Protein AF-A0A493TIB7-F1 (afdb_monomer_lite)

Radius of gyration: 31.81 Å; chains: 1; bounding box: 99×66×109 Å

Structure (mmCIF, N/CA/C/O backbone):
data_AF-A0A493TIB7-F1
#
_entry.id   AF-A0A493TIB7-F1
#
loop_
_atom_site.group_PDB
_atom_site.id
_atom_site.type_symbol
_atom_site.label_atom_id
_atom_site.label_alt_id
_atom_site.label_comp_id
_atom_site.label_asym_id
_atom_site.label_entity_id
_atom_site.label_seq_id
_atom_site.pdbx_PDB_ins_code
_atom_site.Cartn_x
_atom_site.Cartn_y
_atom_site.Cartn_z
_atom_site.occupancy
_atom_site.B_iso_or_equiv
_atom_site.auth_seq_id
_atom_site.auth_comp_id
_atom_site.auth_asym_id
_atom_site.auth_atom_id
_atom_site.pdbx_PDB_model_num
ATOM 1 N N . LEU A 1 1 ? -1.974 9.077 -16.257 1.00 41.53 1 LEU A N 1
ATOM 2 C CA . LEU A 1 1 ? -1.670 7.753 -16.849 1.00 41.53 1 LEU A CA 1
ATOM 3 C C . LEU A 1 1 ? -1.338 7.817 -18.343 1.00 41.53 1 LEU A C 1
ATOM 5 O O . LEU A 1 1 ? -0.398 7.159 -18.750 1.00 41.53 1 LEU A O 1
ATOM 9 N N . ASN A 1 2 ? -2.043 8.600 -19.166 1.00 35.22 2 ASN A N 1
ATOM 10 C CA . ASN A 1 2 ? -1.983 8.449 -20.630 1.00 35.22 2 ASN A CA 1
ATOM 11 C C . ASN A 1 2 ? -0.835 9.212 -21.339 1.00 35.22 2 ASN A C 1
ATOM 13 O O . ASN A 1 2 ? -1.080 9.889 -22.339 1.00 35.22 2 ASN A O 1
ATOM 17 N N . GLN A 1 3 ? 0.409 9.156 -20.851 1.00 37.41 3 GLN A N 1
ATOM 18 C CA . GLN A 1 3 ? 1.568 9.703 -21.581 1.00 37.41 3 GLN A CA 1
ATOM 19 C C . GLN A 1 3 ? 2.742 8.719 -21.561 1.00 37.41 3 GLN A C 1
ATOM 21 O O . GLN A 1 3 ? 2.947 7.990 -20.598 1.00 37.41 3 GLN A O 1
ATOM 26 N N . LEU A 1 4 ? 3.487 8.677 -22.664 1.00 49.62 4 LEU A N 1
ATOM 27 C CA . LEU A 1 4 ? 4.506 7.667 -22.940 1.00 49.62 4 LEU A CA 1
ATOM 28 C C . LEU A 1 4 ? 5.717 8.324 -23.605 1.00 49.62 4 LEU A C 1
ATOM 30 O O . LEU A 1 4 ? 5.590 9.363 -24.260 1.00 49.62 4 LEU A O 1
ATOM 34 N N . ILE A 1 5 ? 6.887 7.707 -23.471 1.00 46.69 5 ILE A N 1
ATOM 35 C CA . ILE A 1 5 ? 8.110 8.157 -24.137 1.00 46.69 5 ILE A CA 1
ATOM 36 C C . ILE A 1 5 ? 8.585 7.047 -25.061 1.00 46.69 5 ILE A C 1
ATOM 38 O O . ILE A 1 5 ? 8.899 5.953 -24.608 1.00 46.69 5 ILE A O 1
ATOM 42 N N . LEU A 1 6 ? 8.634 7.338 -26.356 1.00 47.12 6 LEU A N 1
ATOM 43 C CA . LEU A 1 6 ? 9.084 6.413 -27.386 1.00 47.12 6 LEU A CA 1
ATOM 44 C C . LEU A 1 6 ? 10.440 6.865 -27.913 1.00 47.12 6 LEU A C 1
ATOM 46 O O . LEU A 1 6 ? 10.561 7.964 -28.462 1.00 47.12 6 LEU A O 1
ATOM 50 N N . ALA A 1 7 ? 11.452 6.014 -27.750 1.00 39.56 7 ALA A N 1
ATOM 51 C CA . ALA A 1 7 ? 12.731 6.169 -28.426 1.00 39.56 7 ALA A CA 1
ATOM 52 C C . ALA A 1 7 ? 12.513 6.098 -29.945 1.00 39.56 7 ALA A C 1
ATOM 54 O O . ALA A 1 7 ? 12.092 5.068 -30.464 1.00 39.56 7 ALA A O 1
ATOM 55 N N . GLY A 1 8 ? 12.775 7.196 -30.657 1.00 33.59 8 GLY A N 1
ATOM 56 C CA . GLY A 1 8 ? 12.926 7.154 -32.107 1.00 33.59 8 GLY A CA 1
ATOM 57 C C . GLY A 1 8 ? 14.184 6.366 -32.471 1.00 33.59 8 GLY A C 1
ATOM 58 O O . GLY A 1 8 ? 15.169 6.413 -31.733 1.00 33.59 8 GLY A O 1
ATOM 59 N N . ASN A 1 9 ? 14.139 5.638 -33.590 1.00 32.81 9 ASN A N 1
ATOM 60 C CA . ASN A 1 9 ? 15.208 4.730 -34.007 1.00 32.81 9 ASN A CA 1
ATOM 61 C C . ASN A 1 9 ? 16.599 5.379 -33.938 1.00 32.81 9 ASN A C 1
ATOM 63 O O . ASN A 1 9 ? 16.887 6.343 -34.652 1.00 32.81 9 ASN A O 1
ATOM 67 N N . LEU A 1 10 ? 17.494 4.759 -33.169 1.00 33.41 10 LEU A N 1
ATOM 68 C CA . LEU A 1 10 ? 18.912 4.780 -33.503 1.00 33.41 10 LEU A CA 1
ATOM 69 C C . LEU A 1 10 ? 19.055 4.030 -34.833 1.00 33.41 10 LEU A C 1
ATOM 71 O O . LEU A 1 10 ? 18.721 2.850 -34.923 1.00 33.41 10 LEU A O 1
ATOM 75 N N . ASN A 1 11 ? 19.474 4.740 -35.880 1.00 29.78 11 ASN A N 1
ATOM 76 C CA . ASN A 1 11 ? 19.679 4.154 -37.201 1.00 29.78 11 ASN A CA 1
ATOM 77 C C . ASN A 1 11 ? 20.936 3.275 -37.200 1.00 29.78 11 ASN A C 1
ATOM 79 O O . ASN A 1 11 ? 22.025 3.774 -37.487 1.00 29.78 11 ASN A O 1
ATOM 83 N N . ASP A 1 12 ? 20.768 1.971 -36.991 1.00 31.84 12 ASP A N 1
ATOM 84 C CA . ASP A 1 12 ? 21.644 1.009 -37.657 1.00 31.84 12 ASP A CA 1
ATOM 85 C C . ASP A 1 12 ? 21.306 1.016 -39.152 1.00 31.84 12 ASP A C 1
ATOM 87 O O . ASP A 1 12 ? 20.160 0.828 -39.570 1.00 31.84 12 ASP A O 1
ATOM 91 N N . SER A 1 13 ? 22.304 1.307 -39.980 1.00 31.34 13 SER A N 1
ATOM 92 C CA . SER A 1 13 ? 22.157 1.384 -41.427 1.00 31.34 13 SER A CA 1
ATOM 93 C C . SER A 1 13 ? 22.422 0.026 -42.075 1.00 31.34 13 SER A C 1
ATOM 95 O O . SER A 1 13 ? 23.513 -0.507 -41.920 1.00 31.34 13 SER A O 1
ATOM 97 N N . VAL A 1 14 ? 21.477 -0.498 -42.875 1.00 29.80 14 VAL A N 1
ATOM 98 C CA . VAL A 1 14 ? 21.768 -1.334 -44.065 1.00 29.80 14 VAL A CA 1
ATOM 99 C C . VAL A 1 14 ? 20.521 -1.553 -44.961 1.00 29.80 14 VAL A C 1
ATOM 101 O O . VAL A 1 14 ? 19.434 -1.879 -44.504 1.00 29.80 14 VAL A O 1
ATOM 104 N N . THR A 1 15 ? 20.715 -1.301 -46.260 1.00 30.00 15 THR A N 1
ATOM 105 C CA . THR A 1 15 ? 19.950 -1.683 -47.480 1.00 30.00 15 THR A CA 1
ATOM 106 C C . THR A 1 15 ? 18.417 -1.920 -47.493 1.00 30.00 15 THR A C 1
ATOM 108 O O . THR A 1 15 ? 17.914 -2.972 -47.117 1.00 30.00 15 THR A O 1
ATOM 111 N N . LYS A 1 16 ? 17.728 -0.999 -48.189 1.00 33.41 16 LYS A N 1
ATOM 112 C CA . LYS A 1 16 ? 16.599 -1.161 -49.150 1.00 33.41 16 LYS A CA 1
ATOM 113 C C . LYS A 1 16 ? 16.023 -2.577 -49.431 1.00 33.41 16 LYS A C 1
ATOM 115 O O . LYS A 1 16 ? 16.719 -3.383 -50.032 1.00 33.41 16 LYS A O 1
ATOM 120 N N . THR A 1 17 ? 14.689 -2.714 -49.329 1.00 28.75 17 THR A N 1
ATOM 121 C CA . THR A 1 17 ? 13.764 -3.022 -50.466 1.00 28.75 17 THR A CA 1
ATOM 122 C C . THR A 1 17 ? 12.291 -2.723 -50.091 1.00 28.75 17 THR A C 1
ATOM 124 O O . THR A 1 17 ? 11.958 -2.857 -48.916 1.00 28.75 17 THR A O 1
ATOM 127 N N . PRO A 1 18 ? 11.399 -2.320 -51.029 1.00 41.88 18 PRO A N 1
ATOM 128 C CA . PRO A 1 18 ? 9.991 -1.989 -50.742 1.00 41.88 18 PRO A CA 1
ATOM 129 C C . PRO A 1 18 ? 8.970 -3.032 -51.255 1.00 41.88 18 PRO A C 1
ATOM 131 O O . PRO A 1 18 ? 9.244 -3.724 -52.237 1.00 41.88 18 PRO A O 1
ATOM 134 N N . PRO A 1 19 ? 7.741 -3.043 -50.699 1.00 34.56 19 PRO A N 1
ATOM 135 C CA . PRO A 1 19 ? 6.567 -3.435 -51.488 1.00 34.56 19 PRO A CA 1
ATOM 136 C C . PRO A 1 19 ? 5.309 -2.548 -51.303 1.00 34.56 19 PRO A C 1
ATOM 138 O O . PRO A 1 19 ? 4.887 -2.261 -50.191 1.00 34.56 19 PRO A O 1
ATOM 141 N N . LEU A 1 20 ? 4.702 -2.201 -52.448 1.00 29.11 20 LEU A N 1
ATOM 142 C CA . LEU A 1 20 ? 3.260 -2.199 -52.791 1.00 29.11 20 LEU A CA 1
ATOM 143 C C . LEU A 1 20 ? 2.189 -1.560 -51.865 1.00 29.11 20 LEU A C 1
ATOM 145 O O . LEU A 1 20 ? 2.073 -1.835 -50.678 1.00 29.11 20 LEU A O 1
ATOM 149 N 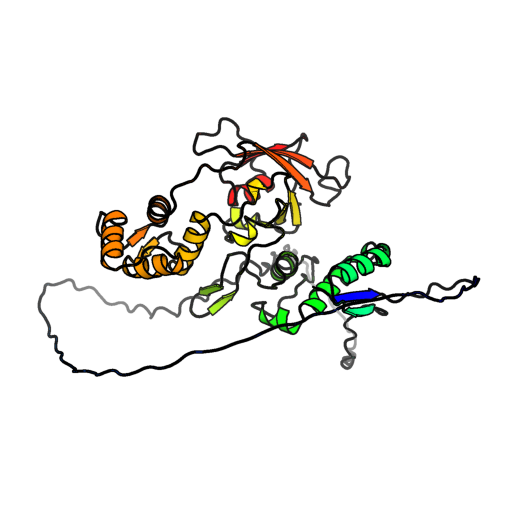N . THR A 1 21 ? 1.276 -0.803 -52.490 1.00 36.22 21 THR A N 1
ATOM 150 C CA . THR A 1 21 ? 0.003 -0.315 -51.912 1.00 36.22 21 THR A CA 1
ATOM 151 C C . THR A 1 21 ? -1.183 -1.220 -52.288 1.00 36.22 21 THR A C 1
ATOM 153 O O . THR A 1 21 ? -1.108 -1.938 -53.288 1.00 36.22 21 THR A O 1
ATOM 156 N N . PRO A 1 22 ? -2.314 -1.151 -51.550 1.00 33.84 22 PRO A N 1
ATOM 157 C CA . PRO A 1 22 ? -3.583 -0.920 -52.261 1.00 33.84 22 PRO A CA 1
ATOM 158 C C . PRO A 1 22 ? -4.663 -0.061 -51.546 1.00 33.84 22 PRO A C 1
ATOM 160 O O . PRO A 1 22 ? -4.956 -0.195 -50.365 1.00 33.84 22 PRO A O 1
ATOM 163 N N . LYS A 1 23 ? -5.290 0.792 -52.368 1.00 30.19 23 LYS A N 1
ATOM 164 C CA . LYS A 1 23 ? -6.683 1.311 -52.430 1.00 30.19 23 LYS A CA 1
ATOM 165 C C . LYS A 1 23 ? -7.728 1.059 -51.297 1.00 30.19 23 LYS A C 1
ATOM 167 O O . LYS A 1 23 ? -8.068 -0.071 -50.975 1.00 30.19 23 LYS A O 1
ATOM 172 N N . ARG A 1 24 ? -8.407 2.158 -50.905 1.00 28.73 24 ARG A N 1
ATOM 173 C CA . ARG A 1 24 ? -9.855 2.295 -50.519 1.00 28.73 24 ARG A CA 1
ATOM 174 C C . ARG A 1 24 ? -10.755 2.338 -51.801 1.00 28.73 24 ARG A C 1
ATOM 176 O O . ARG A 1 24 ? -10.130 2.409 -52.862 1.00 28.73 24 ARG A O 1
ATOM 183 N N . PRO A 1 25 ? -12.127 2.401 -51.819 1.00 42.38 25 PRO A N 1
ATOM 184 C CA . PRO A 1 25 ? -13.111 2.929 -50.834 1.00 42.38 25 PRO A CA 1
ATOM 185 C C . PRO A 1 25 ? -14.399 2.012 -50.657 1.00 42.38 25 PRO A C 1
ATOM 187 O O . PRO A 1 25 ? -14.177 0.812 -50.575 1.00 42.38 25 PRO A O 1
ATOM 190 N N . PRO A 1 26 ? -15.687 2.466 -50.515 1.00 44.25 26 PRO A N 1
ATOM 191 C CA . PRO A 1 26 ? -16.348 2.801 -49.228 1.00 44.25 26 PRO A CA 1
ATOM 192 C C . PRO A 1 26 ? -17.782 2.146 -49.008 1.00 44.25 26 PRO A C 1
ATOM 194 O O . PRO A 1 26 ? -17.831 0.937 -49.201 1.00 44.25 26 PRO A O 1
ATOM 197 N N . PRO A 1 27 ? -18.912 2.774 -48.527 1.00 48.44 27 PRO A N 1
ATOM 198 C CA . PRO A 1 27 ? -19.912 2.099 -47.654 1.00 48.44 27 PRO A CA 1
ATOM 199 C C . PRO A 1 27 ? -21.374 2.102 -48.217 1.00 48.44 27 PRO A C 1
ATOM 201 O O . PRO A 1 27 ? -21.526 2.286 -49.427 1.00 48.44 27 PRO A O 1
ATOM 204 N N . PRO A 1 28 ? -22.456 1.876 -47.417 1.00 41.34 28 PRO A N 1
ATOM 205 C CA . PRO A 1 28 ? -23.132 2.928 -46.603 1.00 41.34 28 PRO A CA 1
ATOM 206 C C . PRO A 1 28 ? -23.649 2.355 -45.232 1.00 41.34 28 PRO A C 1
ATOM 208 O O . PRO A 1 28 ? -22.925 1.530 -44.690 1.00 41.34 28 PRO A O 1
ATOM 211 N N . SER A 1 29 ? -24.761 2.683 -44.526 1.00 28.12 29 SER A N 1
ATOM 212 C CA . SER A 1 29 ? -25.907 3.643 -44.599 1.00 28.12 29 SER A CA 1
ATOM 213 C C . SER A 1 29 ? -26.680 3.727 -43.245 1.00 28.12 29 SER A C 1
ATOM 215 O O . SER A 1 29 ? -26.983 2.670 -42.707 1.00 28.12 29 SER A O 1
ATOM 217 N N . THR A 1 30 ? -27.128 4.931 -42.811 1.00 27.75 30 THR A N 1
ATOM 218 C CA . THR A 1 30 ? -28.346 5.263 -41.973 1.00 27.75 30 THR A CA 1
ATOM 219 C C . THR A 1 30 ? -28.608 4.590 -40.593 1.00 27.75 30 THR A C 1
ATOM 221 O O . THR A 1 30 ? -28.247 3.445 -40.390 1.00 27.75 30 THR A O 1
ATOM 224 N N . GLY A 1 31 ? -29.311 5.186 -39.604 1.00 25.36 31 GLY A N 1
ATOM 225 C CA . GLY A 1 31 ? -29.933 6.525 -39.440 1.00 25.36 31 GLY A CA 1
ATOM 226 C C . GLY A 1 31 ? -30.940 6.598 -38.245 1.00 25.36 31 GLY A C 1
ATOM 227 O O . GLY A 1 31 ? -31.278 5.559 -37.691 1.00 25.36 31 GLY A O 1
ATOM 228 N N . GLY A 1 32 ? -31.450 7.795 -37.878 1.00 24.86 32 GLY A N 1
ATOM 229 C CA . GLY A 1 32 ? -32.511 8.039 -36.845 1.00 24.86 32 GLY A CA 1
ATOM 230 C C . GLY A 1 32 ? -31.993 8.625 -35.503 1.00 24.86 32 GLY A C 1
ATOM 231 O O . GLY A 1 32 ? -30.960 8.172 -35.035 1.00 24.86 32 GLY A O 1
ATOM 232 N N . CYS A 1 33 ? -32.490 9.731 -34.904 1.00 25.95 33 CYS A N 1
ATOM 233 C CA . CYS A 1 33 ? -33.850 10.145 -34.437 1.00 25.95 33 CYS A CA 1
ATOM 234 C C . CYS A 1 33 ? -34.300 9.433 -33.132 1.00 25.95 33 CYS A C 1
ATOM 236 O O . CYS A 1 33 ? -34.082 8.234 -33.042 1.00 25.95 33 CYS A O 1
ATOM 238 N N . TRP A 1 34 ? -34.927 10.029 -32.093 1.00 25.41 34 TRP A N 1
ATOM 239 C CA . TRP A 1 34 ? -35.474 11.379 -31.745 1.00 25.41 34 TRP A CA 1
ATOM 240 C C . TRP A 1 34 ? -35.508 11.486 -30.175 1.00 25.41 34 TRP A C 1
ATOM 242 O O . TRP A 1 34 ? -35.598 10.449 -29.533 1.00 25.41 34 TRP A O 1
ATOM 252 N N . ALA A 1 35 ? -35.227 12.603 -29.474 1.00 25.88 35 ALA A N 1
ATOM 253 C CA . ALA A 1 35 ? -36.024 13.822 -29.163 1.00 25.88 35 ALA A CA 1
ATOM 254 C C . ALA A 1 35 ? -36.812 13.834 -27.805 1.00 25.88 35 ALA A C 1
ATOM 256 O O . ALA A 1 35 ? -37.579 12.923 -27.526 1.00 25.88 35 ALA A O 1
ATOM 257 N N . GLY A 1 36 ? -36.694 14.935 -27.027 1.00 24.61 36 GLY A N 1
ATOM 258 C CA . GLY A 1 36 ? -37.548 15.322 -25.867 1.00 24.61 36 GLY A CA 1
ATOM 259 C C . GLY A 1 36 ? -37.070 14.913 -24.448 1.00 24.61 36 GLY A C 1
ATOM 260 O O . GLY A 1 36 ? -36.472 13.859 -24.294 1.00 24.61 36 GLY A O 1
ATOM 261 N N . GLY A 1 37 ? -37.293 15.679 -23.358 1.00 23.89 37 GLY A N 1
ATOM 262 C CA . GLY A 1 37 ? -37.678 17.104 -23.247 1.00 23.89 37 GLY A CA 1
ATOM 263 C C . GLY A 1 37 ? -38.323 17.546 -21.901 1.00 23.89 37 GLY A C 1
ATOM 264 O O . GLY A 1 37 ? -39.236 16.880 -21.433 1.00 23.89 37 GLY A O 1
ATOM 265 N N . LYS A 1 38 ? -37.953 18.750 -21.399 1.00 24.84 38 LYS A N 1
ATOM 266 C CA . LYS A 1 38 ? -38.581 19.570 -20.307 1.00 24.84 38 LYS A CA 1
ATOM 267 C C . LYS A 1 38 ? -38.483 19.064 -18.839 1.00 24.84 38 LYS A C 1
ATOM 269 O O . LYS A 1 38 ? -38.228 17.891 -18.631 1.00 24.84 38 LYS A O 1
ATOM 274 N N . ALA A 1 39 ? -38.774 19.857 -17.784 1.00 25.67 39 ALA A N 1
ATOM 275 C CA . ALA A 1 39 ? -38.466 21.273 -17.424 1.00 25.67 39 ALA A CA 1
ATOM 276 C C . ALA A 1 39 ? -39.073 21.649 -16.033 1.00 25.67 39 ALA A C 1
ATOM 278 O O . ALA A 1 39 ? -40.108 21.093 -15.686 1.00 25.67 39 ALA A O 1
ATOM 279 N N . ALA A 1 40 ? -38.532 22.694 -15.365 1.00 26.61 40 ALA A N 1
ATOM 280 C CA . ALA A 1 40 ? -39.146 23.494 -14.265 1.00 26.61 40 ALA A CA 1
ATOM 281 C C . ALA A 1 40 ? -39.407 22.792 -12.896 1.00 26.61 40 ALA A C 1
ATOM 283 O O . ALA A 1 40 ? -39.514 21.576 -12.843 1.00 26.61 40 ALA A O 1
ATOM 284 N N . ALA A 1 41 ? -39.552 23.475 -11.742 1.00 26.64 41 ALA A N 1
ATOM 285 C CA . ALA A 1 41 ? -39.076 24.794 -11.258 1.00 26.64 41 ALA A CA 1
ATOM 286 C C . ALA A 1 41 ? -39.228 24.885 -9.707 1.00 26.64 41 ALA A C 1
ATOM 288 O O . ALA A 1 41 ? -39.954 24.091 -9.117 1.00 26.64 41 ALA A O 1
ATOM 289 N N . ALA A 1 42 ? -38.577 25.859 -9.049 1.00 28.83 42 ALA A N 1
ATOM 290 C CA . ALA A 1 42 ? -38.763 26.192 -7.617 1.00 28.83 42 ALA A CA 1
ATOM 291 C C . ALA A 1 42 ? -39.854 27.274 -7.405 1.00 28.83 42 ALA A C 1
ATOM 293 O O . ALA A 1 42 ? -40.266 27.887 -8.395 1.00 28.83 42 ALA A O 1
ATOM 294 N N . PRO A 1 43 ? -40.302 27.564 -6.156 1.00 36.12 43 PRO A N 1
ATOM 295 C CA . PRO A 1 43 ? -39.821 28.813 -5.521 1.00 36.12 43 PRO A CA 1
ATOM 296 C C . PRO A 1 43 ? -39.811 28.917 -3.961 1.00 36.12 43 PRO A C 1
ATOM 298 O O . PRO A 1 43 ? -40.558 28.249 -3.260 1.00 36.12 43 PRO A O 1
ATOM 301 N N . ALA A 1 44 ? -39.056 29.924 -3.482 1.00 28.19 44 ALA A N 1
ATOM 302 C CA . ALA A 1 44 ? -39.311 30.835 -2.336 1.00 28.19 44 ALA A CA 1
ATOM 303 C C . ALA A 1 44 ? -39.153 30.433 -0.831 1.00 28.19 44 ALA A C 1
ATOM 305 O O . ALA A 1 44 ? -39.655 29.435 -0.331 1.00 28.19 44 ALA A O 1
ATOM 306 N N . ARG A 1 45 ? -38.494 31.363 -0.109 1.00 29.11 45 ARG A N 1
ATOM 307 C CA . ARG A 1 45 ? -38.459 31.670 1.355 1.00 29.11 45 ARG A CA 1
ATOM 308 C C . ARG A 1 45 ? -39.498 32.804 1.659 1.00 29.11 45 ARG A C 1
ATOM 310 O O . ARG A 1 45 ? -40.149 33.175 0.681 1.00 29.11 45 ARG A O 1
ATOM 317 N N . PRO A 1 46 ? -39.667 33.446 2.860 1.00 39.75 46 PRO A N 1
ATOM 318 C CA . PRO A 1 46 ? -38.797 33.609 4.063 1.00 39.75 46 PRO A CA 1
ATOM 319 C C . PRO A 1 46 ? -39.619 33.526 5.402 1.00 39.75 46 PRO A C 1
ATOM 321 O O . PRO A 1 46 ? -40.617 32.811 5.378 1.00 39.75 46 P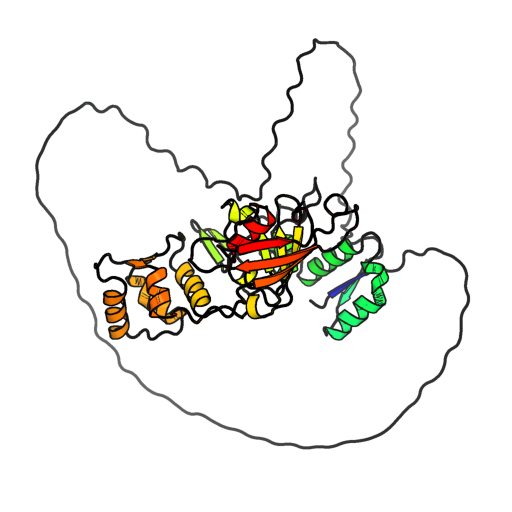RO A O 1
ATOM 324 N N . PRO A 1 47 ? -39.350 34.243 6.536 1.00 40.75 47 PRO A N 1
ATOM 325 C CA . PRO A 1 47 ? -38.159 34.934 7.078 1.00 40.75 47 PRO A CA 1
ATOM 326 C C . PRO A 1 47 ? -37.766 34.448 8.510 1.00 40.75 47 PRO A C 1
ATOM 328 O O . PRO A 1 47 ? -38.178 33.376 8.936 1.00 40.75 47 PRO A O 1
ATOM 331 N N . ALA A 1 48 ? -36.959 35.223 9.254 1.00 33.06 48 ALA A N 1
ATOM 332 C CA . ALA A 1 48 ? -36.473 34.920 10.614 1.00 33.06 48 ALA A CA 1
ATOM 333 C C . ALA A 1 48 ? -36.772 36.051 11.630 1.00 33.06 48 ALA A C 1
ATOM 335 O O . ALA A 1 48 ? -37.088 37.168 11.213 1.00 33.06 48 ALA A O 1
ATOM 336 N N . PRO A 1 49 ? -36.583 35.804 12.942 1.00 34.81 49 PRO A N 1
ATOM 337 C CA . PRO A 1 49 ? -36.177 36.836 13.905 1.00 34.81 49 PRO A CA 1
ATOM 338 C C . PRO A 1 49 ? -34.935 36.440 14.744 1.00 34.81 49 PRO A C 1
ATOM 340 O O . PRO A 1 49 ? -34.442 35.317 14.667 1.00 34.81 49 PRO A O 1
ATOM 343 N N . ALA A 1 50 ? -34.426 37.377 15.554 1.00 29.94 50 ALA A N 1
ATOM 344 C CA . ALA A 1 50 ? -33.271 37.226 16.458 1.00 29.94 50 ALA A CA 1
ATOM 345 C C . ALA A 1 50 ? -33.458 38.118 17.723 1.00 29.94 50 ALA A C 1
ATOM 347 O O . ALA A 1 50 ? -34.562 38.620 17.932 1.00 29.94 50 ALA A O 1
ATOM 348 N N . PRO A 1 51 ? -32.412 38.409 18.525 1.00 47.28 51 PRO A N 1
ATOM 349 C CA . PRO A 1 51 ? -31.878 37.626 19.648 1.00 47.28 51 PRO A CA 1
ATOM 350 C C . PRO A 1 51 ? -32.221 38.260 21.027 1.00 47.28 51 PRO A C 1
ATOM 352 O O . PRO A 1 51 ? -32.956 39.244 21.095 1.00 47.28 51 PRO A O 1
ATOM 355 N N . PRO A 1 52 ? -31.639 37.772 22.142 1.00 37.56 52 PRO A N 1
ATOM 356 C CA . PRO A 1 52 ? -30.926 38.708 23.035 1.00 37.56 52 PRO A CA 1
ATOM 357 C C . PRO A 1 52 ? -29.576 38.158 23.564 1.00 37.56 52 PRO A C 1
ATOM 359 O O . PRO A 1 52 ? -29.024 37.219 23.000 1.00 37.56 52 PRO A O 1
ATOM 362 N N . SER A 1 53 ? -28.963 38.804 24.575 1.00 27.89 53 SER A N 1
ATOM 363 C CA . SER A 1 53 ? -27.514 38.680 24.847 1.00 27.89 53 SER A CA 1
ATOM 364 C C . SER A 1 53 ? -27.063 38.814 26.319 1.00 27.89 53 SER A C 1
ATOM 366 O O . SER A 1 53 ? -27.763 39.410 27.132 1.00 27.89 53 SER A O 1
ATOM 368 N N . ARG A 1 54 ? -25.813 38.370 26.574 1.00 28.98 54 ARG A N 1
ATOM 369 C CA . ARG A 1 54 ? -24.876 38.720 27.679 1.00 28.98 54 ARG A CA 1
ATOM 370 C C . ARG A 1 54 ? -25.260 38.427 29.144 1.00 28.98 54 ARG A C 1
ATOM 372 O O . ARG A 1 54 ? -26.184 39.031 29.677 1.00 28.98 54 ARG A O 1
ATOM 379 N N . ARG A 1 55 ? -24.334 37.763 29.864 1.00 29.17 55 ARG A N 1
ATOM 380 C CA . ARG A 1 55 ? -23.747 38.211 31.159 1.00 29.17 55 ARG A CA 1
ATOM 381 C C . ARG A 1 55 ? -22.534 37.353 31.578 1.00 29.17 55 ARG A C 1
ATOM 383 O O . ARG A 1 55 ? -22.473 36.179 31.244 1.00 29.17 55 ARG A O 1
ATOM 390 N N . GLY A 1 56 ? -21.589 37.959 32.306 1.00 25.95 56 GLY A N 1
ATOM 391 C CA . GLY A 1 56 ? -20.650 37.278 33.227 1.00 25.95 56 GLY A CA 1
ATOM 392 C C . GLY A 1 56 ? -21.063 37.569 34.689 1.00 25.95 56 GLY A C 1
ATOM 393 O O . GLY A 1 56 ? -22.224 37.956 34.858 1.00 25.95 56 GLY A O 1
ATOM 394 N N . PRO A 1 57 ? -20.176 37.528 35.720 1.00 39.66 57 PRO A N 1
ATOM 395 C CA . PRO A 1 57 ? -18.699 37.501 35.659 1.00 39.66 57 PRO A CA 1
ATOM 396 C C . PRO A 1 57 ? -17.979 36.654 36.767 1.00 39.66 57 PRO A C 1
ATOM 398 O O . PRO A 1 57 ? -18.611 35.930 37.523 1.00 39.66 57 PRO A O 1
ATOM 401 N N . ALA A 1 58 ? -16.662 36.893 36.922 1.00 27.61 58 ALA A N 1
ATOM 402 C CA . ALA A 1 58 ? -15.870 36.888 38.176 1.00 27.61 58 ALA A CA 1
ATOM 403 C C . ALA A 1 58 ? -15.176 35.612 38.737 1.00 27.61 58 ALA A C 1
ATOM 405 O O . ALA A 1 58 ? -15.638 34.482 38.653 1.00 27.61 58 ALA A O 1
ATOM 406 N N . ARG A 1 59 ? -14.029 35.895 39.383 1.00 30.33 59 ARG A N 1
ATOM 407 C CA . ARG A 1 59 ? -13.171 35.111 40.307 1.00 30.33 59 ARG A CA 1
ATOM 408 C C . ARG A 1 59 ? -12.911 36.039 41.520 1.00 30.33 59 ARG A C 1
ATOM 410 O O . ARG A 1 59 ? -12.893 37.250 41.274 1.00 30.33 59 ARG A O 1
ATOM 417 N N . PRO A 1 60 ? -12.682 35.566 42.771 1.00 31.33 60 PRO A N 1
ATOM 418 C CA . PRO A 1 60 ? -11.297 35.630 43.304 1.00 31.33 60 PRO A CA 1
ATOM 419 C C . PRO A 1 60 ? -10.902 34.708 44.506 1.00 31.33 60 PRO A C 1
ATOM 421 O O . PRO A 1 60 ? -11.524 34.754 45.558 1.00 31.33 60 PRO A O 1
ATOM 424 N N . LEU A 1 61 ? -9.717 34.079 44.405 1.00 24.11 61 LEU A N 1
ATOM 425 C CA . LEU A 1 61 ? -8.668 33.949 45.460 1.00 24.11 61 LEU A CA 1
ATOM 426 C C . LEU A 1 61 ? -9.040 33.234 46.820 1.00 24.11 61 LEU A C 1
ATOM 428 O O . LEU A 1 61 ? -9.961 32.426 46.792 1.00 24.11 61 LEU A O 1
ATOM 432 N N . PRO A 1 62 ? -8.224 33.266 47.917 1.00 47.50 62 PRO A N 1
ATOM 433 C CA . PRO A 1 62 ? -7.226 32.202 48.182 1.00 47.50 62 PRO A CA 1
ATOM 434 C C . PRO A 1 62 ? -7.145 31.704 49.670 1.00 47.50 62 PRO A C 1
ATOM 436 O O . PRO A 1 62 ? -8.092 31.895 50.424 1.00 47.50 62 PRO A O 1
ATOM 439 N N . CYS A 1 63 ? -5.970 31.159 50.081 1.00 23.56 63 CYS A N 1
ATOM 440 C CA . CYS A 1 63 ? -5.529 30.617 51.406 1.00 23.56 63 CYS A CA 1
ATOM 441 C C . CYS A 1 63 ? -5.719 29.092 51.586 1.00 23.56 63 CYS A C 1
ATOM 443 O O . CYS A 1 63 ? -6.632 28.533 50.995 1.00 23.56 63 CYS A O 1
ATOM 445 N N . ALA A 1 64 ? -4.951 28.337 52.395 1.00 26.03 64 ALA A N 1
ATOM 446 C CA . ALA A 1 64 ? -3.591 28.410 53.000 1.00 26.03 64 ALA A CA 1
ATOM 447 C C . ALA A 1 64 ? -3.258 26.964 53.503 1.00 26.03 64 ALA A C 1
ATOM 449 O O . ALA A 1 64 ? -4.177 26.160 53.591 1.00 26.03 64 ALA A O 1
ATOM 450 N N . GLY A 1 65 ? -2.054 26.486 53.856 1.00 24.28 65 GLY A N 1
ATOM 451 C CA . GLY A 1 65 ? -0.732 27.047 54.173 1.00 24.28 65 GLY A CA 1
ATOM 452 C C . GLY A 1 65 ? 0.225 25.892 54.594 1.00 24.28 65 GLY A C 1
ATOM 453 O O . GLY A 1 65 ? 0.013 24.769 54.153 1.00 24.28 65 GLY A O 1
ATOM 454 N N . ALA A 1 66 ? 1.210 26.151 55.474 1.00 28.36 66 ALA A N 1
ATOM 455 C CA . ALA A 1 66 ? 2.354 25.279 55.862 1.00 28.36 66 ALA A CA 1
ATOM 456 C C . ALA A 1 66 ? 3.423 25.098 54.745 1.00 28.36 66 ALA A C 1
ATOM 458 O O . ALA A 1 66 ? 3.093 24.758 53.619 1.00 28.36 66 ALA A O 1
ATOM 459 N N . ALA A 1 67 ? 4.704 25.476 54.884 1.00 28.50 67 ALA A N 1
ATOM 460 C CA . ALA A 1 67 ? 5.733 25.269 55.926 1.00 28.50 67 ALA A CA 1
ATOM 461 C C . ALA A 1 67 ? 6.416 23.881 55.862 1.00 28.50 67 ALA A C 1
ATOM 463 O O . ALA A 1 67 ? 5.736 22.880 55.701 1.00 28.50 67 ALA A O 1
ATOM 464 N N . ALA A 1 68 ? 7.735 23.728 56.043 1.00 25.23 68 ALA A N 1
ATOM 465 C CA . ALA A 1 68 ? 8.866 24.665 55.930 1.00 25.23 68 ALA A CA 1
ATOM 466 C C . ALA A 1 68 ? 10.186 23.857 55.950 1.00 25.23 68 ALA A C 1
ATOM 468 O O . ALA A 1 68 ? 10.408 23.092 56.883 1.00 25.23 68 ALA A O 1
ATOM 469 N N . ALA A 1 69 ? 11.090 24.049 54.981 1.00 29.97 69 ALA A N 1
ATOM 470 C CA . ALA A 1 69 ? 12.443 23.478 55.030 1.00 29.97 69 ALA A CA 1
ATOM 471 C C . ALA A 1 69 ? 13.436 24.344 54.238 1.00 29.97 69 ALA A C 1
ATOM 473 O O . ALA A 1 69 ? 13.300 24.523 53.029 1.00 29.97 69 ALA A O 1
ATOM 474 N N . GLY A 1 70 ? 14.437 24.904 54.921 1.00 25.86 70 GLY A N 1
ATOM 475 C CA . GLY A 1 70 ? 15.485 25.710 54.296 1.00 25.86 70 GLY A CA 1
ATOM 476 C C . GLY A 1 70 ? 16.704 24.868 53.918 1.00 25.86 70 GLY A C 1
ATOM 477 O O . GLY A 1 70 ? 17.264 24.174 54.762 1.00 25.86 70 GLY A O 1
ATOM 478 N N . SER A 1 71 ? 17.167 24.962 52.671 1.00 31.20 71 SER A N 1
ATOM 479 C CA . SER A 1 71 ? 18.508 24.512 52.274 1.00 31.20 71 SER A CA 1
ATOM 480 C C . SER A 1 71 ? 19.046 25.320 51.094 1.00 31.20 71 SER A C 1
ATOM 482 O O . SER A 1 71 ? 18.298 25.953 50.349 1.00 31.20 71 SER A O 1
ATOM 484 N N . ARG A 1 72 ? 20.378 25.388 51.000 1.00 30.19 72 ARG A N 1
ATOM 485 C CA . ARG A 1 72 ? 21.115 26.397 50.222 1.00 30.19 72 ARG A CA 1
ATOM 486 C C . ARG A 1 72 ? 20.821 26.321 48.718 1.00 30.19 72 ARG A C 1
ATOM 488 O O . ARG A 1 72 ? 20.962 25.266 48.109 1.00 30.19 72 ARG A O 1
ATOM 495 N N . ARG A 1 73 ? 20.525 27.472 48.101 1.00 28.27 73 ARG A N 1
ATOM 496 C CA . ARG A 1 73 ? 20.503 27.612 46.637 1.00 28.27 73 ARG A CA 1
ATOM 497 C C . ARG A 1 73 ? 21.923 27.503 46.075 1.00 28.27 73 ARG A C 1
ATOM 499 O O . ARG A 1 73 ? 22.737 28.393 46.299 1.00 28.27 73 ARG A O 1
ATOM 506 N N . LEU A 1 74 ? 22.173 26.476 45.269 1.00 35.00 74 LEU A N 1
ATOM 507 C CA . LEU A 1 74 ? 23.114 26.558 44.151 1.00 35.00 74 LEU A CA 1
ATOM 508 C C . LEU A 1 74 ? 22.294 26.857 42.893 1.00 35.00 74 LEU A C 1
ATOM 510 O O . LEU A 1 74 ? 21.260 26.228 42.664 1.00 35.00 74 LEU A O 1
ATOM 514 N N . ALA A 1 75 ? 22.716 27.841 42.100 1.00 32.03 75 ALA A N 1
ATOM 515 C CA . ALA A 1 75 ? 22.009 28.200 40.876 1.00 32.03 75 ALA A CA 1
ATOM 516 C C . ALA A 1 75 ? 22.262 27.138 39.796 1.00 32.03 75 ALA A C 1
ATOM 518 O O . ALA A 1 75 ? 23.383 26.999 39.310 1.00 32.03 75 ALA A O 1
ATOM 519 N N . ARG A 1 76 ? 21.218 26.400 39.399 1.00 34.09 76 ARG A N 1
ATOM 520 C CA . ARG A 1 76 ? 21.235 25.672 38.124 1.00 34.09 76 ARG A CA 1
ATOM 521 C C . ARG A 1 76 ? 21.115 26.688 36.977 1.00 34.09 76 ARG A C 1
ATOM 523 O O . ARG A 1 76 ? 20.309 27.612 37.107 1.00 34.09 76 ARG A O 1
ATOM 530 N N . PRO A 1 77 ? 21.863 26.533 35.869 1.00 38.53 77 PRO A N 1
ATOM 531 C CA . PRO A 1 77 ? 21.585 27.284 34.649 1.00 38.53 77 PRO A CA 1
ATOM 532 C C . PRO A 1 77 ? 20.193 26.920 34.111 1.00 38.53 77 PRO A C 1
ATOM 534 O O . PRO A 1 77 ? 19.653 25.856 34.425 1.00 38.53 77 PRO A O 1
ATOM 537 N N . ALA A 1 78 ? 19.610 27.812 33.308 1.00 41.03 78 ALA A N 1
ATOM 538 C CA . ALA A 1 78 ? 18.332 27.556 32.650 1.00 41.03 78 ALA A CA 1
ATOM 539 C C . ALA A 1 78 ? 18.426 26.329 31.717 1.00 41.03 78 ALA A C 1
ATOM 541 O O . ALA A 1 78 ? 19.497 26.089 31.149 1.00 41.03 78 ALA A O 1
ATOM 542 N N . PRO A 1 79 ? 17.335 25.561 31.529 1.00 40.00 79 PRO A N 1
ATOM 543 C CA . PRO A 1 79 ? 17.296 24.556 30.477 1.00 40.00 79 PRO A CA 1
ATOM 544 C C . PRO A 1 79 ? 17.497 25.242 29.120 1.00 40.00 79 PRO A C 1
ATOM 546 O O . PRO A 1 79 ? 16.883 26.274 28.841 1.00 40.00 79 PRO A O 1
ATOM 549 N N . GLY A 1 80 ? 18.375 24.677 28.290 1.00 48.34 80 GLY A N 1
ATOM 550 C CA . GLY A 1 80 ? 18.486 25.084 26.891 1.00 48.34 80 GLY A CA 1
ATOM 551 C C . GLY A 1 80 ? 17.211 24.743 26.107 1.00 48.34 80 GLY A C 1
ATOM 552 O O . GLY A 1 80 ? 16.358 24.010 26.618 1.00 48.34 80 GLY A O 1
ATOM 553 N N . PRO A 1 81 ? 17.071 25.245 24.866 1.00 48.25 81 PRO A N 1
ATOM 554 C CA . PRO A 1 81 ? 16.010 24.783 23.979 1.00 48.25 81 PRO A CA 1
ATOM 555 C C . PRO A 1 81 ? 16.088 23.254 23.806 1.00 48.25 81 PRO A C 1
ATOM 557 O O . PRO A 1 81 ? 17.188 22.693 23.885 1.00 48.25 81 PRO A O 1
ATOM 560 N N . PRO A 1 82 ? 14.952 22.570 23.576 1.00 42.25 82 PRO A N 1
ATOM 561 C CA . PRO A 1 82 ? 14.966 21.141 23.287 1.00 42.25 82 PRO A CA 1
ATOM 562 C C . PRO A 1 82 ? 15.840 20.855 22.053 1.00 42.25 82 PRO A C 1
ATOM 564 O O . PRO A 1 82 ? 15.935 21.708 21.163 1.00 42.25 82 PRO A O 1
ATOM 567 N N . PRO A 1 83 ? 16.487 19.678 21.979 1.00 41.47 83 PRO A N 1
ATOM 568 C CA . PRO A 1 83 ? 17.186 19.275 20.766 1.00 41.47 83 PRO A CA 1
ATOM 569 C C . PRO A 1 83 ? 16.197 19.223 19.587 1.00 41.47 83 PRO A C 1
ATOM 571 O O . PRO A 1 83 ? 15.012 18.951 19.803 1.00 41.47 83 PRO A O 1
ATOM 574 N N . PRO A 1 84 ? 16.657 19.468 18.346 1.00 37.09 84 PRO A N 1
ATOM 575 C CA . PRO A 1 84 ? 15.816 19.262 17.172 1.00 37.09 84 PRO A CA 1
ATOM 576 C C . PRO A 1 84 ? 15.342 17.798 17.106 1.00 37.09 84 PRO A C 1
ATOM 578 O O . PRO A 1 84 ? 16.039 16.912 17.617 1.00 37.09 84 PRO A O 1
ATOM 581 N N . PRO A 1 85 ? 14.183 17.525 16.476 1.00 37.97 85 PRO A N 1
ATOM 582 C CA . PRO A 1 85 ? 13.747 16.154 16.235 1.00 37.97 85 PRO A CA 1
ATOM 583 C C . PRO A 1 85 ? 14.814 15.383 15.437 1.00 37.97 85 PRO A C 1
ATOM 585 O O . PRO A 1 85 ? 15.576 15.995 14.678 1.00 37.97 85 PRO A O 1
ATOM 588 N N . PRO A 1 86 ? 14.897 14.049 15.595 1.00 33.44 86 PRO A N 1
ATOM 589 C CA . PRO A 1 86 ? 15.796 13.242 14.780 1.00 33.44 86 PRO A CA 1
ATOM 590 C C . PRO A 1 86 ? 15.455 13.404 13.287 1.00 33.44 86 PRO A C 1
ATOM 592 O O . PRO A 1 86 ? 14.280 13.587 12.952 1.00 33.44 86 PRO A O 1
ATOM 595 N N . PRO A 1 87 ? 16.449 13.329 12.381 1.00 32.09 87 PRO A N 1
ATOM 596 C CA . PRO A 1 87 ? 16.181 13.287 10.948 1.00 32.09 87 PRO A CA 1
ATOM 597 C C . PRO A 1 87 ? 15.322 12.064 10.600 1.00 32.09 87 PRO A C 1
ATOM 599 O O . PRO A 1 87 ? 15.307 11.070 11.332 1.00 32.09 87 PRO A O 1
ATOM 602 N N . SER A 1 88 ? 14.615 12.134 9.472 1.00 35.59 88 SER A N 1
ATOM 603 C CA . SER A 1 88 ? 13.787 11.028 8.994 1.00 35.59 88 SER A CA 1
ATOM 604 C C . SER A 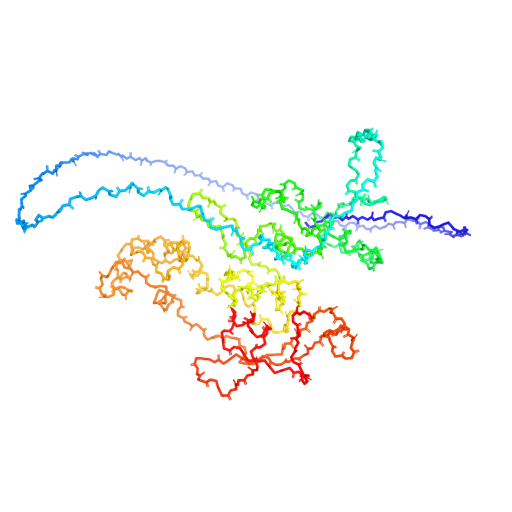1 88 ? 14.632 9.757 8.783 1.00 35.59 88 SER A C 1
ATOM 606 O O . SER A 1 88 ? 15.802 9.844 8.396 1.00 35.59 88 SER A O 1
ATOM 608 N N . PRO A 1 89 ? 14.068 8.551 8.998 1.00 37.06 89 PRO A N 1
ATOM 609 C CA . PRO A 1 89 ? 14.814 7.287 8.942 1.00 37.06 89 PRO A CA 1
ATOM 610 C C . PRO A 1 89 ? 15.292 6.888 7.530 1.00 37.06 89 PRO A C 1
ATOM 612 O O . PRO A 1 89 ? 15.776 5.776 7.342 1.00 37.06 89 PRO A O 1
ATOM 615 N N . PHE A 1 90 ? 15.163 7.780 6.543 1.00 42.00 90 PHE A N 1
ATOM 616 C CA . PHE A 1 90 ? 15.580 7.578 5.156 1.00 42.00 90 PHE A CA 1
ATOM 617 C C . PHE A 1 90 ? 16.901 8.283 4.791 1.00 42.00 90 PHE A C 1
ATOM 619 O O . PHE A 1 90 ? 17.428 8.026 3.712 1.00 42.00 90 PHE A O 1
ATOM 626 N N . SER A 1 91 ? 17.484 9.110 5.671 1.00 30.36 91 SER A N 1
ATOM 627 C CA . SER A 1 91 ? 18.850 9.621 5.472 1.00 30.36 91 SER A CA 1
ATOM 628 C C . SER A 1 91 ? 19.897 8.545 5.826 1.00 30.36 91 SER A C 1
ATOM 630 O O . SER A 1 91 ? 19.911 8.067 6.965 1.00 30.36 91 SER A O 1
ATOM 632 N N . PRO A 1 92 ? 20.815 8.163 4.916 1.00 32.81 92 PRO A N 1
ATOM 633 C CA . PRO A 1 92 ? 21.782 7.099 5.182 1.00 32.81 92 PRO A CA 1
ATOM 634 C C . PRO A 1 92 ? 22.861 7.526 6.191 1.00 32.81 92 PRO A C 1
ATOM 636 O O . PRO A 1 92 ? 23.604 8.487 5.975 1.00 32.81 92 PRO A O 1
ATOM 639 N N . PHE A 1 93 ? 23.010 6.763 7.279 1.00 28.62 93 PHE A N 1
ATOM 640 C CA . PHE A 1 93 ? 24.105 6.954 8.236 1.00 28.62 93 PHE A CA 1
ATOM 641 C C . PHE A 1 93 ? 25.476 6.698 7.572 1.00 28.62 93 PHE A C 1
ATOM 643 O O . PHE A 1 93 ? 25.685 5.632 6.985 1.00 28.62 93 PHE A O 1
ATOM 650 N N . PRO A 1 94 ? 26.459 7.611 7.700 1.00 29.22 94 PRO A N 1
ATOM 651 C CA . PRO A 1 94 ? 27.789 7.404 7.137 1.00 29.22 94 PRO A CA 1
ATOM 652 C C . PRO A 1 94 ? 28.563 6.339 7.929 1.00 29.22 94 PRO A C 1
ATOM 654 O O . PRO A 1 94 ? 28.959 6.558 9.076 1.00 29.22 94 PRO A O 1
ATOM 657 N N . LEU A 1 95 ? 28.820 5.191 7.296 1.00 33.94 95 LEU A N 1
ATOM 658 C CA . LEU A 1 95 ? 29.604 4.101 7.887 1.00 33.94 95 LEU A CA 1
ATOM 659 C C . LEU A 1 95 ? 31.031 4.555 8.273 1.00 33.94 95 LEU A C 1
ATOM 661 O O . LEU A 1 95 ? 31.681 5.289 7.517 1.00 33.94 95 LEU A O 1
ATOM 665 N N . PRO A 1 96 ? 31.570 4.096 9.420 1.00 28.88 96 PRO A N 1
ATOM 666 C CA . PRO A 1 96 ? 32.913 4.460 9.856 1.00 28.88 96 PRO A CA 1
ATOM 667 C C . PRO A 1 96 ? 33.982 3.851 8.938 1.00 28.88 96 PRO A C 1
ATOM 669 O O . PRO A 1 96 ? 34.050 2.637 8.747 1.00 28.88 96 PRO A O 1
ATOM 672 N N . ARG A 1 97 ? 34.868 4.697 8.396 1.00 33.59 97 ARG A N 1
ATOM 673 C CA . ARG A 1 97 ? 35.994 4.250 7.557 1.00 33.59 97 ARG A CA 1
ATOM 674 C C . ARG A 1 97 ? 36.962 3.348 8.347 1.00 33.59 97 ARG A C 1
ATOM 676 O O . ARG A 1 97 ? 37.231 3.638 9.517 1.00 33.59 97 ARG A O 1
ATOM 683 N N . PRO A 1 98 ? 37.560 2.315 7.720 1.00 30.17 98 PRO A N 1
ATOM 684 C CA . PRO A 1 98 ? 38.573 1.488 8.368 1.00 30.17 98 PRO A CA 1
ATOM 685 C C . PRO A 1 98 ? 39.808 2.314 8.765 1.00 30.17 98 PRO A C 1
ATOM 687 O O . PRO A 1 98 ? 40.234 3.228 8.056 1.00 30.17 98 PRO A O 1
ATOM 690 N N . ARG A 1 99 ? 40.399 1.983 9.919 1.00 28.77 99 ARG A N 1
ATOM 691 C CA . ARG A 1 99 ? 41.574 2.679 10.465 1.00 28.77 99 ARG A CA 1
ATOM 692 C C . ARG A 1 99 ? 42.835 2.338 9.664 1.00 28.77 99 ARG A C 1
ATOM 694 O O . ARG A 1 99 ? 43.371 1.244 9.813 1.00 28.77 99 ARG A O 1
ATOM 701 N N . HIS A 1 100 ? 43.366 3.292 8.900 1.00 31.22 100 HIS A N 1
ATOM 702 C CA . HIS A 1 100 ? 44.733 3.181 8.383 1.00 31.22 100 HIS A CA 1
ATOM 703 C C . HIS A 1 100 ? 45.770 3.396 9.497 1.00 31.22 100 HIS A C 1
ATOM 705 O O . HIS A 1 100 ? 45.671 4.325 10.301 1.00 31.22 100 HIS A O 1
ATOM 711 N N . VAL A 1 101 ? 46.778 2.522 9.528 1.00 30.09 101 VAL A N 1
ATOM 712 C CA . VAL A 1 101 ? 47.918 2.577 10.455 1.00 30.09 101 VAL A CA 1
ATOM 713 C C . VAL A 1 101 ? 48.892 3.686 10.031 1.00 30.09 101 VAL A C 1
ATOM 715 O O . VAL A 1 101 ? 49.063 3.950 8.842 1.00 30.09 101 VAL A O 1
ATOM 718 N N . ARG A 1 102 ? 49.541 4.346 11.001 1.00 27.19 102 ARG A N 1
ATOM 719 C CA . ARG A 1 102 ? 50.550 5.389 10.740 1.00 27.19 102 ARG A CA 1
ATOM 720 C C . ARG A 1 102 ? 51.813 4.807 10.088 1.00 27.19 102 ARG A C 1
ATOM 722 O O . ARG A 1 102 ? 52.424 3.904 10.649 1.00 27.19 102 ARG A O 1
ATOM 729 N N . GLY A 1 103 ? 52.246 5.416 8.984 1.00 27.92 103 GLY A N 1
ATOM 730 C CA . GLY A 1 103 ? 53.595 5.307 8.413 1.00 27.92 103 GLY A CA 1
ATOM 731 C C . GLY A 1 103 ? 54.287 6.678 8.385 1.00 27.92 103 GLY A C 1
ATOM 732 O O . GLY A 1 103 ? 53.612 7.705 8.445 1.00 27.92 103 GLY A O 1
ATOM 733 N N . GLY A 1 104 ? 55.624 6.695 8.361 1.00 27.09 104 GLY A N 1
ATOM 734 C CA . GLY A 1 104 ? 56.443 7.916 8.451 1.00 27.09 104 GLY A CA 1
ATOM 735 C C . GLY A 1 104 ? 56.562 8.735 7.149 1.00 27.09 104 GLY A C 1
ATOM 736 O O . GLY A 1 104 ? 56.057 8.317 6.108 1.00 27.09 104 GLY A O 1
ATOM 737 N N . PRO A 1 105 ? 57.221 9.911 7.200 1.00 33.59 105 PRO A N 1
ATOM 738 C CA . PRO A 1 105 ? 57.245 10.878 6.102 1.00 33.59 105 PRO A CA 1
ATOM 739 C C . PRO A 1 105 ? 58.322 10.607 5.035 1.00 33.59 105 PRO A C 1
ATOM 741 O O . PRO A 1 105 ? 59.428 10.166 5.338 1.00 33.59 105 PRO A O 1
ATOM 744 N N . GLY A 1 106 ? 58.015 10.998 3.796 1.00 26.36 106 GLY A N 1
ATOM 745 C CA . GLY A 1 106 ? 58.947 11.187 2.677 1.00 26.36 106 GLY A CA 1
ATOM 746 C C . GLY A 1 106 ? 58.544 12.445 1.895 1.00 26.36 106 GLY A C 1
ATOM 747 O O . GLY A 1 106 ? 57.379 12.841 1.954 1.00 26.36 106 GLY A O 1
ATOM 748 N N . ALA A 1 107 ? 59.485 13.120 1.227 1.00 25.72 107 ALA A N 1
ATOM 749 C CA . ALA A 1 107 ? 59.301 14.510 0.790 1.00 25.72 107 ALA A CA 1
ATOM 750 C C . ALA A 1 107 ? 59.573 14.766 -0.705 1.00 25.72 107 ALA A C 1
ATOM 752 O O . ALA A 1 107 ? 60.485 14.177 -1.278 1.00 25.72 107 ALA A O 1
ATOM 753 N N . CYS A 1 108 ? 58.866 15.778 -1.236 1.00 22.33 108 CYS A N 1
ATOM 754 C CA . CYS A 1 108 ? 59.159 16.551 -2.458 1.00 22.33 108 CYS A CA 1
ATOM 755 C C . CYS A 1 108 ? 59.018 15.847 -3.836 1.00 22.33 108 CYS A C 1
ATOM 757 O O . CYS A 1 108 ? 59.101 14.624 -3.906 1.00 22.33 108 CYS A O 1
ATOM 759 N N . PRO A 1 109 ? 58.897 16.602 -4.960 1.00 36.47 109 PRO A N 1
ATOM 760 C CA . PRO A 1 109 ? 58.534 18.026 -5.108 1.00 36.47 109 PRO A CA 1
ATOM 761 C C . PRO A 1 109 ? 57.415 18.334 -6.146 1.00 36.47 109 PRO A C 1
ATOM 763 O O . PRO A 1 109 ? 57.091 17.531 -7.009 1.00 36.47 109 PRO A O 1
ATOM 766 N N . ALA A 1 110 ? 56.901 19.569 -6.065 1.00 25.86 110 ALA A N 1
ATOM 767 C CA . ALA A 1 110 ? 56.373 20.444 -7.131 1.00 25.86 110 ALA A CA 1
ATOM 768 C C . ALA A 1 110 ? 55.644 19.866 -8.376 1.00 25.86 110 ALA A C 1
ATOM 770 O O . ALA A 1 110 ? 56.250 19.279 -9.268 1.00 25.86 110 ALA A O 1
ATOM 771 N N . GLY A 1 111 ? 54.376 20.268 -8.543 1.00 26.59 111 GLY A N 1
ATOM 772 C CA . GLY A 1 111 ? 53.654 20.293 -9.824 1.00 26.59 111 GLY A CA 1
ATOM 773 C C . GLY A 1 111 ? 52.918 21.629 -9.995 1.00 26.59 111 GLY A C 1
ATOM 774 O O . GLY A 1 111 ? 52.291 22.106 -9.051 1.00 26.59 111 GLY A O 1
ATOM 775 N N . VAL A 1 112 ? 53.035 22.269 -11.164 1.00 28.95 112 VAL A N 1
ATOM 776 C CA . VAL A 1 112 ? 52.491 23.619 -11.422 1.00 28.95 112 VAL A CA 1
ATOM 777 C C . VAL A 1 112 ? 50.975 23.571 -11.637 1.00 28.95 112 VAL A C 1
ATOM 779 O O . VAL A 1 112 ? 50.477 22.724 -12.375 1.00 28.95 112 VAL A O 1
ATOM 782 N N . GLY A 1 113 ? 50.240 24.498 -11.019 1.00 26.84 113 GLY A N 1
ATOM 783 C CA . GLY A 1 113 ? 48.790 24.609 -11.188 1.00 26.84 113 GLY A CA 1
ATOM 784 C C . GLY A 1 113 ? 48.377 25.192 -12.544 1.00 26.84 113 GLY A C 1
ATOM 785 O O . GLY A 1 113 ? 49.003 26.124 -13.047 1.00 26.84 113 GLY A O 1
ATOM 786 N N . GLN A 1 114 ? 47.277 24.685 -13.101 1.00 26.55 114 GLN A N 1
ATOM 787 C CA . GLN A 1 114 ? 46.534 25.321 -14.191 1.00 26.55 114 GLN A CA 1
ATOM 788 C C . GLN A 1 114 ? 45.057 25.435 -13.811 1.00 26.55 114 GLN A C 1
ATOM 790 O O . GLN A 1 114 ? 44.433 24.455 -13.408 1.00 26.55 114 GLN A O 1
ATOM 795 N N . GLU A 1 115 ? 44.491 26.630 -13.968 1.00 28.59 115 GLU A N 1
ATOM 796 C CA . GLU A 1 115 ? 43.064 26.882 -13.772 1.00 28.59 115 GLU A CA 1
ATOM 797 C C . GLU A 1 115 ? 42.249 26.306 -14.942 1.00 28.59 115 GLU A C 1
ATOM 799 O O . GLU A 1 115 ? 42.130 26.912 -16.012 1.00 28.59 115 GLU A O 1
ATOM 804 N N . SER A 1 116 ? 41.639 25.137 -14.748 1.00 24.86 116 SER A N 1
ATOM 805 C CA . SER A 1 116 ? 40.653 24.601 -15.687 1.00 24.86 116 SER A CA 1
ATOM 806 C C . SER A 1 116 ? 39.319 25.344 -15.536 1.00 24.86 116 SER A C 1
ATOM 808 O O . SER A 1 116 ? 38.524 25.090 -14.633 1.00 24.86 116 SER A O 1
ATOM 810 N N . ARG A 1 117 ? 39.067 26.295 -16.446 1.00 26.62 117 ARG A N 1
ATOM 811 C CA . ARG A 1 117 ? 37.808 27.060 -16.521 1.00 26.62 117 ARG A CA 1
ATOM 812 C C . ARG A 1 117 ? 36.586 26.135 -16.497 1.00 26.62 117 ARG A C 1
ATOM 814 O O . ARG A 1 117 ? 36.466 25.253 -17.346 1.00 26.62 117 ARG A O 1
ATOM 821 N N . ALA A 1 118 ? 35.639 26.412 -15.602 1.00 26.31 118 ALA A N 1
ATOM 822 C CA . ALA A 1 118 ? 34.356 25.717 -15.576 1.00 26.31 118 ALA A CA 1
ATOM 823 C C . ALA A 1 118 ? 33.610 25.874 -16.924 1.00 26.31 118 ALA A C 1
ATOM 825 O O . ALA A 1 118 ? 33.500 26.998 -17.434 1.00 26.31 118 ALA A O 1
ATOM 826 N N . PRO A 1 119 ? 33.080 24.787 -17.519 1.00 29.11 119 PRO A N 1
ATOM 827 C CA . PRO A 1 119 ? 32.284 24.880 -18.735 1.00 29.11 119 PRO A CA 1
ATOM 828 C C . PRO A 1 119 ? 30.948 25.582 -18.449 1.00 29.11 119 PRO A C 1
ATOM 830 O O . PRO A 1 119 ? 30.291 25.326 -17.441 1.00 29.11 119 PRO A O 1
ATOM 833 N N . ARG A 1 120 ? 30.533 26.477 -19.354 1.00 28.02 120 ARG A N 1
ATOM 834 C CA . ARG A 1 120 ? 29.247 27.190 -19.257 1.00 28.02 120 ARG A CA 1
ATOM 835 C C . ARG A 1 120 ? 28.071 26.210 -19.260 1.00 28.02 120 ARG A C 1
ATOM 837 O O . ARG A 1 120 ? 28.102 25.220 -19.987 1.00 28.02 120 ARG A O 1
ATOM 844 N N . ALA A 1 121 ? 27.012 26.550 -18.522 1.00 36.75 121 ALA A N 1
ATOM 845 C CA . ALA A 1 121 ? 25.775 25.774 -18.448 1.00 36.75 121 ALA A CA 1
ATOM 846 C C . ALA A 1 121 ? 25.196 25.468 -19.846 1.00 36.75 121 ALA A C 1
ATOM 848 O O . ALA A 1 121 ? 24.679 26.349 -20.538 1.00 36.75 121 ALA A O 1
ATOM 849 N N . GLY A 1 122 ? 25.307 24.205 -20.261 1.00 27.72 122 GLY A N 1
ATOM 850 C CA . GLY A 1 122 ? 24.698 23.679 -21.478 1.00 27.72 122 GLY A CA 1
ATOM 851 C C . GLY A 1 122 ? 23.211 23.386 -21.275 1.00 27.72 122 GLY A C 1
ATOM 852 O O . GLY A 1 122 ? 22.774 23.061 -20.174 1.00 27.72 122 GLY A O 1
ATOM 853 N N . ARG A 1 123 ? 22.416 23.494 -22.345 1.00 33.78 123 ARG A N 1
ATOM 854 C CA . ARG A 1 123 ? 20.967 23.228 -22.305 1.00 33.78 123 ARG A CA 1
ATOM 855 C C . ARG A 1 123 ? 20.691 21.798 -21.828 1.00 33.78 123 ARG A C 1
ATOM 857 O O . ARG A 1 123 ? 21.146 20.850 -22.462 1.00 33.78 123 ARG A O 1
ATOM 864 N N . HIS A 1 124 ? 19.877 21.643 -20.785 1.00 34.94 124 HIS A N 1
ATOM 865 C CA . HIS A 1 124 ? 19.411 20.332 -20.330 1.00 34.94 124 HIS A CA 1
ATOM 866 C C . HIS A 1 124 ? 18.543 19.660 -21.409 1.00 34.94 124 HIS A C 1
ATOM 868 O O . HIS A 1 124 ? 17.371 19.992 -21.587 1.00 34.94 124 HIS A O 1
ATOM 874 N N . HIS A 1 125 ? 19.104 18.691 -22.131 1.00 40.25 125 HIS A N 1
ATOM 875 C CA . HIS A 1 125 ? 18.321 17.714 -22.886 1.00 40.25 125 HIS A CA 1
ATOM 876 C C . HIS A 1 125 ? 17.936 16.581 -21.932 1.00 40.25 125 HIS A C 1
ATOM 878 O O . HIS A 1 125 ? 18.689 15.642 -21.712 1.00 40.25 125 HIS A O 1
ATOM 884 N N . LEU A 1 126 ? 16.757 16.729 -21.321 1.00 47.25 126 LEU A N 1
ATOM 885 C CA . LEU A 1 126 ? 16.214 15.896 -20.235 1.00 47.25 126 LEU A CA 1
ATOM 886 C C . LEU A 1 126 ? 15.794 14.469 -20.646 1.00 47.25 126 LEU A C 1
ATOM 888 O O . LEU A 1 126 ? 15.060 13.813 -19.913 1.00 47.25 126 LEU A O 1
ATOM 892 N N . LEU A 1 127 ? 16.219 13.992 -21.816 1.00 53.97 127 LEU A N 1
ATOM 893 C CA . LEU A 1 127 ? 15.848 12.695 -22.375 1.00 53.97 127 LEU A CA 1
ATOM 894 C C . LEU A 1 127 ? 17.038 12.062 -23.116 1.00 53.97 127 LEU A C 1
ATOM 896 O O . LEU A 1 127 ? 17.832 12.799 -23.708 1.00 53.97 127 LEU A O 1
ATOM 900 N N . PRO A 1 128 ? 17.142 10.718 -23.158 1.00 56.03 128 PRO A N 1
ATOM 901 C CA . PRO A 1 128 ? 18.083 10.025 -24.033 1.00 56.03 128 PRO A CA 1
ATOM 902 C C . PRO A 1 128 ? 17.935 10.481 -25.491 1.00 56.03 128 PRO A C 1
ATOM 904 O O . PRO A 1 128 ? 16.819 10.693 -25.973 1.00 56.03 128 PRO A O 1
ATOM 907 N N . LEU A 1 129 ? 19.062 10.626 -26.194 1.00 49.69 129 LEU A N 1
ATOM 908 C CA . LEU A 1 129 ? 19.113 11.116 -27.575 1.00 49.69 129 LEU A CA 1
ATOM 909 C C . LEU A 1 129 ? 18.189 10.289 -28.489 1.00 49.69 129 LEU A C 1
ATOM 911 O O . LEU A 1 129 ? 18.431 9.108 -28.715 1.00 49.69 129 LEU A O 1
ATOM 915 N N . GLY A 1 130 ? 17.131 10.928 -29.003 1.00 63.81 130 GLY A N 1
ATOM 916 C CA . GLY A 1 130 ? 16.113 10.313 -29.867 1.00 63.81 130 GLY A CA 1
ATOM 917 C C . GLY A 1 130 ? 14.749 10.062 -29.207 1.00 63.81 130 GLY A C 1
ATOM 918 O O . GLY A 1 130 ? 13.782 9.776 -29.910 1.00 63.81 130 GLY A O 1
ATOM 919 N N . ALA A 1 131 ? 14.614 10.192 -27.884 1.00 68.25 131 ALA A N 1
ATOM 920 C CA . ALA A 1 131 ? 13.348 9.935 -27.197 1.00 68.25 131 ALA A CA 1
ATOM 921 C C . ALA A 1 131 ? 12.297 11.047 -27.400 1.00 68.25 131 ALA A C 1
ATOM 923 O O . ALA A 1 131 ? 12.556 12.235 -27.217 1.00 68.25 131 ALA A O 1
ATOM 924 N N . SER A 1 132 ? 11.079 10.635 -27.762 1.00 74.50 132 SER A N 1
ATOM 925 C CA . SER A 1 132 ? 9.944 11.491 -28.122 1.00 74.50 132 SER A CA 1
ATOM 926 C C . SER A 1 132 ? 8.748 11.254 -27.195 1.00 74.50 132 SER A C 1
ATOM 928 O O . SER A 1 132 ? 8.417 10.115 -26.868 1.00 74.50 132 SER A O 1
ATOM 930 N N . LYS A 1 133 ? 8.075 12.323 -26.757 1.00 81.50 133 LYS A N 1
ATOM 931 C CA . LYS A 1 133 ? 6.899 12.230 -25.880 1.00 81.50 133 LYS A CA 1
ATOM 932 C C . LYS A 1 133 ? 5.618 12.090 -26.708 1.00 81.50 133 LYS A C 1
ATOM 934 O O . LYS A 1 133 ? 5.333 12.954 -27.535 1.00 81.50 133 LYS A O 1
ATOM 939 N N . ARG A 1 134 ? 4.810 11.057 -26.445 1.00 84.50 134 ARG A N 1
ATOM 940 C CA . ARG A 1 134 ? 3.426 10.937 -26.940 1.00 84.50 134 ARG A CA 1
ATOM 941 C C . ARG A 1 134 ? 2.429 11.035 -25.788 1.00 84.50 134 ARG A C 1
ATOM 943 O O . ARG A 1 134 ? 2.719 10.649 -24.658 1.00 84.50 134 ARG A O 1
ATOM 950 N N . ALA A 1 135 ? 1.243 11.546 -26.095 1.00 86.19 135 ALA A N 1
ATOM 951 C CA . ALA A 1 135 ? 0.090 11.545 -25.206 1.00 86.19 135 ALA A CA 1
ATOM 952 C C . ALA A 1 135 ? -1.062 10.804 -25.890 1.00 86.19 135 ALA A C 1
ATOM 954 O O . ALA A 1 135 ? -1.284 10.983 -27.087 1.00 86.19 135 ALA A O 1
ATOM 955 N N . PHE A 1 136 ? -1.780 9.999 -25.117 1.00 87.75 136 PHE A N 1
ATOM 956 C CA . PHE A 1 136 ? -2.924 9.203 -25.555 1.00 87.75 136 PHE A CA 1
ATOM 957 C C . PHE A 1 136 ? -4.191 9.710 -24.863 1.00 87.75 136 PHE A C 1
ATOM 959 O O . PHE A 1 136 ? -4.125 10.337 -23.802 1.00 87.75 136 PHE A O 1
ATOM 966 N N . LYS A 1 137 ? -5.359 9.477 -25.458 1.00 87.38 137 LYS A N 1
ATOM 967 C CA . LYS A 1 137 ? -6.639 9.955 -24.917 1.00 87.38 137 LYS A CA 1
ATOM 968 C C . LYS A 1 137 ? -7.356 8.883 -24.107 1.00 87.38 137 LYS A C 1
ATOM 970 O O . LYS A 1 137 ? -7.996 9.223 -23.116 1.00 87.38 137 LYS A O 1
ATOM 975 N N . SER A 1 138 ? -7.168 7.610 -24.441 1.00 90.25 138 SER A N 1
ATOM 976 C CA . SER A 1 138 ? -7.768 6.475 -23.734 1.00 90.25 138 SER A CA 1
ATOM 977 C C . SER A 1 138 ? -6.738 5.430 -23.275 1.00 90.25 138 SER A C 1
ATOM 979 O O . SER A 1 138 ? -5.585 5.426 -23.708 1.00 90.25 138 SER A O 1
ATOM 981 N N . PHE A 1 139 ? -7.152 4.544 -22.363 1.00 88.56 139 PHE A N 1
ATOM 982 C CA . PHE A 1 139 ? -6.327 3.420 -21.904 1.00 88.56 139 PHE A CA 1
ATOM 983 C C . PHE A 1 139 ? -6.092 2.346 -22.989 1.00 88.56 139 PHE A C 1
ATOM 985 O O . PHE A 1 139 ? -4.958 1.882 -23.076 1.00 88.56 139 PHE A O 1
ATOM 992 N N . PRO A 1 140 ? -7.070 1.980 -23.850 1.00 93.38 140 PRO A N 1
ATOM 993 C CA . PRO A 1 140 ? -6.815 1.105 -24.998 1.00 93.38 140 PRO A CA 1
ATOM 994 C C . PRO A 1 140 ? -5.716 1.638 -25.926 1.00 93.38 140 PRO A C 1
ATOM 996 O O . PRO A 1 140 ? -4.736 0.939 -26.140 1.00 93.38 140 PRO A O 1
ATOM 999 N N . GLU A 1 141 ? -5.789 2.908 -26.352 1.00 92.00 141 GLU A N 1
ATOM 1000 C CA . GLU A 1 141 ? -4.735 3.537 -27.174 1.00 92.00 141 GLU A CA 1
ATOM 1001 C C . GLU A 1 141 ? -3.336 3.418 -26.544 1.00 92.00 141 GLU A C 1
ATOM 1003 O O . GLU A 1 141 ? -2.357 3.148 -27.237 1.00 92.00 141 GLU A O 1
ATOM 1008 N N . LEU A 1 142 ? -3.239 3.632 -25.225 1.00 88.94 142 LEU A N 1
ATOM 1009 C CA . LEU A 1 142 ? -1.989 3.506 -24.476 1.00 88.94 142 LEU A CA 1
ATOM 1010 C C . LEU A 1 142 ? -1.502 2.051 -24.434 1.00 88.94 142 LEU A C 1
ATOM 1012 O O . LEU A 1 142 ? -0.316 1.804 -24.637 1.00 88.94 142 LEU A O 1
ATOM 1016 N N . LYS A 1 143 ? -2.401 1.098 -24.162 1.00 89.31 143 LYS A N 1
ATOM 1017 C CA . LYS A 1 143 ? -2.095 -0.336 -24.092 1.00 89.31 143 LYS A CA 1
ATOM 1018 C C . LYS A 1 143 ? -1.575 -0.845 -25.436 1.00 89.31 143 LYS A C 1
ATOM 1020 O O . LYS A 1 143 ? -0.529 -1.490 -25.473 1.00 89.31 143 LYS A O 1
ATOM 1025 N N . ASP A 1 144 ? -2.281 -0.525 -26.514 1.00 91.19 144 ASP A N 1
ATOM 1026 C CA . ASP A 1 144 ? -1.946 -0.971 -27.863 1.00 91.19 144 ASP A CA 1
ATOM 1027 C C . ASP A 1 144 ? -0.597 -0.367 -28.293 1.00 91.19 144 ASP A C 1
ATOM 1029 O O . ASP A 1 144 ? 0.297 -1.093 -28.717 1.00 91.19 144 ASP A O 1
ATOM 1033 N N . ALA A 1 145 ? -0.364 0.926 -28.028 1.00 88.00 145 ALA A N 1
ATOM 1034 C CA . ALA A 1 145 ? 0.918 1.578 -28.310 1.00 88.00 145 ALA A CA 1
ATOM 1035 C C . ALA A 1 145 ? 2.095 1.100 -27.432 1.00 88.00 145 ALA A C 1
ATOM 1037 O O . ALA A 1 145 ? 3.250 1.213 -27.849 1.00 88.00 145 ALA A O 1
ATOM 1038 N N . ILE A 1 146 ? 1.842 0.581 -26.224 1.00 86.75 146 ILE A N 1
ATOM 1039 C CA . ILE A 1 146 ? 2.862 -0.112 -25.417 1.00 86.75 146 ILE A CA 1
ATOM 1040 C C . ILE A 1 146 ? 3.183 -1.477 -26.038 1.00 86.75 146 ILE A C 1
ATOM 1042 O O . ILE A 1 146 ? 4.354 -1.848 -26.094 1.00 86.75 146 ILE A O 1
ATOM 1046 N N . TRP A 1 147 ? 2.175 -2.198 -26.537 1.00 89.69 147 TRP A N 1
ATOM 1047 C CA . TRP A 1 147 ? 2.334 -3.517 -27.155 1.00 89.69 147 TRP A CA 1
ATOM 1048 C C . TRP A 1 147 ? 3.061 -3.447 -28.507 1.00 89.69 147 TRP A C 1
ATOM 1050 O O . TRP A 1 147 ? 4.050 -4.152 -28.706 1.00 89.69 147 TRP A O 1
ATOM 1060 N N . ASP A 1 148 ? 2.679 -2.504 -29.374 1.00 90.00 148 ASP A N 1
ATOM 1061 C CA . ASP A 1 148 ? 3.360 -2.172 -30.639 1.00 90.00 148 ASP A CA 1
ATOM 1062 C C . ASP A 1 148 ? 4.841 -1.797 -30.452 1.00 90.00 148 ASP A C 1
ATOM 1064 O O . ASP A 1 148 ? 5.627 -1.791 -31.401 1.00 90.00 148 ASP A O 1
ATOM 1068 N N . GLN A 1 149 ? 5.231 -1.426 -29.231 1.00 85.62 149 GLN A N 1
ATOM 1069 C CA . GLN A 1 149 ? 6.575 -0.981 -28.864 1.00 85.62 149 GLN A CA 1
ATOM 1070 C C . GLN A 1 149 ? 7.194 -1.866 -27.770 1.00 85.62 149 GLN A C 1
ATOM 1072 O O . GLN A 1 149 ? 8.188 -1.472 -27.163 1.00 85.62 149 GLN A O 1
ATOM 1077 N N . TYR A 1 150 ? 6.644 -3.066 -27.532 1.00 87.50 150 TYR A N 1
ATOM 1078 C CA . TYR A 1 150 ? 7.056 -3.995 -26.469 1.00 87.50 150 TYR A CA 1
ATOM 1079 C C . TYR A 1 150 ? 8.575 -4.215 -26.427 1.00 87.50 150 TYR A C 1
ATOM 1081 O O . TYR A 1 150 ? 9.194 -4.129 -25.365 1.00 87.50 150 TYR A O 1
ATOM 1089 N N . SER A 1 151 ? 9.186 -4.391 -27.604 1.00 87.69 151 SER A N 1
ATOM 1090 C CA . SER A 1 151 ? 10.629 -4.570 -27.773 1.00 87.69 151 SER A CA 1
ATOM 1091 C C . SER A 1 151 ? 11.461 -3.446 -27.144 1.00 87.69 151 SER A C 1
ATOM 1093 O O . SER A 1 151 ? 12.497 -3.734 -26.550 1.00 87.69 151 SER A O 1
ATOM 1095 N N . VAL A 1 152 ? 11.001 -2.190 -27.209 1.00 86.06 152 VAL A N 1
ATOM 1096 C CA . VAL A 1 152 ? 11.675 -1.010 -26.634 1.00 86.06 152 VAL A CA 1
ATOM 1097 C C . VAL A 1 152 ? 11.690 -1.076 -25.105 1.00 86.06 152 VAL A C 1
ATOM 1099 O O . VAL A 1 152 ? 12.717 -0.796 -24.489 1.00 86.06 152 VAL A O 1
ATOM 1102 N N . TRP A 1 153 ? 10.583 -1.502 -24.491 1.00 83.12 153 TRP A N 1
ATOM 1103 C CA . TRP A 1 153 ? 10.456 -1.641 -23.034 1.00 83.12 153 TRP A CA 1
ATOM 1104 C C . TRP A 1 153 ? 11.282 -2.807 -22.483 1.00 83.12 153 TRP A C 1
ATOM 1106 O O . TRP A 1 153 ? 11.812 -2.710 -21.378 1.00 83.12 153 TRP A O 1
ATOM 1116 N N . THR A 1 154 ? 11.448 -3.879 -23.266 1.00 87.81 154 THR A N 1
ATOM 1117 C CA . THR A 1 154 ? 12.313 -5.021 -22.919 1.00 87.81 154 THR A CA 1
ATOM 1118 C C . THR A 1 154 ? 13.799 -4.816 -23.227 1.00 87.81 154 THR A C 1
ATOM 1120 O O . THR A 1 154 ? 14.622 -5.626 -22.805 1.00 87.81 154 THR A O 1
ATOM 1123 N N . ASN A 1 155 ? 14.170 -3.777 -23.982 1.00 87.31 155 ASN A N 1
ATOM 1124 C CA . ASN A 1 155 ? 15.560 -3.546 -24.376 1.00 87.31 155 ASN A CA 1
ATOM 1125 C C . ASN A 1 155 ? 16.382 -2.917 -23.233 1.00 87.31 155 ASN A C 1
ATOM 1127 O O . ASN A 1 155 ? 15.856 -2.445 -22.220 1.00 87.31 155 ASN A O 1
ATOM 1131 N N . ARG A 1 156 ? 17.702 -2.851 -23.420 1.00 84.44 156 ARG A N 1
ATOM 1132 C CA . ARG A 1 156 ? 18.622 -2.102 -22.561 1.00 84.44 156 ARG A CA 1
ATOM 1133 C C . ARG A 1 156 ? 18.100 -0.671 -22.363 1.00 84.44 156 ARG A C 1
ATOM 1135 O O . ARG A 1 156 ? 17.809 0.025 -23.329 1.00 84.44 156 ARG A O 1
ATOM 1142 N N . PHE A 1 157 ? 18.007 -0.247 -21.101 1.00 85.19 157 PHE A N 1
ATOM 1143 C CA . PHE A 1 157 ? 17.436 1.036 -20.654 1.00 85.19 157 PHE A CA 1
ATOM 1144 C C . PHE A 1 157 ? 15.904 1.202 -20.786 1.00 85.19 157 PHE A C 1
ATOM 1146 O O . PHE A 1 157 ? 15.397 2.262 -20.419 1.00 85.19 157 PHE A O 1
ATOM 1153 N N . GLY A 1 158 ? 15.140 0.182 -21.197 1.00 87.62 158 GLY A N 1
ATOM 1154 C CA . GLY A 1 158 ? 13.670 0.252 -21.278 1.00 87.62 158 GLY A CA 1
ATOM 1155 C C . GLY A 1 158 ? 12.987 0.625 -19.951 1.00 87.62 158 GLY A C 1
ATOM 1156 O O . GLY A 1 158 ? 12.045 1.417 -19.934 1.00 87.62 158 GLY A O 1
ATOM 1157 N N . VAL A 1 159 ? 13.540 0.179 -18.816 1.00 87.62 159 VAL A N 1
ATOM 1158 C CA . VAL A 1 159 ? 13.094 0.579 -17.465 1.00 87.62 159 VAL A CA 1
ATOM 1159 C C . VAL A 1 159 ? 13.285 2.078 -17.177 1.00 87.62 159 VAL A C 1
ATOM 1161 O O . VAL A 1 159 ? 12.458 2.682 -16.497 1.00 87.62 159 VAL A O 1
ATOM 1164 N N . LEU A 1 160 ? 14.315 2.719 -17.746 1.00 88.25 160 LEU A N 1
ATOM 1165 C CA . LEU A 1 160 ? 14.524 4.166 -17.609 1.00 88.25 160 LEU A CA 1
ATOM 1166 C C . LEU A 1 160 ? 13.527 4.947 -18.469 1.00 88.25 160 LEU A C 1
ATOM 1168 O O . LEU A 1 160 ? 12.986 5.951 -18.015 1.00 88.25 160 LEU A O 1
ATOM 1172 N N . LEU A 1 161 ? 13.216 4.460 -19.677 1.00 88.19 161 LEU A N 1
ATOM 1173 C CA . LEU A 1 161 ? 12.135 5.024 -20.493 1.00 88.19 161 LEU A CA 1
ATOM 1174 C C . LEU A 1 161 ? 10.785 4.928 -19.765 1.00 88.19 161 LEU A C 1
ATOM 1176 O O . LEU A 1 161 ? 10.005 5.881 -19.801 1.00 88.19 161 LEU A O 1
ATOM 1180 N N . PHE A 1 162 ? 10.527 3.815 -19.068 1.00 88.38 162 PHE A N 1
ATOM 1181 C CA . PHE A 1 162 ? 9.312 3.633 -18.271 1.00 88.38 162 PHE A CA 1
ATOM 1182 C C . PHE A 1 162 ? 9.257 4.632 -17.110 1.00 88.38 162 PHE A C 1
ATOM 1184 O O . PHE A 1 162 ? 8.279 5.373 -16.994 1.00 88.38 162 PHE A O 1
ATOM 1191 N N . LEU A 1 163 ? 10.336 4.745 -16.330 1.00 90.94 163 LEU A N 1
ATOM 1192 C CA . LEU A 1 163 ? 10.464 5.731 -15.256 1.00 90.94 163 LEU A CA 1
ATOM 1193 C C . LEU A 1 163 ? 10.227 7.164 -15.755 1.00 90.94 163 LEU A C 1
ATOM 1195 O O . LEU A 1 163 ? 9.405 7.892 -15.196 1.00 90.94 163 LEU A O 1
ATOM 1199 N N . TYR A 1 164 ? 10.895 7.566 -16.840 1.00 90.12 164 TYR A N 1
ATOM 1200 C CA . TYR A 1 164 ? 10.686 8.885 -17.433 1.00 90.12 164 TYR A CA 1
ATOM 1201 C C . TYR A 1 164 ? 9.235 9.074 -17.907 1.00 90.12 164 TYR A C 1
ATOM 1203 O O . TYR A 1 164 ? 8.700 10.176 -17.784 1.00 90.12 164 TYR A O 1
ATOM 1211 N N . SER A 1 165 ? 8.565 8.028 -18.409 1.00 89.44 165 SER A N 1
ATOM 1212 C CA . SER A 1 165 ? 7.152 8.112 -18.807 1.00 89.44 165 SER A CA 1
ATOM 1213 C C . SER A 1 165 ? 6.220 8.356 -17.616 1.00 89.44 165 SER A C 1
ATOM 1215 O O . SER A 1 165 ? 5.308 9.177 -17.725 1.00 89.44 165 SER A O 1
ATOM 1217 N N . VAL A 1 166 ? 6.498 7.748 -16.456 1.00 92.31 166 VAL A N 1
ATOM 1218 C CA . VAL A 1 166 ? 5.771 7.996 -15.199 1.00 92.31 166 VAL A CA 1
ATOM 1219 C C . VAL A 1 166 ? 6.008 9.436 -14.732 1.00 92.31 166 VAL A C 1
ATOM 1221 O O . VAL A 1 166 ? 5.048 10.187 -14.542 1.00 92.31 166 VAL A O 1
ATOM 1224 N N . ILE A 1 167 ? 7.273 9.867 -14.652 1.00 92.69 167 ILE A N 1
ATOM 1225 C CA . ILE A 1 167 ? 7.660 11.225 -14.231 1.00 92.69 167 ILE A CA 1
ATOM 1226 C C . ILE A 1 167 ? 7.029 12.295 -15.137 1.00 92.69 167 ILE A C 1
ATOM 1228 O O . ILE A 1 167 ? 6.433 13.254 -14.645 1.00 92.69 167 ILE A O 1
ATOM 1232 N N . LEU A 1 168 ? 7.086 12.129 -16.464 1.00 91.56 168 LEU A N 1
ATOM 1233 C CA . LEU A 1 168 ? 6.487 13.080 -17.409 1.00 91.56 168 LEU A CA 1
ATOM 1234 C C . LEU A 1 168 ? 4.954 12.995 -17.499 1.00 91.56 168 LEU A C 1
ATOM 1236 O O . LEU A 1 168 ? 4.352 13.929 -18.035 1.00 91.56 168 LEU A O 1
ATOM 1240 N N . THR A 1 169 ? 4.338 11.918 -17.001 1.00 90.56 169 THR A N 1
ATOM 1241 C CA . THR A 1 169 ? 2.878 11.770 -16.868 1.00 90.56 169 THR A CA 1
ATOM 1242 C C . THR A 1 169 ? 2.348 12.466 -15.618 1.00 90.56 169 THR A C 1
ATOM 1244 O O . THR A 1 169 ? 1.275 13.063 -15.672 1.00 90.56 169 THR A O 1
ATOM 1247 N N . LYS A 1 170 ? 3.079 12.385 -14.499 1.00 92.12 170 LYS A N 1
ATOM 1248 C CA . LYS A 1 170 ? 2.752 13.078 -13.244 1.00 92.12 170 LYS A CA 1
ATOM 1249 C C . LYS A 1 170 ? 3.078 14.573 -13.320 1.00 92.12 170 LYS A C 1
ATOM 1251 O O . LYS A 1 170 ? 2.288 15.391 -12.855 1.00 92.12 170 LYS A O 1
ATOM 1256 N N . GLY A 1 171 ? 4.202 14.919 -13.951 1.00 92.69 171 GLY A N 1
ATOM 1257 C CA . GLY A 1 171 ? 4.747 16.274 -14.035 1.00 92.69 171 GLY A CA 1
ATOM 1258 C C . GLY A 1 171 ? 5.773 16.544 -12.931 1.00 92.69 171 GLY A C 1
ATOM 1259 O O . GLY A 1 171 ? 5.516 16.270 -11.764 1.00 92.69 171 GLY A O 1
ATOM 1260 N N . ILE A 1 172 ? 6.929 17.104 -13.302 1.00 92.19 172 ILE A N 1
ATOM 1261 C CA . ILE A 1 172 ? 8.077 17.297 -12.395 1.00 92.19 172 ILE A CA 1
ATOM 1262 C C . ILE A 1 172 ? 7.720 18.211 -11.213 1.00 92.19 172 ILE A C 1
ATOM 1264 O O . ILE A 1 172 ? 8.020 17.873 -10.074 1.00 92.19 172 ILE A O 1
ATOM 1268 N N . GLU A 1 173 ? 7.022 19.324 -11.453 1.00 93.38 173 GLU A N 1
ATOM 1269 C CA . GLU A 1 173 ? 6.637 20.239 -10.368 1.00 93.38 173 GLU A CA 1
ATOM 1270 C C . GLU A 1 173 ? 5.584 19.623 -9.431 1.00 93.38 173 GLU A C 1
ATOM 1272 O O . GLU A 1 173 ? 5.634 19.847 -8.228 1.00 93.38 173 GLU A O 1
ATOM 1277 N N . ASN A 1 174 ? 4.696 18.759 -9.939 1.00 93.62 174 ASN A N 1
ATOM 1278 C CA . ASN A 1 174 ? 3.754 18.019 -9.091 1.00 93.62 174 ASN A CA 1
ATOM 1279 C C . ASN A 1 174 ? 4.468 16.995 -8.196 1.00 93.62 174 ASN A C 1
ATOM 1281 O O . ASN A 1 174 ? 4.008 16.745 -7.093 1.00 93.62 174 ASN A O 1
ATOM 1285 N N . ILE A 1 175 ? 5.579 16.412 -8.663 1.00 93.94 175 ILE A N 1
ATOM 1286 C CA . ILE A 1 175 ? 6.424 15.517 -7.859 1.00 93.94 175 ILE A CA 1
ATOM 1287 C C . ILE A 1 175 ? 7.155 16.316 -6.773 1.00 93.94 175 ILE A C 1
ATOM 1289 O O . ILE A 1 175 ? 7.088 15.944 -5.609 1.00 93.94 175 ILE A O 1
ATOM 1293 N N . LYS A 1 176 ? 7.788 17.446 -7.122 1.00 91.94 176 LYS A N 1
ATOM 1294 C CA . LYS A 1 176 ? 8.454 18.331 -6.144 1.00 91.94 176 LYS A CA 1
ATOM 1295 C C . LYS A 1 176 ? 7.513 18.828 -5.044 1.00 91.94 176 LYS A C 1
ATOM 1297 O O . LYS A 1 176 ? 7.953 18.992 -3.919 1.00 91.94 176 LYS A O 1
ATOM 1302 N N . ASN A 1 177 ? 6.242 19.063 -5.371 1.00 91.44 177 ASN A N 1
ATOM 1303 C CA . ASN A 1 177 ? 5.223 19.506 -4.415 1.00 91.44 177 ASN A CA 1
ATOM 1304 C C . ASN A 1 177 ? 4.669 18.371 -3.523 1.00 91.44 177 ASN A C 1
ATOM 1306 O O . ASN A 1 177 ? 3.882 18.654 -2.624 1.00 91.44 177 ASN A O 1
ATOM 1310 N N . GLU A 1 178 ? 5.021 17.107 -3.787 1.00 91.94 178 GLU A N 1
ATOM 1311 C CA . GLU A 1 178 ? 4.608 15.938 -2.991 1.00 91.94 178 GLU A CA 1
ATOM 1312 C C . GLU A 1 178 ? 5.755 15.324 -2.168 1.00 91.94 178 GLU A C 1
ATOM 1314 O O . GLU A 1 178 ? 5.486 14.548 -1.255 1.00 91.94 178 GLU A O 1
ATOM 1319 N N . ILE A 1 179 ? 7.013 15.661 -2.472 1.00 90.56 179 ILE A N 1
ATOM 1320 C CA . ILE A 1 179 ? 8.200 15.234 -1.717 1.00 90.56 179 ILE A CA 1
ATOM 1321 C C . ILE A 1 179 ? 8.506 16.273 -0.628 1.00 90.56 179 ILE A C 1
ATOM 1323 O O . ILE A 1 179 ? 8.464 17.473 -0.888 1.00 90.56 179 ILE A O 1
ATOM 1327 N N . GLU A 1 180 ? 8.846 15.814 0.578 1.00 83.19 180 GLU A N 1
ATOM 1328 C CA . GLU A 1 180 ? 9.142 16.678 1.735 1.00 83.19 180 GLU A CA 1
ATOM 1329 C C . GLU A 1 180 ? 10.449 17.476 1.571 1.00 83.19 180 GLU A C 1
ATOM 1331 O O . GLU A 1 180 ? 10.478 18.667 1.878 1.00 83.19 180 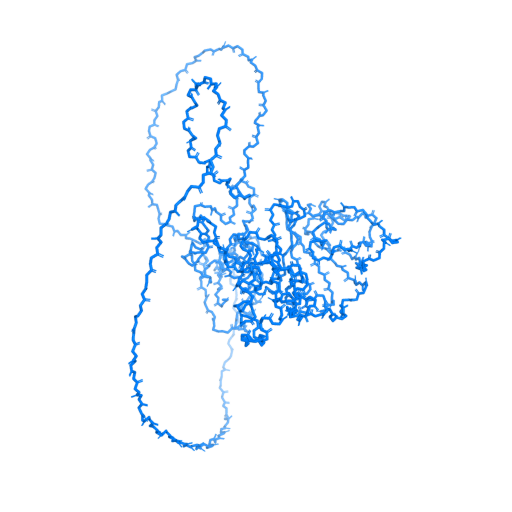GLU A O 1
ATOM 1336 N N . ASP A 1 181 ? 11.506 16.856 1.032 1.00 84.38 181 ASP A N 1
ATOM 1337 C CA . ASP A 1 181 ? 12.742 17.534 0.621 1.00 84.38 181 ASP A CA 1
ATOM 1338 C C . ASP A 1 181 ? 12.999 17.327 -0.881 1.00 84.38 181 ASP A C 1
ATOM 1340 O O . ASP A 1 181 ? 13.389 16.252 -1.335 1.00 84.38 181 ASP A O 1
ATOM 1344 N N . ALA A 1 182 ? 12.794 18.381 -1.675 1.00 82.56 182 ALA A N 1
ATOM 1345 C CA . ALA A 1 182 ? 13.005 18.356 -3.123 1.00 82.56 182 ALA A CA 1
ATOM 1346 C C . ALA A 1 182 ? 14.494 18.360 -3.554 1.00 82.56 182 ALA A C 1
ATOM 1348 O O . ALA A 1 182 ? 14.773 18.432 -4.756 1.00 82.56 182 ALA A O 1
ATOM 1349 N N . THR A 1 183 ? 15.444 18.316 -2.611 1.00 84.69 183 THR A N 1
ATOM 1350 C CA . THR A 1 183 ? 16.877 18.105 -2.876 1.00 84.69 183 THR A CA 1
ATOM 1351 C C . THR A 1 183 ? 17.281 16.627 -2.827 1.00 84.69 183 THR A C 1
ATOM 1353 O O . THR A 1 183 ? 18.252 16.257 -3.491 1.00 84.69 183 THR A O 1
ATOM 1356 N N . GLU A 1 184 ? 16.510 15.775 -2.140 1.00 84.50 184 GLU A N 1
ATOM 1357 C CA . GLU A 1 184 ? 16.724 14.324 -2.116 1.00 84.50 184 GLU A CA 1
ATOM 1358 C C . GLU A 1 184 ? 16.342 13.684 -3.471 1.00 84.50 184 GLU A C 1
ATOM 1360 O O . GLU A 1 184 ? 15.262 13.946 -4.017 1.00 84.50 184 GLU A O 1
ATOM 1365 N N . PRO A 1 185 ? 17.205 12.844 -4.073 1.00 90.44 185 PRO A N 1
ATOM 1366 C CA . PRO A 1 185 ? 16.949 12.279 -5.389 1.00 90.44 185 PRO A CA 1
ATOM 1367 C C . PRO A 1 185 ? 15.996 11.074 -5.329 1.00 90.44 185 PRO A C 1
ATOM 1369 O O . PRO A 1 185 ? 16.057 10.227 -4.442 1.00 90.44 185 PRO A O 1
ATOM 1372 N N . LEU A 1 186 ? 15.152 10.920 -6.358 1.00 92.00 186 LEU A N 1
ATOM 1373 C CA . LEU A 1 186 ? 14.267 9.748 -6.510 1.00 92.00 186 LEU A CA 1
ATOM 1374 C C . LEU A 1 186 ? 15.016 8.411 -6.678 1.00 92.00 186 LEU A C 1
ATOM 1376 O O . LEU A 1 186 ? 14.412 7.348 -6.534 1.00 92.00 186 LEU A O 1
ATOM 1380 N N . ILE A 1 187 ? 16.303 8.463 -7.026 1.00 92.75 187 ILE A N 1
ATOM 1381 C CA . ILE A 1 187 ? 17.208 7.317 -7.129 1.00 92.75 187 ILE A CA 1
ATOM 1382 C C . ILE A 1 187 ? 18.497 7.684 -6.397 1.00 92.75 187 ILE A C 1
ATOM 1384 O O . ILE A 1 187 ? 19.097 8.715 -6.706 1.00 92.75 187 ILE A O 1
ATOM 1388 N N . ASP A 1 188 ? 18.934 6.829 -5.477 1.00 89.88 188 ASP A N 1
ATOM 1389 C CA . ASP A 1 188 ? 20.197 6.987 -4.764 1.00 89.88 188 ASP A CA 1
ATOM 1390 C C . ASP A 1 188 ? 21.389 7.024 -5.754 1.00 89.88 188 ASP A C 1
ATOM 1392 O O . ASP A 1 188 ? 21.516 6.133 -6.604 1.00 89.88 188 ASP A O 1
ATOM 1396 N N . PRO A 1 189 ? 22.282 8.028 -5.670 1.00 88.56 189 PRO A N 1
ATOM 1397 C CA . PRO A 1 189 ? 23.337 8.243 -6.659 1.00 88.56 189 PRO A CA 1
ATOM 1398 C C . PRO A 1 189 ? 24.561 7.324 -6.497 1.00 88.56 189 PRO A C 1
ATOM 1400 O O . PRO A 1 189 ? 25.467 7.388 -7.330 1.00 88.56 189 PRO A O 1
ATOM 1403 N N . VAL A 1 190 ? 24.625 6.502 -5.443 1.00 89.38 190 VAL A N 1
ATOM 1404 C CA . VAL A 1 190 ? 25.760 5.616 -5.122 1.00 89.38 190 VAL A CA 1
ATOM 1405 C C . VAL A 1 190 ? 25.437 4.156 -5.452 1.00 89.38 190 VAL A C 1
ATOM 1407 O O . VAL A 1 190 ? 26.258 3.459 -6.047 1.00 89.38 190 VAL A O 1
ATOM 1410 N N . TYR A 1 191 ? 24.237 3.709 -5.088 1.00 87.00 191 TYR A N 1
ATOM 1411 C CA . TYR A 1 191 ? 23.775 2.323 -5.145 1.00 87.00 191 TYR A CA 1
ATOM 1412 C C . TYR A 1 191 ? 22.629 2.106 -6.147 1.00 87.00 191 TYR A C 1
ATOM 1414 O O . TYR A 1 191 ? 22.388 0.976 -6.567 1.00 87.00 191 TYR A O 1
ATOM 1422 N N . GLY A 1 192 ? 21.931 3.169 -6.568 1.00 87.19 192 GLY A N 1
ATOM 1423 C CA . GLY A 1 192 ? 20.856 3.091 -7.564 1.00 87.19 192 GLY A CA 1
ATOM 1424 C C . GLY A 1 192 ? 19.498 2.616 -7.031 1.00 87.19 192 GLY A C 1
ATOM 1425 O O . GLY A 1 192 ? 18.609 2.319 -7.830 1.00 87.19 192 GLY A O 1
ATOM 1426 N N . HIS A 1 193 ? 19.316 2.541 -5.709 1.00 88.81 193 HIS A N 1
ATOM 1427 C CA . HIS A 1 193 ? 18.028 2.216 -5.087 1.00 88.81 193 HIS A CA 1
ATOM 1428 C C . HIS A 1 193 ? 16.993 3.323 -5.348 1.00 88.81 193 HIS A C 1
ATOM 1430 O O . HIS A 1 193 ? 17.326 4.505 -5.331 1.00 88.81 193 HIS A O 1
ATOM 1436 N N . GLY A 1 194 ? 15.728 2.960 -5.573 1.00 91.12 194 GLY A N 1
ATOM 1437 C CA . GLY A 1 194 ? 14.635 3.935 -5.649 1.00 91.12 194 GLY A CA 1
ATOM 1438 C C . GLY A 1 194 ? 14.205 4.389 -4.254 1.00 91.12 194 GLY A C 1
ATOM 1439 O O . GLY A 1 194 ? 14.033 3.548 -3.375 1.00 91.12 194 GLY A O 1
ATOM 1440 N N . SER A 1 195 ? 14.006 5.693 -4.049 1.00 93.25 195 SER A N 1
ATOM 1441 C CA . SER A 1 195 ? 13.532 6.219 -2.760 1.00 93.25 195 SER A CA 1
ATOM 1442 C C . SER A 1 195 ? 12.069 5.836 -2.485 1.00 93.25 195 SER A C 1
ATOM 1444 O O . SER A 1 195 ? 11.323 5.490 -3.407 1.00 93.25 195 SER A O 1
ATOM 1446 N N . GLN A 1 196 ? 11.611 5.934 -1.229 1.00 93.81 196 GLN A N 1
ATOM 1447 C CA . GLN A 1 196 ? 10.215 5.618 -0.886 1.00 93.81 196 GLN A CA 1
ATOM 1448 C C . GLN A 1 196 ? 9.212 6.498 -1.657 1.00 93.81 196 GLN A C 1
ATOM 1450 O O . GLN A 1 196 ? 8.185 5.995 -2.107 1.00 93.81 196 GLN A O 1
ATOM 1455 N N . SER A 1 197 ? 9.557 7.760 -1.940 1.00 95.38 197 SER A N 1
ATOM 1456 C CA . SER A 1 197 ? 8.811 8.635 -2.858 1.00 95.38 197 SER A CA 1
ATOM 1457 C C . SER A 1 197 ? 8.676 8.068 -4.274 1.00 95.38 197 SER A C 1
ATOM 1459 O O . SER A 1 197 ? 7.617 8.200 -4.889 1.00 95.38 197 SER A O 1
ATOM 1461 N N . LEU A 1 198 ? 9.710 7.406 -4.808 1.00 95.12 198 LEU A N 1
ATOM 1462 C CA . LEU A 1 198 ? 9.622 6.739 -6.108 1.00 95.12 198 LEU A CA 1
ATOM 1463 C C . LEU A 1 198 ? 8.759 5.468 -6.040 1.00 95.12 198 LEU A C 1
ATOM 1465 O O . LEU A 1 198 ? 7.952 5.228 -6.939 1.00 95.12 198 LEU A O 1
ATOM 1469 N N . ILE A 1 199 ? 8.889 4.677 -4.973 1.00 95.12 199 ILE A N 1
ATOM 1470 C CA . ILE A 1 199 ? 8.070 3.476 -4.742 1.00 95.12 199 ILE A CA 1
ATOM 1471 C C . ILE A 1 199 ? 6.584 3.862 -4.658 1.00 95.12 199 ILE A C 1
ATOM 1473 O O . ILE A 1 199 ? 5.755 3.321 -5.393 1.00 95.12 199 ILE A O 1
ATOM 1477 N N . ASN A 1 200 ? 6.251 4.863 -3.844 1.00 96.00 200 ASN A N 1
ATOM 1478 C CA . ASN A 1 200 ? 4.890 5.369 -3.685 1.00 96.00 200 ASN A CA 1
ATOM 1479 C C . ASN A 1 200 ? 4.343 5.981 -4.987 1.00 96.00 200 ASN A C 1
ATOM 1481 O O . ASN A 1 200 ? 3.182 5.730 -5.333 1.00 96.00 200 ASN A O 1
ATOM 1485 N N . LEU A 1 201 ? 5.173 6.687 -5.769 1.00 95.50 201 LEU A N 1
ATOM 1486 C CA . LEU A 1 201 ? 4.790 7.218 -7.084 1.00 95.50 201 LEU A CA 1
ATOM 1487 C C . LEU A 1 201 ? 4.415 6.100 -8.070 1.00 95.50 201 LEU A C 1
ATOM 1489 O O . LEU A 1 201 ? 3.474 6.267 -8.846 1.00 95.50 201 LEU A O 1
ATOM 1493 N N . LEU A 1 202 ? 5.110 4.960 -8.026 1.00 94.44 202 LEU A N 1
ATOM 1494 C CA . LEU A 1 202 ? 4.822 3.795 -8.868 1.00 94.44 202 LEU A CA 1
ATOM 1495 C C . LEU A 1 202 ? 3.577 3.016 -8.405 1.00 94.44 202 LEU A C 1
ATOM 1497 O O . LEU A 1 202 ? 2.808 2.557 -9.249 1.00 94.44 202 LEU A O 1
ATOM 1501 N N . LEU A 1 203 ? 3.352 2.887 -7.092 1.00 93.94 203 LEU A N 1
ATOM 1502 C CA . LEU A 1 203 ? 2.220 2.137 -6.523 1.00 93.94 203 LEU A CA 1
ATOM 1503 C C . LEU A 1 203 ? 0.892 2.910 -6.531 1.00 93.94 203 LEU A C 1
ATOM 1505 O O . LEU A 1 203 ? -0.173 2.322 -6.741 1.00 93.94 203 LEU A O 1
ATOM 1509 N N . THR A 1 204 ? 0.944 4.222 -6.283 1.00 93.56 204 THR A N 1
ATOM 1510 C CA . THR A 1 204 ? -0.242 5.061 -6.016 1.00 93.56 204 THR A CA 1
ATOM 1511 C C . THR A 1 204 ? -0.428 6.206 -7.011 1.00 93.56 204 THR A C 1
ATOM 1513 O O . THR A 1 204 ? -1.538 6.718 -7.161 1.00 93.56 204 THR A O 1
ATOM 1516 N N . GLY A 1 205 ? 0.640 6.618 -7.702 1.00 92.94 205 GLY A N 1
ATOM 1517 C CA . GLY A 1 205 ? 0.662 7.841 -8.503 1.00 92.94 205 GLY A CA 1
ATOM 1518 C C . GLY A 1 205 ? 0.964 9.121 -7.711 1.00 92.94 205 GLY A C 1
ATOM 1519 O O . GLY A 1 205 ? 0.864 10.201 -8.296 1.00 92.94 205 GLY A O 1
ATOM 1520 N N . HIS A 1 206 ? 1.336 9.031 -6.429 1.00 93.75 206 HIS A N 1
ATOM 1521 C CA . HIS A 1 206 ? 1.725 10.158 -5.570 1.00 93.75 206 HIS A CA 1
ATOM 1522 C C . HIS A 1 206 ? 3.128 9.953 -4.984 1.00 93.75 206 HIS A C 1
ATOM 1524 O O . HIS A 1 206 ? 3.444 8.865 -4.515 1.00 93.75 206 HIS A O 1
ATOM 1530 N N . ALA A 1 207 ? 3.970 10.987 -5.024 1.00 94.94 207 ALA A N 1
ATOM 1531 C CA . ALA A 1 207 ? 5.397 10.910 -4.693 1.00 94.94 207 ALA A CA 1
ATOM 1532 C C . ALA A 1 207 ? 5.726 11.190 -3.211 1.00 94.94 207 ALA A C 1
ATOM 1534 O O . ALA A 1 207 ? 6.864 11.526 -2.884 1.00 94.94 207 ALA A O 1
ATOM 1535 N N . VAL A 1 208 ? 4.748 11.049 -2.314 1.00 94.81 208 VAL A N 1
ATOM 1536 C CA . VAL A 1 208 ? 4.951 11.221 -0.867 1.00 94.81 208 VAL A CA 1
ATOM 1537 C C . VAL A 1 208 ? 5.978 10.222 -0.333 1.00 94.81 208 VAL A C 1
ATOM 1539 O O . VAL A 1 208 ? 6.034 9.080 -0.783 1.00 94.81 208 VAL A O 1
ATOM 1542 N N . SER A 1 209 ? 6.793 10.644 0.627 1.00 92.88 209 SER A N 1
ATOM 1543 C CA . SER A 1 209 ? 7.805 9.822 1.311 1.00 92.88 209 SER A CA 1
ATOM 1544 C C . SER A 1 209 ? 7.191 8.782 2.256 1.00 92.88 209 SER A C 1
ATOM 1546 O O . SER A 1 209 ? 7.757 7.709 2.453 1.00 92.88 209 SER A O 1
ATOM 1548 N N . ASN A 1 210 ? 6.032 9.088 2.841 1.00 94.50 210 ASN A N 1
ATOM 1549 C CA . ASN A 1 210 ? 5.472 8.333 3.961 1.00 94.50 210 ASN A CA 1
ATOM 1550 C C . ASN A 1 210 ? 4.556 7.177 3.526 1.00 94.50 210 ASN A C 1
ATOM 1552 O O . ASN A 1 210 ? 4.035 7.147 2.413 1.00 94.50 210 ASN A O 1
ATOM 1556 N N . VAL A 1 211 ? 4.360 6.205 4.423 1.00 95.44 211 VAL A N 1
ATOM 1557 C CA . VAL A 1 211 ? 3.658 4.932 4.137 1.00 95.44 211 VAL A CA 1
ATOM 1558 C C . VAL A 1 211 ? 2.410 4.690 4.995 1.00 95.44 211 VAL A C 1
ATOM 1560 O O . VAL A 1 211 ? 1.790 3.635 4.886 1.00 95.44 211 VAL A O 1
ATOM 1563 N N . TRP A 1 212 ? 2.019 5.651 5.835 1.00 93.00 212 TRP A N 1
ATOM 1564 C CA . TRP A 1 212 ? 0.757 5.633 6.587 1.00 93.00 212 TRP A CA 1
ATOM 1565 C C . TRP A 1 212 ? -0.396 6.256 5.787 1.00 93.00 212 TRP A C 1
ATOM 1567 O O . TRP A 1 212 ? -0.176 6.953 4.795 1.00 93.00 212 TRP A O 1
ATOM 1577 N N . ASP A 1 213 ? -1.629 6.041 6.245 1.00 90.69 213 ASP A N 1
ATOM 1578 C CA . ASP A 1 213 ? -2.817 6.659 5.653 1.00 90.69 213 ASP A CA 1
ATOM 1579 C C . ASP A 1 213 ? -3.009 8.099 6.148 1.00 90.69 213 ASP A C 1
ATOM 1581 O O . ASP A 1 213 ? -2.818 8.386 7.332 1.00 90.69 213 ASP A O 1
ATOM 1585 N N . GLY A 1 214 ? -3.460 8.979 5.254 1.00 89.69 214 GLY A N 1
ATOM 1586 C CA . GLY A 1 214 ? -3.803 10.367 5.558 1.00 89.69 214 GLY A CA 1
ATOM 1587 C C . GLY A 1 214 ? -2.602 11.279 5.818 1.00 89.69 214 GLY A C 1
ATOM 1588 O O . GLY A 1 214 ? -1.460 10.844 5.960 1.00 89.69 214 GLY A O 1
ATOM 1589 N N . ASP A 1 215 ? -2.870 12.580 5.874 1.00 90.69 215 ASP A N 1
ATOM 1590 C CA . ASP A 1 215 ? -1.874 13.555 6.312 1.00 90.69 215 ASP A CA 1
ATOM 1591 C C . ASP A 1 215 ? -1.791 13.572 7.842 1.00 90.69 215 ASP A C 1
ATOM 1593 O O . ASP A 1 215 ? -2.804 13.396 8.520 1.00 90.69 215 ASP A O 1
ATOM 1597 N N . ARG A 1 216 ? -0.602 13.834 8.387 1.00 86.31 216 ARG A N 1
ATOM 1598 C CA . ARG A 1 216 ? -0.375 14.009 9.830 1.00 86.31 216 ARG A CA 1
ATOM 1599 C C . ARG A 1 216 ? 0.203 15.391 10.101 1.00 86.31 216 ARG A C 1
ATOM 1601 O O . ARG A 1 216 ? 0.987 15.896 9.301 1.00 86.31 216 ARG A O 1
ATOM 1608 N N . GLU A 1 217 ? -0.146 15.993 11.232 1.00 83.88 217 GLU A N 1
ATOM 1609 C CA . GLU A 1 217 ? 0.485 17.230 11.696 1.00 83.88 217 GLU A CA 1
ATOM 1610 C C . GLU A 1 217 ? 1.398 16.927 12.887 1.00 83.88 217 GLU A C 1
ATOM 1612 O O . GLU A 1 217 ? 0.964 16.367 13.890 1.00 83.88 217 GLU A O 1
ATOM 1617 N N . CYS A 1 218 ? 2.677 17.278 12.768 1.00 77.00 218 CYS A N 1
ATOM 1618 C CA . CYS A 1 218 ? 3.694 17.051 13.786 1.00 77.00 218 CYS A CA 1
ATOM 1619 C C . CYS A 1 218 ? 4.417 18.371 14.071 1.00 77.00 218 CYS A C 1
ATOM 1621 O O . CYS A 1 218 ? 5.079 18.925 13.196 1.00 77.00 218 CYS A O 1
ATOM 1623 N N . SER A 1 219 ? 4.261 18.909 15.285 1.00 78.75 219 SER A N 1
ATOM 1624 C CA . SER A 1 219 ? 4.890 20.175 15.709 1.00 78.75 219 SER A CA 1
ATOM 1625 C C . SER A 1 219 ? 4.630 21.374 14.771 1.00 78.75 219 SER A C 1
ATOM 1627 O O . SER A 1 219 ? 5.489 22.243 14.625 1.00 78.75 219 SER A O 1
ATOM 1629 N N . GLY A 1 220 ? 3.458 21.431 14.125 1.00 80.44 220 GLY A N 1
ATOM 1630 C CA . GLY A 1 220 ? 3.104 22.467 13.141 1.00 80.44 220 GLY A CA 1
ATOM 1631 C C . GLY A 1 220 ? 3.653 22.233 11.725 1.00 80.44 220 GLY A C 1
ATOM 1632 O O . GLY A 1 220 ? 3.478 23.080 10.850 1.00 80.44 220 GLY A O 1
ATOM 1633 N N . MET A 1 221 ? 4.312 21.097 11.475 1.00 81.75 221 MET A N 1
ATOM 1634 C CA . MET A 1 221 ? 4.682 20.630 10.138 1.00 81.75 221 MET A CA 1
ATOM 1635 C C . MET A 1 221 ? 3.648 19.616 9.647 1.00 81.75 221 MET A C 1
ATOM 1637 O O . MET A 1 221 ? 3.329 18.658 10.352 1.00 81.75 221 MET A O 1
ATOM 1641 N N . LYS A 1 222 ? 3.142 19.801 8.426 1.00 86.12 222 LYS A N 1
ATOM 1642 C CA . LYS A 1 222 ? 2.206 18.864 7.800 1.00 86.12 222 LYS A CA 1
ATOM 1643 C C . LYS A 1 222 ? 2.968 17.826 6.972 1.00 86.12 222 LYS A C 1
ATOM 1645 O O . LYS A 1 222 ? 3.507 18.159 5.920 1.00 86.12 222 LYS A O 1
ATOM 1650 N N . LEU A 1 223 ? 2.968 16.579 7.434 1.00 88.94 223 LEU A N 1
ATOM 1651 C CA . LEU A 1 223 ? 3.568 15.427 6.763 1.00 88.94 223 LEU A CA 1
ATOM 1652 C C . LEU A 1 223 ? 2.513 14.749 5.880 1.00 88.94 223 LEU A C 1
ATOM 1654 O O . LEU A 1 223 ? 1.424 14.409 6.354 1.00 88.94 223 LEU A O 1
ATOM 1658 N N . LEU A 1 224 ? 2.816 14.563 4.595 1.00 91.81 224 LEU A N 1
ATOM 1659 C CA . LEU A 1 224 ? 1.870 13.993 3.630 1.00 91.81 224 LEU A CA 1
ATOM 1660 C C . LEU A 1 224 ? 1.945 12.464 3.634 1.00 91.81 224 LEU A C 1
ATOM 1662 O O . LEU A 1 224 ? 3.037 11.904 3.537 1.00 91.81 224 LEU A O 1
ATOM 1666 N N . GLY A 1 225 ? 0.797 11.791 3.720 1.00 93.44 225 GLY A N 1
ATOM 1667 C CA . GLY A 1 225 ? 0.699 10.327 3.642 1.00 93.44 225 GLY A CA 1
ATOM 1668 C C . GLY A 1 225 ? -0.083 9.840 2.424 1.00 93.44 225 GLY A C 1
ATOM 1669 O O . GLY A 1 225 ? -0.254 10.554 1.438 1.00 93.44 225 GLY A O 1
ATOM 1670 N N . ILE A 1 226 ? -0.556 8.596 2.482 1.00 94.25 226 ILE A N 1
ATOM 1671 C CA . ILE A 1 226 ? -1.316 7.953 1.407 1.00 94.25 226 ILE A CA 1
ATOM 1672 C C . ILE A 1 226 ? -2.805 8.295 1.556 1.00 94.25 226 ILE A C 1
ATOM 1674 O O . ILE A 1 226 ? -3.411 8.016 2.586 1.00 94.25 226 ILE A O 1
ATOM 1678 N N . HIS A 1 227 ? -3.442 8.862 0.527 1.00 90.88 227 HIS A N 1
ATOM 1679 C CA . HIS A 1 227 ? -4.864 9.265 0.596 1.00 90.88 227 HIS A CA 1
ATOM 1680 C C . HIS A 1 227 ? -5.855 8.231 0.049 1.00 90.88 227 HIS A C 1
ATOM 1682 O O . HIS A 1 227 ? -7.057 8.493 0.038 1.00 90.88 227 HIS A O 1
ATOM 1688 N N . LYS A 1 228 ? -5.382 7.095 -0.482 1.00 89.69 228 LYS A N 1
ATOM 1689 C CA . LYS A 1 228 ? -6.230 6.150 -1.221 1.00 89.69 228 LYS A CA 1
ATOM 1690 C C . LYS A 1 228 ? -5.651 4.739 -1.298 1.00 89.69 228 LYS A C 1
ATOM 1692 O O . LYS A 1 228 ? -4.489 4.574 -1.656 1.00 89.69 228 LYS A O 1
ATOM 1697 N N . GLN A 1 229 ? -6.521 3.743 -1.115 1.00 90.44 229 GLN A N 1
ATOM 1698 C CA . GLN A 1 229 ? -6.247 2.319 -1.340 1.00 90.44 229 GLN A CA 1
ATOM 1699 C C . GLN A 1 229 ? -5.529 2.055 -2.678 1.00 90.44 229 GLN A C 1
ATOM 1701 O O . GLN A 1 229 ? -6.068 2.342 -3.758 1.00 90.44 229 GLN A O 1
ATOM 1706 N N . ALA A 1 230 ? -4.328 1.482 -2.596 1.00 92.81 230 ALA A N 1
ATOM 1707 C CA . ALA A 1 230 ? -3.466 1.204 -3.735 1.00 92.81 230 ALA A CA 1
ATOM 1708 C C . ALA A 1 230 ? -3.937 -0.011 -4.556 1.00 92.81 230 ALA A C 1
ATOM 1710 O O . ALA A 1 230 ? -4.665 -0.884 -4.083 1.00 92.81 230 ALA A O 1
ATOM 1711 N N . THR A 1 231 ? -3.511 -0.083 -5.819 1.00 93.25 231 THR A N 1
ATOM 1712 C CA . THR A 1 231 ? -3.837 -1.223 -6.698 1.00 93.25 231 THR A CA 1
ATOM 1713 C C . THR A 1 231 ? -3.003 -2.460 -6.348 1.00 93.25 231 THR A C 1
ATOM 1715 O O . THR A 1 231 ? -3.512 -3.575 -6.396 1.00 93.25 231 THR A O 1
ATOM 1718 N N . ILE A 1 232 ? -1.742 -2.238 -5.971 1.00 95.31 232 ILE A N 1
ATOM 1719 C CA . ILE A 1 232 ? -0.768 -3.217 -5.475 1.00 95.31 232 ILE A CA 1
ATOM 1720 C C . ILE A 1 232 ? -0.306 -2.702 -4.109 1.00 95.31 232 ILE A C 1
ATOM 1722 O O . ILE A 1 232 ? -0.136 -1.494 -3.940 1.00 95.31 232 ILE A O 1
ATOM 1726 N N . GLY A 1 233 ? -0.153 -3.596 -3.137 1.00 95.81 233 GLY A N 1
ATOM 1727 C CA . GLY A 1 233 ? 0.181 -3.243 -1.762 1.00 95.81 233 GLY A CA 1
ATOM 1728 C C . GLY A 1 233 ? 1.673 -3.039 -1.528 1.00 95.81 233 GLY A C 1
ATOM 1729 O O . GLY A 1 233 ? 2.509 -3.345 -2.381 1.00 95.81 233 GLY A O 1
ATOM 1730 N N . PHE A 1 234 ? 2.005 -2.578 -0.328 1.00 97.81 234 PHE A N 1
ATOM 1731 C CA . PHE A 1 234 ? 3.376 -2.469 0.162 1.00 97.81 234 PHE A CA 1
ATOM 1732 C C . PHE A 1 234 ? 3.437 -2.928 1.616 1.00 97.81 234 PHE A C 1
ATOM 1734 O O . PHE A 1 234 ? 2.564 -2.587 2.410 1.00 97.81 234 PHE A O 1
ATOM 1741 N N . LEU A 1 235 ? 4.473 -3.690 1.946 1.00 97.44 235 LEU A N 1
ATOM 1742 C CA . LEU A 1 235 ? 4.878 -4.062 3.300 1.00 97.44 235 LEU A CA 1
ATOM 1743 C C . LEU A 1 235 ? 6.403 -3.915 3.367 1.00 97.44 235 LEU A C 1
ATOM 1745 O O . LEU A 1 235 ? 7.090 -4.059 2.354 1.00 97.44 235 LEU A O 1
ATOM 1749 N N . THR A 1 236 ? 6.960 -3.643 4.541 1.00 96.69 236 THR A N 1
ATOM 1750 C CA . THR A 1 236 ? 8.412 -3.471 4.689 1.00 96.69 236 THR A CA 1
ATOM 1751 C C . THR A 1 236 ? 8.916 -4.064 5.992 1.00 96.69 236 THR A C 1
ATOM 1753 O O . THR A 1 236 ? 8.267 -3.953 7.035 1.00 96.69 236 THR A O 1
ATOM 1756 N N . LEU A 1 237 ? 10.114 -4.650 5.944 1.00 95.69 237 LEU A N 1
ATOM 1757 C CA . LEU A 1 237 ? 10.800 -5.172 7.123 1.00 95.69 237 LEU A CA 1
ATOM 1758 C C . LEU A 1 237 ? 10.995 -4.067 8.175 1.00 95.69 237 LEU A C 1
ATOM 1760 O O . LEU A 1 237 ? 10.949 -4.342 9.372 1.00 95.69 237 LEU A O 1
ATOM 1764 N N . MET A 1 238 ? 11.119 -2.810 7.733 1.00 94.88 238 MET A N 1
ATOM 1765 C CA . MET A 1 238 ? 11.258 -1.628 8.589 1.00 94.88 238 MET A CA 1
ATOM 1766 C C . MET A 1 238 ? 10.072 -1.419 9.543 1.00 94.88 238 MET A C 1
ATOM 1768 O O . MET A 1 238 ? 10.263 -0.883 10.633 1.00 94.88 238 MET A O 1
ATOM 1772 N N . GLU A 1 239 ? 8.868 -1.888 9.195 1.00 95.75 239 GLU A N 1
ATOM 1773 C CA . GLU A 1 239 ? 7.715 -1.849 10.102 1.00 95.75 239 GLU A CA 1
ATOM 1774 C C . GLU A 1 239 ? 7.831 -2.912 11.204 1.00 95.75 239 GLU A C 1
ATOM 1776 O O . GLU A 1 239 ? 7.577 -2.621 12.373 1.00 95.75 239 GLU A O 1
ATOM 1781 N N . SER A 1 240 ? 8.300 -4.122 10.872 1.00 93.62 240 SER A N 1
ATOM 1782 C CA . SER A 1 240 ? 8.574 -5.160 11.881 1.00 93.62 240 SER A CA 1
ATOM 1783 C C . SER A 1 240 ? 9.659 -4.721 12.881 1.00 93.62 240 SER A C 1
ATOM 1785 O O . SER A 1 240 ? 9.569 -5.015 14.072 1.00 93.62 240 SER A O 1
ATOM 1787 N N . LEU A 1 241 ? 10.629 -3.929 12.405 1.00 92.75 241 LEU A N 1
ATOM 1788 C CA . LEU A 1 241 ? 11.691 -3.291 13.191 1.00 92.75 241 LEU A CA 1
ATOM 1789 C C . LEU A 1 241 ? 11.260 -1.970 13.866 1.00 92.75 241 LEU A C 1
ATOM 1791 O O . LEU A 1 241 ? 12.077 -1.324 14.515 1.00 92.75 241 LEU A O 1
ATOM 1795 N N . ARG A 1 242 ? 9.980 -1.584 13.750 1.00 91.62 242 ARG A N 1
ATOM 1796 C CA . ARG A 1 242 ? 9.356 -0.392 14.361 1.00 91.62 242 ARG A CA 1
ATOM 1797 C C . ARG A 1 242 ? 9.902 0.971 13.899 1.00 91.62 242 ARG A C 1
ATOM 1799 O O . ARG A 1 242 ? 9.630 1.976 14.548 1.00 91.62 242 ARG A O 1
ATOM 1806 N N . TYR A 1 243 ? 10.595 1.042 12.760 1.00 92.38 243 TYR A N 1
ATOM 1807 C CA . TYR A 1 243 ? 11.030 2.315 12.160 1.00 92.38 243 TYR A CA 1
ATOM 1808 C C . TYR A 1 243 ? 9.894 3.087 11.471 1.00 92.38 243 TYR A C 1
ATOM 1810 O O . TYR A 1 243 ? 9.998 4.298 11.282 1.00 92.38 243 TYR A O 1
ATOM 1818 N N . CYS A 1 244 ? 8.813 2.408 11.079 1.00 92.31 244 CYS A N 1
ATOM 1819 C CA . CYS A 1 244 ? 7.624 3.021 10.489 1.00 92.31 244 CYS A CA 1
ATOM 1820 C C . CYS A 1 244 ? 6.356 2.202 10.796 1.00 92.31 244 CYS A C 1
ATOM 1822 O O . CYS A 1 244 ? 6.434 1.102 11.342 1.00 92.31 244 CYS A O 1
ATOM 1824 N N . LYS A 1 245 ? 5.187 2.743 10.429 1.00 92.12 245 LYS A N 1
ATOM 1825 C CA . LYS A 1 245 ? 3.872 2.083 10.482 1.00 92.12 245 LYS A CA 1
ATOM 1826 C C . LYS A 1 245 ? 3.227 2.219 9.102 1.00 92.12 245 LYS A C 1
ATOM 1828 O O . LYS A 1 245 ? 3.091 3.338 8.609 1.00 92.12 245 LYS A O 1
ATOM 1833 N N . VAL A 1 246 ? 2.877 1.105 8.463 1.00 95.31 246 VAL A N 1
ATOM 1834 C CA . VAL A 1 246 ? 2.287 1.081 7.116 1.00 95.31 246 VAL A CA 1
ATOM 1835 C C . VAL A 1 246 ? 0.761 1.098 7.227 1.00 95.31 246 VAL A C 1
ATOM 1837 O O . VAL A 1 246 ? 0.171 0.378 8.036 1.00 95.31 246 VAL A O 1
ATOM 1840 N N . GLY A 1 247 ? 0.124 1.945 6.422 1.00 92.19 247 GLY A N 1
ATOM 1841 C CA . GLY A 1 247 ? -1.313 2.196 6.440 1.00 92.19 247 GLY A CA 1
ATOM 1842 C C . GLY A 1 247 ? -2.161 1.103 5.786 1.00 92.19 247 GLY A C 1
ATOM 1843 O O . GLY A 1 247 ? -1.690 0.318 4.955 1.00 92.19 247 GLY A O 1
ATOM 1844 N N . SER A 1 248 ? -3.445 1.080 6.138 1.00 88.00 248 SER A N 1
ATOM 1845 C CA . SER A 1 248 ? -4.483 0.220 5.562 1.00 88.00 248 SER A CA 1
ATOM 1846 C C . SER A 1 248 ? -4.528 0.294 4.031 1.00 88.00 248 SER A C 1
ATOM 1848 O O . SER A 1 248 ? -4.678 -0.737 3.375 1.00 88.00 248 SER A O 1
ATOM 1850 N N . TYR A 1 249 ? -4.295 1.469 3.436 1.00 91.00 249 TYR A N 1
ATOM 1851 C CA . TYR A 1 249 ? -4.327 1.671 1.989 1.00 91.00 249 TYR A CA 1
ATOM 1852 C C . TYR A 1 249 ? -3.185 0.971 1.236 1.00 91.00 249 TYR A C 1
ATOM 1854 O O . TYR A 1 249 ? -3.323 0.720 0.035 1.00 91.00 249 TYR A O 1
ATOM 1862 N N . LEU A 1 250 ? -2.081 0.646 1.921 1.00 94.44 250 LEU A N 1
ATOM 1863 C CA . LEU A 1 250 ? -0.962 -0.140 1.386 1.00 94.44 250 LEU A CA 1
ATOM 1864 C C . LEU A 1 250 ? -0.990 -1.602 1.865 1.00 94.44 250 LEU A C 1
ATOM 1866 O O . LEU A 1 250 ? -0.619 -2.493 1.098 1.00 94.44 250 LEU A O 1
ATOM 1870 N N . LYS A 1 251 ? -1.481 -1.878 3.082 1.00 92.31 251 LYS A N 1
ATOM 1871 C CA . LYS A 1 251 ? -1.654 -3.247 3.608 1.00 92.31 251 LYS A CA 1
ATOM 1872 C C . LYS A 1 251 ? -2.813 -4.002 2.962 1.00 92.31 251 LYS A C 1
ATOM 1874 O O . LYS A 1 251 ? -2.733 -5.221 2.803 1.00 92.31 251 LYS A O 1
ATOM 1879 N N . SER A 1 252 ? -3.885 -3.318 2.583 1.00 89.00 252 SER A N 1
ATOM 1880 C CA . SER A 1 252 ? -5.089 -3.903 1.977 1.00 89.00 252 SER A CA 1
ATOM 1881 C C . SER A 1 252 ? -5.332 -3.293 0.591 1.00 89.00 252 SER A C 1
ATOM 1883 O O . SER A 1 252 ? -6.247 -2.485 0.423 1.00 89.00 252 SER A O 1
ATOM 1885 N N . PRO A 1 253 ? -4.493 -3.638 -0.408 1.00 93.06 253 PRO A N 1
ATOM 1886 C CA . PRO A 1 253 ? -4.639 -3.182 -1.792 1.00 93.06 253 PRO A CA 1
ATOM 1887 C C . PRO A 1 253 ? -5.884 -3.774 -2.471 1.00 93.06 253 PRO A C 1
ATOM 1889 O O . PRO A 1 253 ? -6.681 -4.458 -1.843 1.00 93.06 253 PRO A O 1
ATOM 1892 N N . LYS A 1 254 ? -6.057 -3.522 -3.773 1.00 91.62 254 LYS A N 1
ATOM 1893 C CA . LYS A 1 254 ? -7.204 -4.015 -4.568 1.00 91.62 254 LYS A CA 1
ATOM 1894 C C . LYS A 1 254 ? -7.036 -5.407 -5.172 1.00 91.62 254 LYS A C 1
ATOM 1896 O O . LYS A 1 254 ? -8.022 -6.009 -5.583 1.00 91.62 254 LYS A O 1
ATOM 1901 N N . PHE A 1 255 ? -5.802 -5.885 -5.274 1.00 94.25 255 PHE A N 1
ATOM 1902 C CA . PHE A 1 255 ? -5.452 -7.222 -5.748 1.00 94.25 255 PHE A CA 1
ATOM 1903 C C . PHE A 1 255 ? -4.472 -7.847 -4.751 1.00 94.25 255 PHE A C 1
ATOM 1905 O O . PHE A 1 255 ? -3.696 -7.093 -4.161 1.00 94.25 255 PHE A O 1
ATOM 1912 N N . PRO A 1 256 ? -4.468 -9.180 -4.559 1.00 94.94 256 PRO A N 1
ATOM 1913 C CA . PRO A 1 256 ? -3.646 -9.870 -3.562 1.00 94.94 256 PRO A CA 1
ATOM 1914 C C . PRO A 1 256 ? -2.176 -9.956 -4.001 1.00 94.94 256 PRO A C 1
ATOM 1916 O O . PRO A 1 256 ? -1.627 -11.034 -4.203 1.00 94.94 256 PRO A O 1
ATOM 1919 N N . ILE A 1 257 ? -1.556 -8.793 -4.191 1.00 97.06 257 ILE A N 1
ATOM 1920 C CA . ILE A 1 257 ? -0.190 -8.574 -4.652 1.00 97.06 257 ILE A CA 1
ATOM 1921 C C . ILE A 1 257 ? 0.388 -7.458 -3.781 1.00 97.06 257 ILE A C 1
ATOM 1923 O O . ILE A 1 257 ? -0.166 -6.359 -3.731 1.00 97.06 257 ILE A O 1
ATOM 1927 N N . TRP A 1 258 ? 1.516 -7.723 -3.134 1.00 97.50 258 TRP A N 1
ATOM 1928 C CA . TRP A 1 258 ? 2.246 -6.795 -2.279 1.00 97.50 258 TRP A CA 1
ATOM 1929 C C . TRP A 1 258 ? 3.713 -6.750 -2.704 1.00 97.50 258 TRP A C 1
ATOM 1931 O O . TRP A 1 258 ? 4.330 -7.782 -2.972 1.00 97.50 258 TRP A O 1
ATOM 1941 N N . ILE A 1 259 ? 4.295 -5.557 -2.727 1.00 97.62 259 ILE A N 1
ATOM 1942 C CA . ILE A 1 259 ? 5.747 -5.397 -2.737 1.00 97.62 259 ILE A CA 1
ATOM 1943 C C . ILE A 1 259 ? 6.241 -5.533 -1.294 1.00 97.62 259 ILE A C 1
ATOM 1945 O O . ILE A 1 259 ? 5.758 -4.817 -0.418 1.00 97.62 259 ILE A O 1
ATOM 1949 N N . LEU A 1 260 ? 7.189 -6.439 -1.046 1.00 97.44 260 LEU A N 1
ATOM 1950 C CA . LEU A 1 260 ? 7.892 -6.554 0.232 1.00 97.44 260 LEU A CA 1
ATOM 1951 C C . LEU A 1 260 ? 9.262 -5.880 0.110 1.00 97.44 260 LEU A C 1
ATOM 1953 O O . LEU A 1 260 ? 10.106 -6.338 -0.668 1.00 97.44 260 LEU A O 1
ATOM 1957 N N . GLY A 1 261 ? 9.476 -4.810 0.875 1.00 95.25 261 GLY A N 1
ATOM 1958 C CA . GLY A 1 261 ? 10.756 -4.105 0.956 1.00 95.25 261 GLY A CA 1
ATOM 1959 C C . GLY A 1 261 ? 11.676 -4.633 2.059 1.00 95.25 261 GLY A C 1
ATOM 1960 O O . GLY A 1 261 ? 11.241 -4.842 3.195 1.00 95.25 261 GLY A O 1
ATOM 1961 N N . SER A 1 262 ? 12.954 -4.810 1.724 1.00 92.00 262 SER A N 1
ATOM 1962 C CA . SER A 1 262 ? 14.060 -4.916 2.682 1.00 92.00 262 SER A CA 1
ATOM 1963 C C . SER A 1 262 ? 14.763 -3.556 2.846 1.00 92.00 262 SER A C 1
ATOM 1965 O O . SER A 1 262 ? 14.222 -2.519 2.467 1.00 92.00 262 SER A O 1
ATOM 1967 N N . GLU A 1 263 ? 15.971 -3.552 3.412 1.00 85.62 263 GLU A N 1
ATOM 1968 C CA . GLU A 1 263 ? 16.858 -2.380 3.473 1.00 85.62 263 GLU A CA 1
ATOM 1969 C C . GLU A 1 263 ? 17.391 -1.948 2.093 1.00 85.62 263 GLU A C 1
ATOM 1971 O O . GLU A 1 263 ? 17.723 -0.781 1.902 1.00 85.62 263 GLU A O 1
ATOM 1976 N N . THR A 1 264 ? 17.507 -2.877 1.136 1.00 85.75 264 THR A N 1
ATOM 1977 C CA . THR A 1 264 ? 18.236 -2.661 -0.133 1.00 85.75 264 THR A CA 1
ATOM 1978 C C . THR A 1 264 ? 17.534 -3.220 -1.371 1.00 85.75 264 THR A C 1
ATOM 1980 O O . THR A 1 264 ? 17.937 -2.914 -2.496 1.00 85.75 264 THR A O 1
ATOM 1983 N N . HIS A 1 265 ? 16.486 -4.031 -1.209 1.00 91.25 265 HIS A N 1
ATOM 1984 C CA . HIS A 1 265 ? 15.846 -4.742 -2.312 1.00 91.25 265 HIS A CA 1
ATOM 1985 C C . HIS A 1 265 ? 14.320 -4.805 -2.177 1.00 91.25 265 HIS A C 1
ATOM 1987 O O . HIS A 1 265 ? 13.755 -4.681 -1.089 1.00 91.25 265 HIS A O 1
ATOM 1993 N N . LEU A 1 266 ? 13.646 -4.984 -3.315 1.00 94.12 266 LEU A N 1
ATOM 1994 C CA . LEU A 1 266 ? 12.193 -5.092 -3.420 1.00 94.12 266 LEU A CA 1
ATOM 1995 C C . LEU A 1 266 ? 11.821 -6.437 -4.043 1.00 94.12 266 LEU A C 1
ATOM 1997 O O . LEU A 1 266 ? 12.273 -6.783 -5.135 1.00 94.12 266 LEU A O 1
ATOM 2001 N N . THR A 1 267 ? 10.942 -7.169 -3.369 1.00 95.62 267 THR A N 1
ATOM 2002 C CA . THR A 1 267 ? 10.422 -8.462 -3.834 1.00 95.62 267 THR A CA 1
ATOM 2003 C C . THR A 1 267 ? 8.901 -8.409 -3.963 1.00 95.62 267 THR A C 1
ATOM 2005 O O . THR A 1 267 ? 8.261 -7.512 -3.420 1.00 95.62 267 THR A O 1
ATOM 2008 N N . VAL A 1 268 ? 8.303 -9.345 -4.698 1.00 97.06 268 VAL A N 1
ATOM 2009 C CA . VAL A 1 268 ? 6.848 -9.440 -4.873 1.00 97.06 268 VAL A CA 1
ATOM 2010 C C . VAL A 1 268 ? 6.336 -10.652 -4.108 1.00 97.06 268 VAL A C 1
ATOM 2012 O O . VAL A 1 268 ? 6.806 -11.766 -4.319 1.00 97.06 268 VAL A O 1
ATOM 2015 N N . PHE A 1 269 ? 5.342 -10.440 -3.256 1.00 97.56 269 PHE A N 1
ATOM 2016 C CA . PHE A 1 269 ? 4.559 -11.488 -2.615 1.00 97.56 269 PHE A CA 1
ATOM 2017 C C . PHE A 1 269 ? 3.121 -11.404 -3.119 1.00 97.56 269 PHE A C 1
ATOM 2019 O O . PHE A 1 269 ? 2.545 -10.317 -3.163 1.00 97.56 269 PHE A O 1
ATOM 2026 N N . PHE A 1 270 ? 2.527 -12.521 -3.522 1.00 97.19 270 PHE A N 1
ATOM 2027 C CA . PHE A 1 270 ? 1.152 -12.535 -4.009 1.00 97.19 270 PHE A CA 1
ATOM 2028 C C . PHE A 1 270 ? 0.428 -13.841 -3.691 1.00 97.19 270 PHE A C 1
ATOM 2030 O O . PHE A 1 270 ? 1.040 -14.878 -3.452 1.00 97.19 270 PHE A O 1
ATOM 2037 N N . ALA A 1 271 ? -0.896 -13.784 -3.721 1.00 95.31 271 ALA A N 1
ATOM 2038 C CA . ALA A 1 271 ? -1.786 -14.932 -3.635 1.00 95.31 271 ALA A CA 1
ATOM 2039 C C . ALA A 1 271 ? -2.782 -14.891 -4.807 1.00 95.31 271 ALA A C 1
ATOM 2041 O O . ALA A 1 271 ? -2.716 -14.014 -5.670 1.00 95.31 271 ALA A O 1
ATOM 2042 N N . LYS A 1 272 ? -3.699 -15.860 -4.863 1.00 92.50 272 LYS A N 1
ATOM 2043 C CA . LYS A 1 272 ? -4.782 -15.906 -5.868 1.00 92.50 272 LYS A CA 1
ATOM 2044 C C . LYS A 1 272 ? -6.167 -15.618 -5.281 1.00 92.50 272 LYS A C 1
ATOM 2046 O O . LYS A 1 272 ? -7.098 -15.366 -6.041 1.00 92.50 272 LYS A O 1
ATOM 2051 N N . ASP A 1 273 ? -6.299 -15.648 -3.957 1.00 90.00 273 ASP A N 1
ATOM 2052 C CA . ASP A 1 273 ? -7.556 -15.389 -3.259 1.00 90.00 273 ASP A CA 1
ATOM 2053 C C . ASP A 1 273 ? -7.798 -13.879 -3.085 1.00 90.00 273 ASP A C 1
ATOM 2055 O O . ASP A 1 273 ? -6.965 -13.149 -2.544 1.00 90.00 273 ASP A O 1
ATOM 2059 N N . MET A 1 274 ? -8.958 -13.415 -3.553 1.00 87.81 274 MET A N 1
ATOM 2060 C CA . MET A 1 274 ? -9.397 -12.023 -3.445 1.00 87.81 274 MET A CA 1
ATOM 2061 C C . MET A 1 274 ? -9.974 -11.686 -2.059 1.00 87.81 274 MET A C 1
ATOM 2063 O O . MET A 1 274 ? -10.064 -10.505 -1.728 1.00 87.81 274 MET A O 1
ATOM 2067 N N . ALA A 1 275 ? -10.339 -12.670 -1.225 1.00 83.00 275 ALA A N 1
ATOM 2068 C CA . ALA A 1 275 ? -10.834 -12.417 0.134 1.00 83.00 275 ALA A CA 1
ATOM 2069 C C . ALA A 1 275 ? -9.767 -11.755 1.031 1.00 83.00 275 ALA A C 1
ATOM 2071 O O . ALA A 1 275 ? -10.085 -10.917 1.873 1.00 83.00 275 ALA A O 1
ATOM 2072 N N . LEU A 1 276 ? -8.487 -12.038 0.762 1.00 83.25 276 LEU A N 1
ATOM 2073 C CA . LEU A 1 276 ? -7.304 -11.442 1.404 1.00 83.25 276 LEU A CA 1
ATOM 2074 C C . LEU A 1 276 ? -7.173 -9.917 1.202 1.00 83.25 276 LEU A C 1
ATOM 2076 O O . LEU A 1 276 ? -6.373 -9.259 1.878 1.00 83.25 276 LEU A O 1
ATOM 2080 N N . VAL A 1 277 ? -7.927 -9.374 0.242 1.00 81.06 277 VAL A N 1
ATOM 2081 C CA . VAL A 1 277 ? -7.922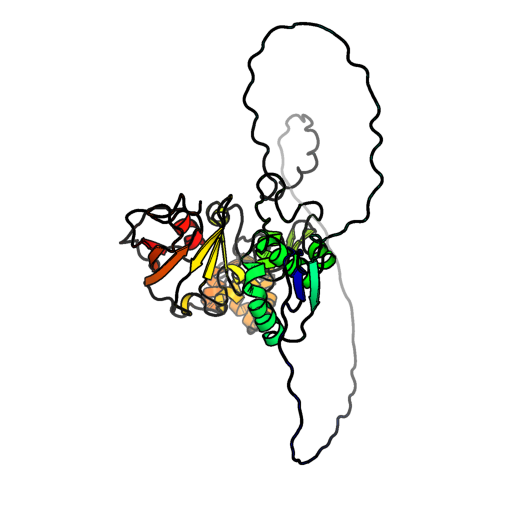 -7.974 -0.208 1.00 81.06 277 VAL A CA 1
ATOM 2082 C C . VAL A 1 277 ? -9.341 -7.427 -0.395 1.00 81.06 277 VAL A C 1
ATOM 2084 O O . VAL A 1 277 ? -9.617 -6.634 -1.298 1.00 81.06 277 VAL A O 1
ATOM 2087 N N . ALA A 1 278 ? -10.258 -7.850 0.477 1.00 65.19 278 ALA A N 1
ATOM 2088 C CA . ALA A 1 278 ? -11.558 -7.206 0.613 1.00 65.19 278 ALA A CA 1
ATOM 2089 C C . ALA A 1 278 ? -11.404 -5.672 0.795 1.00 65.19 278 ALA A C 1
ATOM 2091 O O . ALA A 1 278 ? -10.397 -5.217 1.353 1.00 65.19 278 ALA A O 1
ATOM 2092 N N . PRO A 1 279 ? -12.372 -4.858 0.324 1.00 62.53 279 PRO A N 1
ATOM 2093 C CA . PRO A 1 279 ? -12.378 -3.418 0.588 1.00 62.53 279 PRO A CA 1
ATOM 2094 C C . PRO A 1 279 ? -12.322 -3.136 2.096 1.00 62.53 279 PRO A C 1
ATOM 2096 O O . PRO A 1 279 ? -12.748 -3.971 2.891 1.00 62.53 279 PRO A O 1
ATOM 2099 N N . GLU A 1 280 ? -11.788 -1.965 2.464 1.00 65.94 280 GLU A N 1
ATOM 2100 C CA . GLU A 1 280 ? -11.579 -1.542 3.857 1.00 65.94 280 GLU A CA 1
ATOM 2101 C C . GLU A 1 280 ? -12.802 -1.868 4.728 1.00 65.94 280 GLU A C 1
ATOM 2103 O O . GLU A 1 280 ? -13.906 -1.383 4.478 1.00 65.94 280 GLU A O 1
ATOM 2108 N N . ALA A 1 281 ? -12.608 -2.747 5.717 1.00 72.12 281 ALA A N 1
ATOM 2109 C CA . ALA A 1 281 ? -13.682 -3.158 6.608 1.00 72.12 281 ALA A CA 1
ATOM 2110 C C . ALA A 1 281 ? -14.177 -1.942 7.412 1.00 72.12 281 ALA A C 1
ATOM 2112 O O . ALA A 1 281 ? -13.352 -1.098 7.774 1.00 72.12 281 ALA A O 1
ATOM 2113 N N . PRO A 1 282 ? -15.476 -1.853 7.762 1.00 80.62 282 PRO A N 1
ATOM 2114 C CA . PRO A 1 282 ? -16.000 -0.739 8.554 1.00 80.62 282 PRO A CA 1
ATOM 2115 C C . PRO A 1 282 ? -15.215 -0.483 9.851 1.00 80.62 282 PRO A C 1
ATOM 2117 O O . PRO A 1 282 ? -14.979 0.668 10.200 1.00 80.62 282 PRO A O 1
ATOM 2120 N N . SER A 1 283 ? -14.718 -1.540 10.501 1.00 80.81 283 SER A N 1
ATOM 2121 C CA . SER A 1 283 ? -13.835 -1.474 11.674 1.00 80.81 283 SER A CA 1
ATOM 2122 C C . SER A 1 283 ? -12.449 -0.870 11.391 1.00 80.81 283 SER A C 1
ATOM 2124 O O . SER A 1 283 ? -11.914 -0.157 12.237 1.00 80.81 283 SER A O 1
ATOM 2126 N N . GLU A 1 284 ? -11.865 -1.081 10.210 1.00 76.56 284 GLU A N 1
ATOM 2127 C CA . GLU A 1 284 ? -10.580 -0.471 9.832 1.00 76.56 284 GLU A CA 1
ATOM 2128 C C . GLU A 1 284 ? -10.754 0.977 9.353 1.00 76.56 284 GLU A C 1
ATOM 2130 O O . GLU A 1 284 ? -9.958 1.838 9.729 1.00 76.56 284 GLU A O 1
ATOM 2135 N N . GLN A 1 285 ? -11.849 1.291 8.649 1.00 81.44 285 GLN A N 1
ATOM 2136 C CA . GLN A 1 285 ? -12.245 2.681 8.398 1.00 81.44 285 GLN A CA 1
ATOM 2137 C C . GLN A 1 285 ? -12.454 3.427 9.729 1.00 81.44 285 GLN A C 1
ATOM 2139 O O . GLN A 1 285 ? -11.958 4.543 9.895 1.00 81.44 285 GLN A O 1
ATOM 2144 N N . ALA A 1 286 ? -13.131 2.797 10.694 1.00 87.50 286 ALA A N 1
ATOM 2145 C CA . ALA A 1 286 ? -13.326 3.327 12.038 1.00 87.50 286 ALA A CA 1
ATOM 2146 C C . ALA A 1 286 ? -12.006 3.540 12.783 1.00 87.50 286 ALA A C 1
ATOM 2148 O O . ALA A 1 286 ? -11.777 4.629 13.308 1.00 87.50 286 ALA A O 1
ATOM 2149 N N . ARG A 1 287 ? -11.093 2.559 12.749 1.00 86.19 287 ARG A N 1
ATOM 2150 C CA . ARG A 1 287 ? -9.737 2.676 13.306 1.00 86.19 287 ARG A CA 1
ATOM 2151 C C . ARG A 1 287 ? -8.984 3.869 12.718 1.00 86.19 287 ARG A C 1
ATOM 2153 O O . ARG A 1 287 ? -8.377 4.637 13.461 1.00 86.19 287 ARG A O 1
ATOM 2160 N N . ARG A 1 288 ? -9.028 4.029 11.394 1.00 82.12 288 ARG A N 1
ATOM 2161 C CA . ARG A 1 288 ? -8.321 5.088 10.667 1.00 82.12 288 ARG A CA 1
ATOM 2162 C C . ARG A 1 288 ? -8.898 6.476 10.947 1.00 82.12 288 ARG A C 1
ATOM 2164 O O . ARG A 1 288 ? -8.125 7.419 11.070 1.00 82.12 288 ARG A O 1
ATOM 2171 N N . VAL A 1 289 ? -10.222 6.618 11.070 1.00 88.12 289 VAL A N 1
ATOM 2172 C CA . VAL A 1 289 ? -10.843 7.891 11.485 1.00 88.12 289 VAL A CA 1
ATOM 2173 C C . VAL A 1 289 ? -10.533 8.188 12.950 1.00 88.12 289 VAL A C 1
ATOM 2175 O O . VAL A 1 289 ? -10.108 9.292 13.253 1.00 88.12 289 VAL A O 1
ATOM 2178 N N . PHE A 1 290 ? -10.642 7.216 13.857 1.00 90.94 290 PHE A N 1
ATOM 2179 C CA . PHE A 1 290 ? -10.269 7.393 15.266 1.00 90.94 290 PHE A CA 1
ATOM 2180 C C . PHE A 1 290 ? -8.815 7.892 15.409 1.00 90.94 290 PHE A C 1
ATOM 2182 O O . PHE A 1 290 ? -8.554 8.849 16.134 1.00 90.94 290 PHE A O 1
ATOM 2189 N N . GLN A 1 291 ? -7.881 7.335 14.627 1.00 86.25 291 GLN A N 1
ATOM 2190 C CA . GLN A 1 291 ? -6.479 7.776 14.576 1.00 86.25 291 GLN A CA 1
ATOM 2191 C C . GLN A 1 291 ? -6.267 9.216 14.070 1.00 86.25 291 GLN A C 1
ATOM 2193 O O . GLN A 1 291 ? -5.215 9.782 14.345 1.00 86.25 291 GLN A O 1
ATOM 2198 N N . THR A 1 292 ? -7.225 9.863 13.388 1.00 85.00 292 THR A N 1
ATOM 2199 C CA . THR A 1 292 ? -7.095 11.307 13.083 1.00 85.00 292 THR A CA 1
ATOM 2200 C C . THR A 1 292 ? -7.402 12.210 14.282 1.00 85.00 292 THR A C 1
ATOM 2202 O O . THR A 1 292 ? -7.122 13.403 14.220 1.00 85.00 292 THR A O 1
ATOM 2205 N N . TYR A 1 293 ? -7.946 11.652 15.370 1.00 87.31 293 TYR A N 1
ATOM 2206 C CA . TYR A 1 293 ? -8.202 12.335 16.646 1.00 87.31 293 TYR A CA 1
ATOM 2207 C C . TYR A 1 293 ? -7.235 11.882 17.763 1.00 87.31 293 TYR A C 1
ATOM 2209 O O . TYR A 1 293 ? -7.189 12.510 18.818 1.00 87.31 293 TYR A O 1
ATOM 2217 N N . ASP A 1 294 ? -6.425 10.847 17.507 1.00 86.06 294 ASP A N 1
ATOM 2218 C CA . ASP A 1 294 ? -5.303 10.372 18.331 1.00 86.06 294 ASP A CA 1
ATOM 2219 C C . ASP A 1 294 ? -3.970 10.585 17.571 1.00 86.06 294 ASP A C 1
ATOM 2221 O O . ASP A 1 294 ? -3.409 9.644 17.000 1.00 86.06 294 ASP A O 1
ATOM 2225 N N . PRO A 1 295 ? -3.458 11.833 17.499 1.00 73.69 295 PRO A N 1
ATOM 2226 C CA . PRO A 1 295 ? -2.266 12.166 16.712 1.00 73.69 295 PRO A CA 1
ATOM 2227 C C . PRO A 1 295 ? -0.964 11.582 17.283 1.00 73.69 295 PRO A C 1
ATOM 2229 O O . PRO A 1 295 ? 0.060 11.592 16.598 1.00 73.69 295 PRO A O 1
ATOM 2232 N N . GLU A 1 296 ? -0.994 11.085 18.522 1.00 78.00 296 GLU A N 1
ATOM 2233 C CA . GLU A 1 296 ? 0.136 10.447 19.204 1.00 78.00 296 GLU A CA 1
ATOM 2234 C C . GLU A 1 296 ? 0.145 8.913 19.029 1.00 78.00 296 GLU A C 1
ATOM 2236 O O . GLU A 1 296 ? 1.143 8.279 19.365 1.00 78.00 296 GLU A O 1
ATOM 2241 N N . ASP A 1 297 ? -0.909 8.322 18.439 1.00 76.75 297 ASP A N 1
ATOM 2242 C CA . ASP A 1 297 ? -1.091 6.868 18.250 1.00 76.75 297 ASP A CA 1
ATOM 2243 C C . ASP A 1 297 ? -1.115 6.091 19.589 1.00 76.75 297 ASP A C 1
ATOM 2245 O O . ASP A 1 297 ? -0.707 4.929 19.662 1.00 76.75 297 ASP A O 1
ATOM 2249 N N . ASN A 1 298 ? -1.612 6.741 20.652 1.00 83.88 298 ASN A N 1
ATOM 2250 C CA . ASN A 1 298 ? -1.692 6.223 22.024 1.00 83.88 298 ASN A CA 1
ATOM 2251 C C . ASN A 1 298 ? -2.739 5.099 22.199 1.00 83.88 298 ASN A C 1
ATOM 2253 O O . ASN A 1 298 ? -2.720 4.379 23.198 1.00 83.88 298 ASN A O 1
ATOM 2257 N N . GLY A 1 299 ? -3.671 4.952 21.254 1.00 87.00 299 GLY A N 1
ATOM 2258 C CA . GLY A 1 299 ? -4.786 4.004 21.289 1.00 87.00 299 GLY A CA 1
ATOM 2259 C C . GLY A 1 299 ? -6.052 4.531 21.976 1.00 87.00 299 GLY A C 1
ATOM 2260 O O . GLY A 1 299 ? -6.961 3.739 22.249 1.00 87.00 299 GLY A O 1
ATOM 2261 N N . PHE A 1 300 ? -6.135 5.834 22.263 1.00 93.25 300 PHE A N 1
ATOM 2262 C CA . PHE A 1 300 ? -7.271 6.452 22.952 1.00 93.25 300 PHE A CA 1
ATOM 2263 C C . PHE A 1 300 ? -7.480 7.922 22.563 1.00 93.25 300 PHE A C 1
ATOM 2265 O O . PHE A 1 300 ? -6.559 8.598 22.114 1.00 93.25 300 PHE A O 1
ATOM 2272 N N . ILE A 1 301 ? -8.695 8.426 22.791 1.00 94.69 301 ILE A N 1
ATOM 2273 C CA . ILE A 1 301 ? -9.064 9.844 22.634 1.00 94.69 301 ILE A CA 1
ATOM 2274 C C . ILE A 1 301 ? -9.756 10.365 23.902 1.00 94.69 301 ILE A C 1
ATOM 2276 O O . ILE A 1 301 ? -10.364 9.572 24.623 1.00 94.69 301 ILE A O 1
ATOM 2280 N N . PRO A 1 302 ? -9.736 11.680 24.179 1.00 94.06 302 PRO A N 1
ATOM 2281 C CA . PRO A 1 302 ? -10.618 12.287 25.174 1.00 94.06 302 PRO A CA 1
ATOM 2282 C C . PRO A 1 302 ? -12.102 12.073 24.841 1.00 94.06 302 PRO A C 1
ATOM 2284 O O . PRO A 1 302 ? -12.497 12.135 23.673 1.00 94.06 302 PRO A O 1
ATOM 2287 N N . ASP A 1 303 ? -12.948 11.909 25.861 1.00 94.19 303 ASP A N 1
ATOM 2288 C CA . ASP A 1 303 ? -14.404 11.748 25.705 1.00 94.19 303 ASP A CA 1
ATOM 2289 C C . ASP A 1 303 ? -15.061 12.912 24.935 1.00 94.19 303 ASP A C 1
ATOM 2291 O O . ASP A 1 303 ? -16.070 12.741 24.247 1.00 94.19 303 ASP A O 1
ATOM 2295 N N . THR A 1 304 ? -14.478 14.108 25.021 1.00 93.69 304 THR A N 1
ATOM 2296 C CA . THR A 1 304 ? -14.917 15.314 24.311 1.00 93.69 304 THR A CA 1
ATOM 2297 C C . THR A 1 304 ? -14.867 15.179 22.789 1.00 93.69 304 THR A C 1
ATOM 2299 O O . THR A 1 304 ? -15.649 15.848 22.121 1.00 93.69 304 THR A O 1
ATOM 2302 N N . LEU A 1 305 ? -14.019 14.300 22.239 1.00 95.00 305 LEU A N 1
ATOM 2303 C CA . LEU A 1 305 ? -13.887 14.079 20.793 1.00 95.00 305 LEU A CA 1
ATOM 2304 C C . LEU A 1 305 ? -14.814 12.977 20.252 1.00 95.00 305 LEU A C 1
ATOM 2306 O O . LEU A 1 305 ? -14.942 12.840 19.035 1.00 95.00 305 LEU A O 1
ATOM 2310 N N . LEU A 1 306 ? -15.487 12.211 21.123 1.00 95.00 306 LEU A N 1
ATOM 2311 C CA . LEU A 1 306 ? -16.332 11.082 20.710 1.00 95.00 306 LEU A CA 1
ATOM 2312 C C . LEU A 1 306 ? -17.452 11.509 19.748 1.00 95.00 306 LEU A C 1
ATOM 2314 O O . LEU A 1 306 ? -17.707 10.824 18.763 1.00 95.00 306 LEU A O 1
ATOM 2318 N N . GLU A 1 307 ? -18.084 12.659 20.001 1.00 94.81 307 GLU A N 1
ATOM 2319 C CA . GLU A 1 307 ? -19.160 13.191 19.154 1.00 94.81 307 GLU A CA 1
ATOM 2320 C C . GLU A 1 307 ? -18.683 13.438 17.711 1.00 94.81 307 GLU A C 1
ATOM 2322 O O . GLU A 1 307 ? -19.388 13.116 16.754 1.00 94.81 307 GLU A O 1
ATOM 2327 N N . ASP A 1 308 ? -17.469 13.965 17.543 1.00 94.12 308 ASP A N 1
ATOM 2328 C CA . ASP A 1 308 ? -16.917 14.293 16.229 1.00 94.12 308 ASP A CA 1
ATOM 2329 C C . ASP A 1 308 ? -16.367 13.059 15.502 1.00 94.12 308 ASP A C 1
ATOM 2331 O O . ASP A 1 308 ? -16.545 12.952 14.289 1.00 94.12 308 ASP A O 1
ATOM 2335 N N . VAL A 1 309 ? -15.803 12.084 16.227 1.00 94.50 309 VAL A N 1
ATOM 2336 C CA . VAL A 1 309 ? -15.448 10.764 15.669 1.00 94.50 309 VAL A CA 1
ATOM 2337 C C . VAL A 1 309 ? -16.690 10.026 15.168 1.00 94.50 309 VAL A C 1
ATOM 2339 O O . VAL A 1 309 ? -16.665 9.456 14.078 1.00 94.50 309 VAL A O 1
ATOM 2342 N N . MET A 1 310 ? -17.795 10.066 15.920 1.00 95.06 310 MET A N 1
ATOM 2343 C CA . MET A 1 310 ? -19.056 9.436 15.514 1.00 95.06 310 MET A CA 1
ATOM 2344 C C . MET A 1 310 ? -19.651 10.107 14.266 1.00 95.06 310 MET A C 1
ATOM 2346 O O . MET A 1 310 ? -19.998 9.402 13.320 1.00 95.06 310 MET A O 1
ATOM 2350 N N . LYS A 1 311 ? -19.663 11.449 14.190 1.00 93.19 311 LYS A N 1
ATOM 2351 C CA . LYS A 1 311 ? -20.046 12.184 12.963 1.00 93.19 311 LYS A CA 1
ATOM 2352 C C . LYS A 1 311 ? -19.158 11.830 11.768 1.00 93.19 311 LYS A C 1
ATOM 2354 O O . LYS A 1 311 ? -19.661 11.628 10.668 1.00 93.19 311 LYS A O 1
ATOM 2359 N N . ALA A 1 312 ? -17.841 11.752 11.968 1.00 91.50 312 ALA A N 1
ATOM 2360 C CA . ALA A 1 312 ? -16.880 11.423 10.914 1.00 91.50 312 ALA A CA 1
ATOM 2361 C C . ALA A 1 312 ? -16.995 9.968 10.407 1.00 91.50 312 ALA A C 1
ATOM 2363 O O . ALA A 1 312 ? -16.426 9.636 9.365 1.00 91.50 312 ALA A O 1
ATOM 2364 N N . LEU A 1 313 ? -17.748 9.119 11.117 1.00 91.69 313 LEU A N 1
ATOM 2365 C CA . LEU A 1 313 ? -18.060 7.736 10.752 1.00 91.69 313 LEU A CA 1
ATOM 2366 C C . LEU A 1 313 ? -19.524 7.503 10.346 1.00 91.69 313 LEU A C 1
ATOM 2368 O O . LEU A 1 313 ? -19.904 6.351 10.154 1.00 91.69 313 LEU A O 1
ATOM 2372 N N . ASP A 1 314 ? -20.319 8.566 10.178 1.00 92.12 314 ASP A N 1
ATOM 2373 C CA . ASP A 1 314 ? -21.755 8.497 9.841 1.00 92.12 314 ASP A CA 1
ATOM 2374 C C . ASP A 1 314 ? -22.578 7.680 10.870 1.00 92.12 314 ASP A C 1
ATOM 2376 O O . ASP A 1 314 ? -23.583 7.043 10.553 1.00 92.12 314 ASP A O 1
ATOM 2380 N N . LEU A 1 315 ? -22.128 7.686 12.133 1.00 92.62 315 LEU A N 1
ATOM 2381 C CA . LEU A 1 315 ? -22.815 7.076 13.274 1.00 92.62 315 LEU A CA 1
ATOM 2382 C C . LEU A 1 315 ? -23.808 8.061 13.909 1.00 92.62 315 LEU A C 1
ATOM 2384 O O . LEU A 1 315 ? -23.660 9.279 13.808 1.00 92.62 315 LEU A O 1
ATOM 2388 N N . VAL A 1 316 ? -24.798 7.529 14.634 1.00 91.81 316 VAL A N 1
ATOM 2389 C CA . VAL A 1 316 ? -25.785 8.324 15.388 1.00 91.81 316 VAL A CA 1
ATOM 2390 C C . VAL A 1 316 ? -25.068 9.216 16.404 1.00 91.81 316 VAL A C 1
ATOM 2392 O O . VAL A 1 316 ? -24.530 8.726 17.391 1.00 91.81 316 VAL A O 1
ATOM 2395 N N . SER A 1 317 ? -25.064 10.528 16.171 1.00 91.06 317 SER A N 1
ATOM 2396 C CA . SER A 1 317 ? -24.305 11.504 16.964 1.00 91.06 317 SER A CA 1
ATOM 2397 C C . SER A 1 317 ? -25.195 12.474 17.754 1.00 91.06 317 SER A C 1
ATOM 2399 O O . SER A 1 317 ? -24.788 13.602 18.030 1.00 91.06 317 SER A O 1
ATOM 2401 N N . ASP A 1 318 ? -26.426 12.073 18.085 1.00 94.00 318 ASP A N 1
ATOM 2402 C CA . ASP A 1 318 ? -27.329 12.870 18.922 1.00 94.00 318 ASP A CA 1
ATOM 2403 C C . ASP A 1 318 ? -26.773 13.001 20.354 1.00 94.00 318 ASP A C 1
ATOM 2405 O O . ASP A 1 318 ? -26.365 11.987 20.930 1.00 94.00 318 ASP A O 1
ATOM 2409 N N . PRO A 1 319 ? -26.786 14.194 20.989 1.00 91.25 319 PRO A N 1
ATOM 2410 C CA . PRO A 1 319 ? -26.134 14.406 22.286 1.00 91.25 319 PRO A CA 1
ATOM 2411 C C . PRO A 1 319 ? -26.594 13.464 23.409 1.00 91.25 319 PRO A C 1
ATOM 2413 O O . PRO A 1 319 ? -25.804 13.111 24.283 1.00 91.25 319 PRO A O 1
ATOM 2416 N N . GLU A 1 320 ? -27.855 13.029 23.402 1.00 93.56 320 GLU A N 1
ATOM 2417 C CA . GLU A 1 320 ? -28.378 12.065 24.380 1.00 93.56 320 GLU A CA 1
ATOM 2418 C C . GLU A 1 320 ? -27.769 10.665 24.181 1.00 93.56 320 GLU A C 1
ATOM 2420 O O . GLU A 1 320 ? -27.352 10.025 25.148 1.00 93.56 320 GLU A O 1
ATOM 2425 N N . TYR A 1 321 ? -27.635 10.221 22.927 1.00 93.94 321 TYR A N 1
ATOM 2426 C CA . TYR A 1 321 ? -27.022 8.937 22.585 1.00 93.94 321 TYR A CA 1
ATOM 2427 C C . TYR A 1 321 ? -25.501 8.958 22.782 1.00 93.94 321 TYR A C 1
ATOM 2429 O O . TYR A 1 321 ? -24.943 8.018 23.341 1.00 93.94 321 TYR A O 1
ATOM 2437 N N . VAL A 1 322 ? -24.827 10.054 22.422 1.00 94.19 322 VAL A N 1
ATOM 2438 C CA . VAL A 1 322 ? -23.384 10.218 22.659 1.00 94.19 322 VAL A CA 1
ATOM 2439 C C . VAL A 1 322 ? -23.068 10.163 24.154 1.00 94.19 322 VAL A C 1
ATOM 2441 O O . VAL A 1 322 ? -22.138 9.464 24.545 1.00 94.19 322 VAL A O 1
ATOM 2444 N N . ASN A 1 323 ? -23.861 10.812 25.014 1.00 93.06 323 ASN A N 1
ATOM 2445 C CA . ASN A 1 323 ? -23.673 10.714 26.467 1.00 93.06 323 ASN A CA 1
ATOM 2446 C C . ASN A 1 323 ? -23.906 9.287 27.001 1.00 93.06 323 ASN A C 1
ATOM 2448 O O . ASN A 1 323 ? -23.135 8.829 27.842 1.00 93.06 323 ASN A O 1
ATOM 2452 N N . LEU A 1 324 ? -24.894 8.551 26.476 1.00 93.56 324 LEU A N 1
ATOM 2453 C CA . LEU A 1 324 ? -25.084 7.131 26.799 1.00 93.56 324 LEU A CA 1
ATOM 2454 C C . LEU A 1 324 ? -23.867 6.280 26.385 1.00 93.56 324 LEU A C 1
ATOM 2456 O O . LEU A 1 324 ? -23.426 5.419 27.146 1.00 93.56 324 LEU A O 1
ATOM 2460 N N . MET A 1 325 ? -23.302 6.538 25.203 1.00 94.06 325 MET A N 1
ATOM 2461 C CA . MET A 1 325 ? -22.113 5.840 24.703 1.00 94.06 325 MET A CA 1
ATOM 2462 C C . MET A 1 325 ? -20.852 6.183 25.503 1.00 94.06 325 MET A C 1
ATOM 2464 O O . MET A 1 325 ? -20.062 5.281 25.766 1.00 94.06 325 MET A O 1
ATOM 2468 N N . LYS A 1 326 ? -20.693 7.424 25.988 1.00 94.25 326 LYS A N 1
ATOM 2469 C CA . LYS A 1 326 ? -19.621 7.785 26.937 1.00 94.25 326 LYS A CA 1
ATOM 2470 C C . LYS A 1 326 ? -19.673 6.916 28.189 1.00 94.25 326 LYS A C 1
ATOM 2472 O O . LYS A 1 326 ? -18.694 6.251 28.495 1.00 94.25 326 LYS A O 1
ATOM 2477 N N . THR A 1 327 ? -20.824 6.844 28.861 1.00 93.31 327 THR A N 1
ATOM 2478 C CA . THR A 1 327 ? -20.987 6.021 30.076 1.00 93.31 327 THR A CA 1
ATOM 2479 C C . THR A 1 327 ? -20.804 4.519 29.819 1.00 93.31 327 THR A C 1
ATOM 2481 O O . THR A 1 327 ? -20.474 3.781 30.744 1.00 93.31 327 THR A O 1
ATOM 2484 N N . LYS A 1 328 ? -21.001 4.045 28.580 1.00 93.75 328 LYS A N 1
ATOM 2485 C CA . LYS A 1 328 ? -20.769 2.642 28.206 1.00 93.75 328 LYS A CA 1
ATOM 2486 C C . LYS A 1 328 ? -19.297 2.331 27.899 1.00 93.75 328 LYS A C 1
ATOM 2488 O O . LYS A 1 328 ? -18.822 1.261 28.264 1.00 93.75 328 LYS A O 1
ATOM 2493 N N . LEU A 1 329 ? -18.603 3.240 27.214 1.00 94.31 329 LEU A N 1
ATOM 2494 C CA . LEU A 1 329 ? -17.214 3.071 26.764 1.00 94.31 329 LEU A CA 1
ATOM 2495 C C . LEU A 1 329 ? -16.180 3.478 27.826 1.00 94.31 329 LEU A C 1
ATOM 2497 O O . LEU A 1 329 ? -15.071 2.950 27.821 1.00 94.31 329 LEU A O 1
ATOM 2501 N N . ASP A 1 330 ? -16.559 4.377 28.734 1.00 94.50 330 ASP A N 1
ATOM 2502 C CA . ASP A 1 330 ? -15.799 4.807 29.910 1.00 94.50 330 ASP A CA 1
ATOM 2503 C C . ASP A 1 330 ? -16.653 4.620 31.185 1.00 94.50 330 ASP A C 1
ATOM 2505 O O . ASP A 1 330 ? -17.176 5.587 31.749 1.00 94.50 330 ASP A O 1
ATOM 2509 N N . PRO A 1 331 ? -16.851 3.367 31.644 1.00 90.38 331 PRO A N 1
ATOM 2510 C CA . PRO A 1 331 ? -17.638 3.072 32.843 1.00 90.38 331 PRO A CA 1
ATOM 2511 C C . PRO A 1 331 ? -16.927 3.470 34.149 1.00 90.38 331 PRO A C 1
ATOM 2513 O O . PRO A 1 331 ? -17.560 3.487 35.204 1.00 90.38 331 PRO A O 1
ATOM 2516 N N . GLU A 1 332 ? -15.627 3.776 34.094 1.00 90.75 332 GLU A N 1
ATOM 2517 C CA . GLU A 1 332 ? -14.828 4.237 35.238 1.00 90.75 332 GLU A CA 1
ATOM 2518 C C . GLU A 1 332 ? -14.822 5.773 35.375 1.00 90.75 332 GLU A C 1
ATOM 2520 O O . GLU A 1 332 ? -14.526 6.289 36.454 1.00 90.75 332 GLU A O 1
ATOM 2525 N N . GLY A 1 333 ? -15.204 6.510 34.325 1.00 89.00 333 GLY A N 1
ATOM 2526 C CA . GLY A 1 333 ? -15.274 7.974 34.322 1.00 89.00 333 GLY A CA 1
ATOM 2527 C C . GLY A 1 333 ? -13.903 8.650 34.237 1.00 89.00 333 GLY A C 1
ATOM 2528 O O . GLY A 1 333 ? -13.699 9.711 34.831 1.00 89.00 333 GLY A O 1
ATOM 2529 N N . LEU A 1 334 ? -12.956 8.029 33.531 1.00 90.88 334 LEU A N 1
ATOM 2530 C CA . LEU A 1 334 ? -11.579 8.498 33.356 1.00 90.88 334 LEU A CA 1
ATOM 2531 C C . LEU A 1 334 ? -11.454 9.686 32.381 1.00 90.88 334 LEU A C 1
ATOM 2533 O O . LEU A 1 334 ? -10.416 10.349 32.353 1.00 90.88 334 LEU A O 1
ATOM 2537 N N . GLY A 1 335 ? -12.489 9.965 31.584 1.00 92.75 335 GLY A N 1
ATOM 2538 C CA . GLY A 1 335 ? -12.509 10.994 30.542 1.00 92.75 335 GLY A CA 1
ATOM 2539 C C . GLY A 1 335 ? -11.862 10.558 29.224 1.00 92.75 335 GLY A C 1
ATOM 2540 O O . GLY A 1 335 ? -11.529 11.413 28.399 1.00 92.75 335 GLY A O 1
ATOM 2541 N N . ILE A 1 336 ? -11.660 9.251 29.016 1.00 93.88 336 ILE A N 1
ATOM 2542 C CA . ILE A 1 336 ? -10.994 8.691 27.830 1.00 93.88 336 ILE A CA 1
ATOM 2543 C C . ILE A 1 336 ? -11.799 7.553 27.203 1.00 93.88 336 ILE A C 1
ATOM 2545 O O . ILE A 1 336 ? -12.342 6.695 27.890 1.00 93.88 336 ILE A O 1
ATOM 2549 N N . ILE A 1 337 ? -11.823 7.517 25.873 1.00 95.56 337 ILE A N 1
ATOM 2550 C CA . ILE A 1 337 ? -12.399 6.434 25.078 1.00 95.56 337 ILE A CA 1
ATOM 2551 C C . ILE A 1 337 ? -11.250 5.619 24.491 1.00 95.56 337 ILE A C 1
ATOM 2553 O O . ILE A 1 337 ? -10.396 6.160 23.788 1.00 95.56 337 ILE A O 1
ATOM 2557 N N . LEU A 1 338 ? -11.237 4.315 24.761 1.00 93.31 338 LEU A N 1
ATOM 2558 C CA . LEU A 1 338 ? -10.247 3.385 24.220 1.00 93.31 338 LEU A CA 1
ATOM 2559 C C . LEU A 1 338 ? -10.676 2.868 22.836 1.00 93.31 338 LEU A C 1
ATOM 2561 O O . LEU A 1 338 ? -11.829 2.483 22.632 1.00 93.31 338 LEU A O 1
ATOM 2565 N N . LEU A 1 339 ? -9.724 2.781 21.902 1.00 90.38 339 LEU A N 1
ATOM 2566 C CA . LEU A 1 339 ? -9.952 2.326 20.523 1.00 90.38 339 LEU A CA 1
ATOM 2567 C C . LEU A 1 339 ? -10.549 0.909 20.440 1.00 90.38 339 LEU A C 1
ATOM 2569 O O . LEU A 1 339 ? -11.410 0.655 19.604 1.00 90.38 339 LEU A O 1
ATOM 2573 N N . GLY A 1 340 ? -10.103 -0.019 21.295 1.00 88.94 340 GLY A N 1
ATOM 2574 C CA . GLY A 1 340 ? -10.587 -1.408 21.308 1.00 88.94 340 GLY A CA 1
ATOM 2575 C C . GLY A 1 340 ? -12.089 -1.514 21.615 1.00 88.94 340 GLY A C 1
ATOM 2576 O O . GLY A 1 340 ? -12.842 -1.945 20.743 1.00 88.94 340 GLY A O 1
ATOM 2577 N N . PRO A 1 341 ? -12.544 -1.071 22.804 1.00 91.50 341 PRO A N 1
ATOM 2578 C CA . PRO A 1 341 ? -13.963 -0.991 23.157 1.00 91.50 341 PRO A CA 1
ATOM 2579 C C . PRO A 1 341 ? -14.816 -0.204 22.154 1.00 91.50 341 PRO A C 1
ATOM 2581 O O . PRO A 1 341 ? -15.913 -0.644 21.825 1.00 91.50 341 PRO A O 1
ATOM 2584 N N . PHE A 1 342 ? -14.312 0.915 21.613 1.00 93.94 342 PHE A N 1
ATOM 2585 C CA . PHE A 1 342 ? -15.021 1.684 20.582 1.00 93.94 342 PHE A CA 1
ATOM 2586 C C . PHE A 1 342 ? -15.301 0.846 19.322 1.00 93.94 342 PHE A C 1
ATOM 2588 O O . PHE A 1 342 ? -16.424 0.838 18.815 1.00 93.94 342 PHE A O 1
ATOM 2595 N N . LEU A 1 343 ? -14.299 0.108 18.831 1.00 90.12 343 LEU A N 1
ATOM 2596 C CA . LEU A 1 343 ? -14.477 -0.793 17.692 1.00 90.12 343 LEU A CA 1
ATOM 2597 C C . LEU A 1 343 ? -15.401 -1.965 18.033 1.00 90.12 343 LEU A C 1
ATOM 2599 O O . LEU A 1 343 ? -16.253 -2.300 17.221 1.00 90.12 343 LEU A O 1
ATOM 2603 N N . GLN A 1 344 ? -15.280 -2.551 19.225 1.00 88.94 344 GLN A N 1
ATOM 2604 C CA . GLN A 1 344 ? -16.121 -3.673 19.649 1.00 88.94 344 GLN A CA 1
ATOM 2605 C C . GLN A 1 344 ? -17.609 -3.294 19.766 1.00 88.94 344 GLN A C 1
ATOM 2607 O O . GLN A 1 344 ? -18.467 -4.119 19.463 1.00 88.94 344 GLN A O 1
ATOM 2612 N N . GLU A 1 345 ? -17.915 -2.060 20.178 1.00 92.19 345 GLU A N 1
ATOM 2613 C CA . GLU A 1 345 ? -19.287 -1.558 20.325 1.00 92.19 345 GLU A CA 1
ATOM 2614 C C . GLU A 1 345 ? -19.958 -1.252 18.978 1.00 92.19 345 GLU A C 1
ATOM 2616 O O . GLU A 1 345 ? -21.064 -1.722 18.715 1.00 92.19 345 GLU A O 1
ATOM 2621 N N . PHE A 1 346 ? -19.306 -0.458 18.120 1.00 90.69 346 PHE A N 1
ATOM 2622 C CA . PHE A 1 346 ? -19.920 0.040 16.879 1.00 90.69 346 PHE A CA 1
ATOM 2623 C C . PHE A 1 346 ? -19.632 -0.829 15.651 1.00 90.69 346 PHE A C 1
ATOM 2625 O O . PHE A 1 346 ? -20.401 -0.817 14.689 1.00 90.69 346 PHE A O 1
ATOM 2632 N N . PHE A 1 347 ? -18.535 -1.586 15.673 1.00 88.56 347 PHE A N 1
ATOM 2633 C CA . PHE A 1 347 ? -18.057 -2.406 14.559 1.00 88.56 347 PHE A CA 1
ATOM 2634 C C . PHE A 1 347 ? -17.630 -3.808 15.040 1.00 88.56 347 PHE A C 1
ATOM 2636 O O . PHE A 1 347 ? -16.498 -4.220 14.755 1.00 88.56 347 PHE A O 1
ATOM 2643 N N . PRO A 1 348 ? -18.501 -4.541 15.773 1.00 82.75 348 PRO A N 1
ATOM 2644 C CA . PRO A 1 348 ? -18.189 -5.871 16.289 1.00 82.75 348 PRO A CA 1
ATOM 2645 C C . PRO A 1 348 ? -17.717 -6.796 15.167 1.00 82.75 348 PRO A C 1
ATOM 2647 O O . PRO A 1 348 ? -18.202 -6.719 14.033 1.00 82.75 348 PRO A O 1
ATOM 2650 N N . GLU A 1 349 ? -16.755 -7.660 15.491 1.00 65.56 349 GLU A N 1
ATOM 2651 C CA . GLU A 1 349 ? -16.058 -8.491 14.512 1.00 65.56 349 GLU A CA 1
ATOM 2652 C C . GLU A 1 349 ? -17.046 -9.363 13.724 1.00 65.56 349 GLU A C 1
ATOM 2654 O O . GLU A 1 349 ? -17.699 -10.253 14.265 1.00 65.56 349 GLU A O 1
ATOM 2659 N N . GLN A 1 350 ? -17.158 -9.093 12.422 1.00 55.41 350 GLN A N 1
ATOM 2660 C CA . GLN A 1 350 ? -17.761 -10.030 11.482 1.00 55.41 350 GLN A CA 1
ATOM 2661 C C . GLN A 1 350 ? -16.708 -11.081 11.146 1.00 55.41 350 GLN A C 1
ATOM 2663 O O . GLN A 1 350 ? -15.584 -10.700 10.811 1.00 55.41 350 GLN A O 1
ATOM 2668 N N . ASP A 1 351 ? -17.088 -12.363 11.202 1.00 49.56 351 ASP A N 1
ATOM 2669 C CA . ASP A 1 351 ? -16.199 -13.508 10.970 1.00 49.56 351 ASP A CA 1
ATOM 2670 C C . ASP A 1 351 ? -15.234 -13.238 9.812 1.00 49.56 351 ASP A C 1
ATOM 2672 O O . ASP A 1 351 ? -15.649 -12.950 8.678 1.00 49.56 351 ASP A O 1
ATOM 2676 N N . SER A 1 352 ? -13.933 -13.295 10.101 1.00 52.09 352 SER A N 1
ATOM 2677 C CA . SER A 1 352 ? -12.899 -12.965 9.132 1.00 52.09 352 SER A CA 1
ATOM 2678 C C . SER A 1 352 ? -12.931 -13.988 7.998 1.00 52.09 352 SER A C 1
ATOM 2680 O O . SER A 1 352 ? -12.400 -15.086 8.094 1.00 52.09 352 SER A O 1
ATOM 2682 N N . ARG A 1 353 ? -13.528 -13.607 6.860 1.00 51.44 353 ARG A N 1
ATOM 2683 C CA . ARG A 1 353 ? -13.658 -14.448 5.647 1.00 51.44 353 ARG A CA 1
ATOM 2684 C C . ARG A 1 353 ? -12.323 -14.764 4.949 1.00 51.44 353 ARG A C 1
ATOM 2686 O O . ARG A 1 353 ? -12.308 -15.142 3.781 1.00 51.44 353 ARG A O 1
ATOM 2693 N N . VAL A 1 354 ? -11.209 -14.551 5.641 1.00 56.56 354 VAL A N 1
ATOM 2694 C CA . VAL A 1 354 ? -9.872 -14.987 5.256 1.00 56.56 354 VAL A CA 1
ATOM 2695 C C . VAL A 1 354 ? -9.813 -16.487 5.494 1.00 56.56 354 VAL A C 1
ATOM 2697 O O . VAL A 1 354 ? -10.051 -16.951 6.602 1.00 56.56 354 VAL A O 1
ATOM 2700 N N . SER A 1 355 ? -9.496 -17.245 4.449 1.00 61.81 355 SER A N 1
ATOM 2701 C CA . SER A 1 355 ? -9.296 -18.686 4.584 1.00 61.81 355 SER A CA 1
ATOM 2702 C C . SER A 1 355 ? -8.145 -18.951 5.562 1.00 61.81 355 SER A C 1
ATOM 2704 O O . SER A 1 355 ? -7.065 -18.389 5.383 1.00 61.81 355 SER A O 1
ATOM 2706 N N . GLU A 1 356 ? -8.360 -19.811 6.566 1.00 77.12 356 GLU A N 1
ATOM 2707 C CA . GLU A 1 356 ? -7.373 -20.160 7.615 1.00 77.12 356 GLU A CA 1
ATOM 2708 C C . GLU A 1 356 ? -6.020 -20.601 7.033 1.00 77.12 356 GLU A C 1
ATOM 2710 O O . GLU A 1 356 ? -4.970 -20.417 7.645 1.00 77.12 356 GLU A O 1
ATOM 2715 N N . SER A 1 357 ? -6.032 -21.141 5.811 1.00 88.62 357 SER A N 1
ATOM 2716 C CA . SER A 1 357 ? -4.841 -21.282 4.979 1.00 88.62 357 SER A CA 1
ATOM 2717 C C . SER A 1 357 ? -5.103 -20.867 3.530 1.00 88.62 357 SER A C 1
ATOM 2719 O O . SER A 1 357 ? -6.219 -20.989 3.022 1.00 88.62 357 SER A O 1
ATOM 2721 N N . PHE A 1 358 ? -4.066 -20.368 2.853 1.00 92.50 358 PHE A N 1
ATOM 2722 C CA . PHE A 1 358 ? -4.129 -19.950 1.451 1.00 92.50 358 PHE A CA 1
ATOM 2723 C C . PHE A 1 358 ? -2.787 -20.125 0.728 1.00 92.50 358 PHE A C 1
ATOM 2725 O O . PHE A 1 358 ? -1.712 -19.994 1.315 1.00 92.50 358 PHE A O 1
ATOM 2732 N N . THR A 1 359 ? -2.840 -20.408 -0.577 1.00 95.88 359 THR A N 1
ATOM 2733 C CA . THR A 1 359 ? -1.639 -20.556 -1.413 1.00 95.88 359 THR A CA 1
ATOM 2734 C C . THR A 1 359 ? -1.009 -19.200 -1.724 1.00 95.88 359 THR A C 1
ATOM 2736 O O . THR A 1 359 ? -1.689 -18.268 -2.170 1.00 95.88 359 THR A O 1
ATOM 2739 N N . VAL A 1 360 ? 0.304 -19.115 -1.533 1.00 96.56 360 VAL A N 1
ATOM 2740 C CA . VAL A 1 360 ? 1.117 -17.907 -1.682 1.00 96.56 360 VAL A CA 1
ATOM 2741 C C . VAL A 1 360 ? 2.293 -18.129 -2.624 1.00 96.56 360 VAL A C 1
ATOM 2743 O O . VAL A 1 360 ? 2.760 -19.248 -2.827 1.00 96.56 360 VAL A O 1
ATOM 2746 N N . TYR A 1 361 ? 2.783 -17.030 -3.186 1.00 97.06 361 TYR A N 1
ATOM 2747 C CA . TYR A 1 361 ? 3.877 -16.991 -4.141 1.00 97.06 361 TYR A CA 1
ATOM 2748 C C . TYR A 1 361 ? 4.826 -15.849 -3.786 1.00 97.06 361 TYR A C 1
ATOM 2750 O O . TYR A 1 361 ? 4.388 -14.722 -3.548 1.00 97.06 361 TYR A O 1
ATOM 2758 N N . HIS A 1 362 ? 6.130 -16.117 -3.792 1.00 96.25 362 HIS A N 1
ATOM 2759 C CA . HIS A 1 362 ? 7.172 -15.104 -3.618 1.00 96.25 362 HIS A CA 1
ATOM 2760 C C . HIS A 1 362 ? 8.086 -15.044 -4.839 1.00 96.25 362 HIS A C 1
ATOM 2762 O O . HIS A 1 362 ? 8.434 -16.073 -5.409 1.00 96.25 362 HIS A O 1
ATOM 2768 N N . TYR A 1 363 ? 8.472 -13.840 -5.248 1.00 94.88 363 TYR A N 1
ATOM 2769 C CA . TYR A 1 363 ? 9.369 -13.579 -6.368 1.00 94.88 363 TYR A CA 1
ATOM 2770 C C . TYR A 1 363 ? 10.364 -12.485 -5.976 1.00 94.88 363 TYR A C 1
ATOM 2772 O O . TYR A 1 363 ? 9.985 -11.331 -5.777 1.00 94.88 363 TYR A O 1
ATOM 2780 N N . ASN A 1 364 ? 11.652 -12.822 -5.901 1.00 89.75 364 ASN A N 1
ATOM 2781 C CA . ASN A 1 364 ? 12.709 -11.857 -5.581 1.00 89.75 364 ASN A CA 1
ATOM 2782 C C . ASN A 1 364 ? 13.427 -11.280 -6.816 1.00 89.75 364 ASN A C 1
ATOM 2784 O O . ASN A 1 364 ? 14.178 -10.322 -6.680 1.00 89.75 364 ASN A O 1
ATOM 2788 N N . GLY A 1 365 ? 13.239 -11.842 -8.015 1.00 88.75 365 GLY A N 1
ATOM 2789 C CA . GLY A 1 365 ? 13.914 -11.394 -9.242 1.00 88.75 365 GLY A CA 1
ATOM 2790 C C . GLY A 1 365 ? 15.441 -11.583 -9.288 1.00 88.75 365 GLY A C 1
ATOM 2791 O O . GLY A 1 365 ? 16.056 -11.251 -10.303 1.00 88.75 365 GLY A O 1
ATOM 2792 N N . LEU A 1 366 ? 16.067 -12.130 -8.240 1.00 87.62 366 LEU A N 1
ATOM 2793 C CA . LEU A 1 366 ? 17.519 -12.274 -8.117 1.00 87.62 366 LEU A CA 1
ATOM 2794 C C . LEU A 1 366 ? 17.943 -13.726 -8.343 1.00 87.62 366 LEU A C 1
ATOM 2796 O O . LEU A 1 366 ? 17.422 -14.649 -7.728 1.00 87.62 366 LEU A O 1
ATOM 2800 N N . LYS A 1 367 ? 18.923 -13.950 -9.223 1.00 85.38 367 LYS A N 1
ATOM 2801 C CA . LYS A 1 367 ? 19.434 -15.303 -9.508 1.00 85.38 367 LYS A CA 1
ATOM 2802 C C . LYS A 1 367 ? 20.090 -15.940 -8.284 1.00 85.38 367 LYS A C 1
ATOM 2804 O O . LYS A 1 367 ? 19.734 -17.048 -7.910 1.00 85.38 367 LYS A O 1
ATOM 2809 N N . GLN A 1 368 ? 21.013 -15.211 -7.661 1.00 83.06 368 GLN A N 1
ATOM 2810 C CA . GLN A 1 368 ? 21.880 -15.675 -6.569 1.00 83.06 368 GLN A CA 1
ATOM 2811 C C . GLN A 1 368 ? 21.138 -16.165 -5.313 1.00 83.06 368 GLN A C 1
ATOM 2813 O O . GLN A 1 368 ? 21.676 -16.973 -4.564 1.00 83.06 368 GLN A O 1
ATOM 2818 N N . SER A 1 369 ? 19.912 -15.687 -5.086 1.00 79.75 369 SER A N 1
ATOM 2819 C CA . SER A 1 369 ? 19.067 -16.050 -3.945 1.00 79.75 369 SER A CA 1
ATOM 2820 C C . SER A 1 369 ? 17.808 -16.831 -4.349 1.00 79.75 369 SER A C 1
ATOM 2822 O O . SER A 1 369 ? 16.848 -16.912 -3.585 1.00 79.75 369 SER A O 1
ATOM 2824 N N . ASN A 1 370 ? 17.824 -17.447 -5.536 1.00 79.94 370 ASN A N 1
ATOM 2825 C CA . ASN A 1 370 ? 16.879 -18.483 -5.951 1.00 79.94 370 ASN A CA 1
ATOM 2826 C C . ASN A 1 370 ? 17.551 -19.858 -6.032 1.00 79.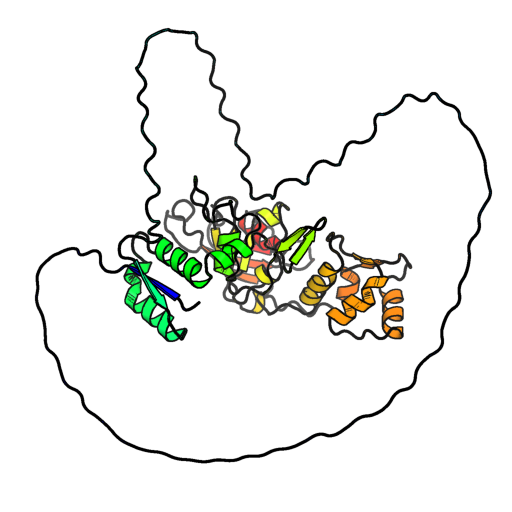94 370 ASN A C 1
ATOM 2828 O O . ASN A 1 370 ? 18.763 -19.991 -6.211 1.00 79.94 370 ASN A O 1
ATOM 2832 N N . TYR A 1 371 ? 16.726 -20.903 -5.985 1.00 73.38 371 TYR A N 1
ATOM 2833 C CA . TYR A 1 371 ? 17.161 -22.270 -6.247 1.00 73.38 371 TYR A CA 1
ATOM 2834 C C . TYR A 1 371 ? 17.720 -22.417 -7.679 1.00 73.38 371 TYR A C 1
ATOM 2836 O O . TYR A 1 371 ? 17.195 -21.846 -8.637 1.00 73.38 371 TYR A O 1
ATOM 2844 N N . ASN A 1 372 ? 18.803 -23.189 -7.834 1.00 80.62 372 ASN A N 1
ATOM 2845 C CA . ASN A 1 372 ? 19.503 -23.419 -9.109 1.00 80.62 372 ASN A CA 1
ATOM 2846 C C . ASN A 1 372 ? 19.922 -22.145 -9.886 1.00 80.62 372 ASN A C 1
ATOM 2848 O O . ASN A 1 372 ? 20.018 -22.189 -11.114 1.00 80.62 372 ASN A O 1
ATOM 2852 N N . GLU A 1 373 ? 20.147 -21.020 -9.195 1.00 81.44 373 GLU A N 1
ATOM 2853 C CA . GLU A 1 373 ? 20.547 -19.716 -9.764 1.00 81.44 373 GLU A CA 1
ATOM 2854 C C . GLU A 1 373 ? 19.612 -19.166 -10.867 1.00 81.44 373 GLU A C 1
ATOM 2856 O O . GLU A 1 373 ? 20.004 -18.366 -11.727 1.00 81.44 373 GLU A O 1
ATOM 2861 N N . LYS A 1 374 ? 18.344 -19.588 -10.867 1.00 83.31 374 LYS A N 1
ATOM 2862 C CA . LYS A 1 374 ? 17.343 -19.199 -11.870 1.00 83.31 374 LYS A CA 1
ATOM 2863 C C . LYS A 1 374 ? 16.310 -18.275 -11.255 1.00 83.31 374 LYS A C 1
ATOM 2865 O O . LYS A 1 374 ? 15.748 -18.584 -10.218 1.00 83.31 374 LYS A O 1
ATOM 2870 N N . VAL A 1 375 ? 16.008 -17.168 -11.933 1.00 85.25 375 VAL A N 1
ATOM 2871 C CA . VAL A 1 375 ? 14.875 -16.317 -11.548 1.00 85.25 375 VAL A CA 1
ATOM 2872 C C . VAL A 1 375 ? 13.589 -17.130 -11.688 1.00 85.25 375 VAL A C 1
ATOM 2874 O O . VAL A 1 375 ? 13.232 -17.541 -12.792 1.00 85.25 375 VAL A O 1
ATOM 2877 N N . MET A 1 376 ? 12.918 -17.361 -10.566 1.00 87.56 376 MET A N 1
ATOM 2878 C CA . MET A 1 376 ? 11.656 -18.088 -10.464 1.00 87.56 376 MET A CA 1
ATOM 2879 C C . MET A 1 376 ? 10.778 -17.452 -9.381 1.00 87.56 376 MET A C 1
ATOM 2881 O O . MET A 1 376 ? 11.225 -16.562 -8.656 1.00 87.56 376 MET A O 1
ATOM 2885 N N . TYR A 1 377 ? 9.524 -17.890 -9.291 1.00 89.44 377 TYR A N 1
ATOM 2886 C CA . TYR A 1 377 ? 8.734 -17.715 -8.077 1.00 89.44 377 TYR A CA 1
ATOM 2887 C C . TYR A 1 377 ? 8.815 -18.992 -7.231 1.00 89.44 377 TYR A C 1
ATOM 2889 O O . TYR A 1 377 ? 8.953 -20.090 -7.774 1.00 89.44 377 TYR A O 1
ATOM 2897 N N . VAL A 1 378 ? 8.715 -18.843 -5.914 1.00 92.88 378 VAL A N 1
ATOM 2898 C CA . VAL A 1 378 ? 8.574 -19.943 -4.953 1.00 92.88 378 VAL A CA 1
ATOM 2899 C C . VAL A 1 378 ? 7.120 -19.987 -4.498 1.00 92.88 378 VAL A C 1
ATOM 2901 O O . VAL A 1 378 ? 6.548 -18.950 -4.168 1.00 92.88 378 VAL A O 1
ATOM 2904 N N . GLU A 1 379 ? 6.516 -21.171 -4.517 1.00 96.12 379 GLU A N 1
ATOM 2905 C CA . GLU A 1 379 ? 5.154 -21.418 -4.037 1.00 96.12 379 GLU A CA 1
ATOM 2906 C C . GLU A 1 379 ? 5.183 -21.857 -2.565 1.00 96.12 379 GLU A C 1
ATOM 2908 O O . GLU A 1 379 ? 6.188 -22.368 -2.063 1.00 96.12 379 GLU A O 1
ATOM 2913 N N . GLY A 1 380 ? 4.088 -21.637 -1.849 1.00 95.44 380 GLY A N 1
ATOM 2914 C CA . GLY A 1 380 ? 3.935 -22.064 -0.466 1.00 95.44 380 GLY A CA 1
ATOM 2915 C C . GLY A 1 380 ? 2.495 -21.962 0.016 1.00 95.44 380 GLY A C 1
ATOM 2916 O O . GLY A 1 380 ? 1.610 -21.485 -0.696 1.00 95.44 380 GLY A O 1
ATOM 2917 N N . THR A 1 381 ? 2.279 -22.377 1.255 1.00 95.12 381 THR A N 1
ATOM 2918 C CA . THR A 1 381 ? 1.016 -22.232 1.977 1.00 95.12 381 THR A CA 1
ATOM 2919 C C . THR A 1 381 ? 1.238 -21.285 3.145 1.00 95.12 381 THR A C 1
ATOM 2921 O O . THR A 1 381 ? 2.084 -21.541 4.003 1.00 95.12 381 THR A O 1
ATOM 2924 N N . ALA A 1 382 ? 0.473 -20.198 3.185 1.00 93.44 382 ALA A N 1
ATOM 2925 C CA . ALA A 1 382 ? 0.293 -19.425 4.401 1.00 93.44 382 ALA A CA 1
ATOM 2926 C C . ALA A 1 382 ? -0.795 -20.076 5.254 1.00 93.44 382 ALA A C 1
ATOM 2928 O O . ALA A 1 382 ? -1.811 -20.522 4.718 1.00 93.44 382 ALA A O 1
ATOM 2929 N N . VAL A 1 383 ? -0.594 -20.091 6.567 1.00 90.31 383 VAL A N 1
ATOM 2930 C CA . VAL A 1 383 ? -1.618 -20.423 7.563 1.00 90.31 383 VAL A CA 1
ATOM 2931 C C . VAL A 1 383 ? -1.747 -19.216 8.482 1.00 90.31 383 VAL A C 1
ATOM 2933 O O . VAL A 1 383 ? -0.739 -18.738 8.992 1.00 90.31 383 VAL A O 1
ATOM 2936 N N . VAL A 1 384 ? -2.957 -18.695 8.670 1.00 84.62 384 VAL A N 1
ATOM 2937 C CA . VAL A 1 384 ? -3.242 -17.609 9.616 1.00 84.62 384 VAL A CA 1
ATOM 2938 C C . VAL A 1 384 ? -4.065 -18.209 10.741 1.00 84.62 384 VAL A C 1
ATOM 2940 O O . VAL A 1 384 ? -5.257 -18.458 10.581 1.00 84.62 384 VAL A O 1
ATOM 2943 N N . MET A 1 385 ? -3.408 -18.476 11.867 1.00 71.12 385 MET A N 1
ATOM 2944 C CA . MET A 1 385 ? -4.085 -18.982 13.060 1.00 71.12 385 MET A CA 1
ATOM 2945 C C . MET A 1 385 ? -4.862 -17.850 13.748 1.00 71.12 385 MET A C 1
ATOM 2947 O O . MET A 1 385 ? -4.559 -16.667 13.569 1.00 71.12 385 MET A O 1
ATOM 2951 N N . GLY A 1 386 ? -5.880 -18.221 14.526 1.00 62.53 386 GLY A N 1
ATOM 2952 C CA . GLY A 1 386 ? -6.590 -17.289 15.401 1.00 62.53 386 GLY A CA 1
ATOM 2953 C C . GLY A 1 386 ? -5.753 -16.885 16.621 1.00 62.53 386 GLY A C 1
ATOM 2954 O O . GLY A 1 386 ? -4.539 -17.056 16.653 1.00 62.53 386 GLY A O 1
ATOM 2955 N N . PHE A 1 387 ? -6.420 -16.397 17.667 1.00 54.12 387 PHE A N 1
ATOM 2956 C CA . PHE A 1 387 ? -5.787 -16.072 18.954 1.00 54.12 387 PHE A CA 1
ATOM 2957 C C . PHE A 1 387 ? -5.404 -17.308 19.803 1.00 54.12 387 PHE A C 1
ATOM 2959 O O . PHE A 1 387 ? -4.975 -17.152 20.945 1.00 54.12 387 PHE A O 1
ATOM 2966 N N . GLU A 1 388 ? -5.573 -18.525 19.278 1.00 53.88 388 GLU A N 1
ATOM 2967 C CA . GLU A 1 388 ? -5.171 -19.767 19.946 1.00 53.88 388 GLU A CA 1
ATOM 2968 C C . GLU A 1 388 ? -3.665 -20.039 19.788 1.00 53.88 388 GLU A C 1
ATOM 2970 O O . GLU A 1 388 ? -3.014 -19.564 18.856 1.00 53.88 388 GLU A O 1
ATOM 2975 N N . GLU A 1 389 ? -3.090 -20.782 20.735 1.00 49.91 389 GLU A N 1
ATOM 2976 C CA . GLU A 1 389 ? -1.639 -20.946 20.844 1.00 49.91 389 GLU A CA 1
ATOM 2977 C C . GLU A 1 389 ? -1.063 -21.765 19.660 1.00 49.91 389 GLU A C 1
ATOM 2979 O O . GLU A 1 389 ? -1.559 -22.861 19.383 1.00 49.91 389 GLU A O 1
ATOM 2984 N N . PRO A 1 390 ? -0.028 -21.272 18.942 1.00 53.19 390 PRO A N 1
ATOM 2985 C CA . PRO A 1 390 ? 0.475 -21.899 17.717 1.00 53.19 390 PRO A CA 1
ATOM 2986 C C . PRO A 1 390 ? 0.887 -23.376 17.840 1.00 53.19 390 PRO A C 1
ATOM 2988 O O . PRO A 1 390 ? 1.997 -23.700 18.261 1.00 53.19 390 PRO A O 1
ATOM 2991 N N . MET A 1 391 ? 0.038 -24.288 17.350 1.00 58.31 391 MET A N 1
ATOM 2992 C CA . MET A 1 391 ? 0.399 -25.705 17.163 1.00 58.31 391 MET A CA 1
ATOM 2993 C C . MET A 1 391 ? 1.447 -25.918 16.055 1.00 58.31 391 MET A C 1
ATOM 2995 O O . MET A 1 391 ? 2.072 -26.977 15.984 1.00 58.31 391 MET A O 1
ATOM 2999 N N . LEU A 1 392 ? 1.634 -24.922 15.185 1.00 66.88 392 LEU A N 1
ATOM 3000 C CA . LEU A 1 392 ? 2.639 -24.878 14.128 1.00 66.88 392 LEU A CA 1
ATOM 3001 C C . LEU A 1 392 ? 3.478 -23.608 14.298 1.00 66.88 392 LEU A C 1
ATOM 3003 O O . LEU A 1 392 ? 2.923 -22.518 14.372 1.00 66.88 392 LEU A O 1
ATOM 3007 N N . GLN A 1 393 ? 4.805 -23.737 14.296 1.00 76.81 393 GLN A N 1
ATOM 3008 C CA . GLN A 1 393 ? 5.716 -22.593 14.323 1.00 76.81 393 GLN A CA 1
ATOM 3009 C C . GLN A 1 393 ? 6.864 -22.809 13.328 1.00 76.81 393 GLN A C 1
ATOM 3011 O O . GLN A 1 393 ? 7.655 -23.740 13.466 1.00 76.81 393 GLN A O 1
ATOM 3016 N N . THR A 1 394 ? 6.942 -21.953 12.309 1.00 83.06 394 THR A N 1
ATOM 3017 C CA . THR A 1 394 ? 7.995 -21.924 11.285 1.00 83.06 394 THR A CA 1
ATOM 3018 C C . THR A 1 394 ? 9.039 -20.850 11.593 1.00 83.06 394 THR A C 1
ATOM 3020 O O . THR A 1 394 ? 8.770 -19.893 12.327 1.00 83.06 394 THR A O 1
ATOM 3023 N N . ASP A 1 395 ? 10.210 -20.962 10.961 1.00 85.25 395 ASP A N 1
ATOM 3024 C CA . ASP A 1 395 ? 11.338 -20.032 11.106 1.00 85.25 395 ASP A CA 1
ATOM 3025 C C . ASP A 1 395 ? 10.949 -18.545 11.003 1.00 85.25 395 ASP A C 1
ATOM 3027 O O . ASP A 1 395 ? 10.134 -18.143 10.163 1.00 85.25 395 ASP A O 1
ATOM 3031 N N . ASP A 1 396 ? 11.615 -17.708 11.808 1.00 87.69 396 ASP A N 1
ATOM 3032 C CA . ASP A 1 396 ? 11.466 -16.245 11.838 1.00 87.69 396 ASP A CA 1
ATOM 3033 C C . ASP A 1 396 ? 12.146 -15.550 10.637 1.00 87.69 396 ASP A C 1
ATOM 3035 O O . ASP A 1 396 ? 13.120 -14.791 10.735 1.00 87.69 396 ASP A O 1
ATOM 3039 N N . THR A 1 397 ? 11.647 -15.866 9.446 1.00 93.00 397 THR A N 1
ATOM 3040 C CA . THR A 1 397 ? 12.174 -15.338 8.186 1.00 93.00 397 THR A CA 1
ATOM 3041 C C . THR A 1 397 ? 11.842 -13.849 8.015 1.00 93.00 397 THR A C 1
ATOM 3043 O O . THR A 1 397 ? 10.780 -13.395 8.448 1.00 93.00 397 THR A O 1
ATOM 3046 N N . PRO A 1 398 ? 12.675 -13.069 7.298 1.00 93.00 398 PRO A N 1
ATOM 3047 C CA . PRO A 1 398 ? 12.342 -11.686 6.958 1.00 93.00 398 PRO A CA 1
ATOM 3048 C C . PRO A 1 398 ? 11.011 -11.557 6.197 1.00 93.00 398 PRO A C 1
ATOM 3050 O O . PRO A 1 398 ? 10.278 -10.597 6.409 1.00 93.00 398 PRO A O 1
ATOM 3053 N N . VAL A 1 399 ? 10.660 -12.547 5.361 1.00 94.94 399 VAL A N 1
ATOM 3054 C CA . VAL A 1 399 ? 9.351 -12.606 4.686 1.00 94.94 399 VAL A CA 1
ATOM 3055 C C . VAL A 1 399 ? 8.222 -12.730 5.713 1.00 94.94 399 VAL A C 1
ATOM 3057 O O . VAL A 1 399 ? 7.302 -11.917 5.683 1.00 94.94 399 VAL A O 1
ATOM 3060 N N . LYS A 1 400 ? 8.316 -13.679 6.658 1.00 94.75 400 LYS A N 1
ATOM 3061 C CA . LYS A 1 400 ? 7.341 -13.857 7.749 1.00 94.75 400 LYS A CA 1
ATOM 3062 C C . LYS A 1 400 ? 7.141 -12.559 8.530 1.00 94.75 400 LYS A C 1
ATOM 3064 O O . LYS A 1 400 ? 6.009 -12.097 8.635 1.00 94.75 400 LYS A O 1
ATOM 3069 N N . ARG A 1 401 ? 8.226 -11.906 8.960 1.00 94.44 401 ARG A N 1
ATOM 3070 C CA . ARG A 1 401 ? 8.163 -10.629 9.694 1.00 94.44 401 ARG A CA 1
ATOM 3071 C C . ARG A 1 401 ? 7.509 -9.487 8.919 1.00 94.44 401 ARG A C 1
ATOM 3073 O O . ARG A 1 401 ? 6.778 -8.708 9.524 1.00 94.44 401 ARG A O 1
ATOM 3080 N N . CYS A 1 402 ? 7.704 -9.399 7.602 1.00 94.62 402 CYS A N 1
ATOM 3081 C CA . CYS A 1 402 ? 6.965 -8.448 6.761 1.00 94.62 402 CYS A CA 1
ATOM 3082 C C . CYS A 1 402 ? 5.459 -8.750 6.716 1.00 94.62 402 CYS A C 1
ATOM 3084 O O . CYS A 1 402 ? 4.653 -7.825 6.738 1.00 94.62 402 CYS A O 1
ATOM 3086 N N . LEU A 1 403 ? 5.062 -10.024 6.642 1.00 94.56 403 LEU A N 1
ATOM 3087 C CA . LEU A 1 403 ? 3.646 -10.399 6.577 1.00 94.56 403 LEU A CA 1
ATOM 3088 C C . LEU A 1 403 ? 2.945 -10.298 7.939 1.00 94.56 403 LEU A C 1
ATOM 3090 O O . LEU A 1 403 ? 1.768 -9.944 7.987 1.00 94.56 403 LEU A O 1
ATOM 3094 N N . GLN A 1 404 ? 3.666 -10.527 9.040 1.00 92.56 404 GLN A N 1
ATOM 3095 C CA . GLN A 1 404 ? 3.150 -10.400 10.407 1.00 92.56 404 GLN A CA 1
ATOM 3096 C C . GLN A 1 404 ? 2.670 -8.983 10.753 1.00 92.56 404 GLN A C 1
ATOM 3098 O O . GLN A 1 404 ? 1.824 -8.824 11.630 1.00 92.56 404 GLN A O 1
ATOM 3103 N N . THR A 1 405 ? 3.115 -7.943 10.037 1.00 91.38 405 THR A N 1
ATOM 3104 C CA . THR A 1 405 ? 2.583 -6.580 10.231 1.00 91.38 405 THR A CA 1
ATOM 3105 C C . THR A 1 405 ? 1.169 -6.392 9.659 1.00 91.38 405 THR A C 1
ATOM 3107 O O . THR A 1 405 ? 0.512 -5.393 9.973 1.00 91.38 405 THR A O 1
ATOM 3110 N N . LYS A 1 406 ? 0.684 -7.345 8.846 1.00 89.25 406 LYS A N 1
ATOM 3111 C CA . LYS A 1 406 ? -0.694 -7.439 8.331 1.00 89.25 406 LYS A CA 1
ATOM 3112 C C . LYS A 1 406 ? -1.479 -8.601 8.960 1.00 89.25 406 LYS A C 1
ATOM 3114 O O . LYS A 1 406 ? -2.661 -8.436 9.237 1.00 89.25 406 LYS A O 1
ATOM 3119 N N . TRP A 1 407 ? -0.837 -9.749 9.172 1.00 88.88 407 TRP A N 1
ATOM 3120 C CA . TRP A 1 407 ? -1.433 -10.973 9.716 1.00 88.88 407 TRP A CA 1
ATOM 3121 C C . TRP A 1 407 ? -0.588 -11.477 10.904 1.00 88.88 407 TRP A C 1
ATOM 3123 O O . TRP A 1 407 ? 0.317 -12.280 10.690 1.00 88.88 407 TRP A O 1
ATOM 3133 N N . PRO A 1 408 ? -0.827 -11.016 12.149 1.00 84.69 408 PRO A N 1
ATOM 3134 C CA . PRO A 1 408 ? 0.093 -11.230 13.278 1.00 84.69 408 PRO A CA 1
ATOM 3135 C C . PRO A 1 408 ? 0.505 -12.687 13.543 1.00 84.69 408 PRO A C 1
ATOM 3137 O O . PRO A 1 408 ? 1.659 -12.943 13.886 1.00 84.69 408 PRO A O 1
ATOM 3140 N N . TYR A 1 409 ? -0.411 -13.633 13.325 1.00 85.25 409 TYR A N 1
ATOM 3141 C CA . TYR A 1 409 ? -0.229 -15.068 13.573 1.00 85.25 409 TYR A CA 1
ATOM 3142 C C . TYR A 1 409 ? -0.063 -15.881 12.272 1.00 85.25 409 TYR A C 1
ATOM 3144 O O . TYR A 1 409 ? -0.553 -17.005 12.163 1.00 85.25 409 TYR A O 1
ATOM 3152 N N . ILE A 1 410 ? 0.588 -15.293 11.255 1.00 90.56 410 ILE A N 1
ATOM 3153 C CA . ILE A 1 410 ? 0.885 -15.974 9.987 1.00 90.56 410 ILE A CA 1
ATOM 3154 C C . ILE A 1 410 ? 2.127 -16.872 10.071 1.00 90.56 410 ILE A C 1
ATOM 3156 O O . ILE A 1 410 ? 3.224 -16.442 10.433 1.00 90.56 410 ILE A O 1
ATOM 3160 N N . GLU A 1 411 ? 1.948 -18.114 9.642 1.00 92.38 411 GLU A N 1
ATOM 3161 C CA . GLU A 1 411 ? 2.970 -19.143 9.468 1.00 92.38 411 GLU A CA 1
ATOM 3162 C C . GLU A 1 411 ? 3.136 -19.474 7.977 1.00 92.38 411 GLU A C 1
ATOM 3164 O O . GLU A 1 411 ? 2.188 -19.345 7.197 1.00 92.38 411 GLU A O 1
ATOM 3169 N N . LEU A 1 412 ? 4.347 -19.862 7.553 1.00 93.50 412 LEU A N 1
ATOM 3170 C CA . LEU A 1 412 ? 4.702 -19.977 6.130 1.00 93.50 412 LEU A CA 1
ATOM 3171 C C . LEU A 1 412 ? 5.402 -21.301 5.805 1.00 93.50 412 LEU A C 1
ATOM 3173 O O . LEU A 1 412 ? 6.567 -21.506 6.147 1.00 93.50 412 LEU A O 1
ATOM 3177 N N . LEU A 1 413 ? 4.706 -22.168 5.071 1.00 93.81 413 LEU A N 1
ATOM 3178 C CA . LEU A 1 413 ? 5.203 -23.461 4.600 1.00 93.81 413 LEU A CA 1
ATOM 3179 C C . LEU A 1 413 ? 5.553 -23.376 3.108 1.00 93.81 413 LEU A C 1
ATOM 3181 O O . LEU A 1 413 ? 4.678 -23.466 2.248 1.00 93.81 413 LEU A O 1
ATOM 3185 N N . TRP A 1 414 ? 6.830 -23.183 2.789 1.00 93.75 414 TRP A N 1
ATOM 3186 C CA . TRP A 1 414 ? 7.319 -23.088 1.407 1.00 93.75 414 TRP A CA 1
ATOM 3187 C C . TRP A 1 414 ? 7.518 -24.467 0.766 1.00 93.75 414 TRP A C 1
ATOM 3189 O O . TRP A 1 414 ? 7.874 -25.426 1.446 1.00 93.75 414 TRP A O 1
ATOM 3199 N N . THR A 1 415 ? 7.362 -24.577 -0.558 1.00 92.25 415 THR A N 1
ATOM 3200 C CA . THR A 1 415 ? 7.592 -25.836 -1.299 1.00 92.25 415 THR A CA 1
ATOM 3201 C C . THR A 1 415 ? 9.079 -26.164 -1.518 1.00 92.25 415 THR A C 1
ATOM 3203 O O . THR A 1 415 ? 9.408 -27.005 -2.354 1.00 92.25 415 THR A O 1
ATOM 3206 N N . THR A 1 416 ? 9.993 -25.466 -0.842 1.00 86.75 416 THR A N 1
ATOM 3207 C CA . THR A 1 416 ? 11.450 -25.585 -0.992 1.00 86.75 416 THR A CA 1
ATOM 3208 C C . THR A 1 416 ? 12.123 -25.709 0.369 1.00 86.75 416 THR A C 1
ATOM 3210 O O . THR A 1 416 ? 11.757 -24.994 1.295 1.00 86.75 416 THR A O 1
ATOM 3213 N N . ASP A 1 417 ? 13.188 -26.517 0.458 1.00 83.50 417 ASP A N 1
ATOM 3214 C CA . ASP A 1 417 ? 13.993 -26.763 1.678 1.00 83.50 417 ASP A CA 1
ATOM 3215 C C . ASP A 1 417 ? 14.586 -25.499 2.336 1.00 83.50 417 ASP A C 1
ATOM 3217 O O . ASP A 1 417 ? 15.200 -25.557 3.401 1.00 83.50 417 ASP A O 1
ATOM 3221 N N . ARG A 1 418 ? 14.484 -24.352 1.660 1.00 83.88 418 ARG A N 1
ATOM 3222 C CA . ARG A 1 418 ? 14.888 -23.034 2.142 1.00 83.88 418 ARG A CA 1
ATOM 3223 C C . ARG A 1 418 ? 13.770 -22.042 1.872 1.00 83.88 418 ARG A C 1
ATOM 3225 O O . ARG A 1 418 ? 13.227 -22.001 0.766 1.00 83.88 418 ARG A O 1
ATOM 3232 N N . SER A 1 419 ? 13.494 -21.208 2.864 1.00 87.44 419 SER A N 1
ATOM 3233 C CA . SER A 1 419 ? 12.576 -20.079 2.745 1.00 87.44 419 SER A CA 1
ATOM 3234 C C . SER A 1 419 ? 13.114 -19.009 1.777 1.00 87.44 419 SER A C 1
ATOM 3236 O O . SER A 1 419 ? 14.330 -18.796 1.732 1.00 87.44 419 SER A O 1
ATOM 3238 N N . PRO A 1 420 ? 12.248 -18.300 1.027 1.00 90.12 420 PRO A N 1
ATOM 3239 C CA . PRO A 1 420 ? 12.665 -17.239 0.118 1.00 90.12 420 PRO A CA 1
ATOM 3240 C C . PRO A 1 420 ? 13.375 -16.083 0.828 1.00 90.12 420 PRO A C 1
ATOM 3242 O O . PRO A 1 420 ? 13.004 -15.667 1.927 1.00 90.12 420 PRO A O 1
ATOM 3245 N N . SER A 1 421 ? 14.388 -15.532 0.161 1.00 89.50 421 SER A N 1
ATOM 3246 C CA . SER A 1 421 ? 15.131 -14.360 0.626 1.00 89.50 421 SER A CA 1
ATOM 3247 C C . SER A 1 421 ? 14.484 -13.060 0.141 1.00 89.50 421 SER A C 1
ATOM 3249 O O . SER A 1 421 ? 14.037 -12.975 -1.006 1.00 89.50 421 SER A O 1
ATOM 3251 N N . LEU A 1 422 ? 14.501 -12.023 0.988 1.00 89.25 422 LEU A N 1
ATOM 3252 C CA . LEU A 1 422 ? 14.188 -10.645 0.582 1.00 89.25 422 LEU A CA 1
ATOM 3253 C C . LEU A 1 422 ? 15.366 -9.931 -0.115 1.00 89.25 422 LEU A C 1
ATOM 3255 O O . LEU A 1 422 ? 15.163 -8.833 -0.619 1.00 89.25 422 LEU A O 1
ATOM 3259 N N . ASN A 1 423 ? 16.556 -10.548 -0.153 1.00 83.25 423 ASN A N 1
ATOM 3260 C CA . ASN A 1 423 ? 17.820 -10.050 -0.734 1.00 83.25 423 ASN A CA 1
ATOM 3261 C C . ASN A 1 423 ? 18.495 -11.094 -1.651 1.00 83.25 423 ASN A C 1
ATOM 3263 O O . ASN A 1 423 ? 18.022 -12.255 -1.662 1.00 83.25 423 ASN A O 1
#

Secondary structure (DSSP, 8-state):
--EEEEE----------------------------------------------------------------PPP-PPPPPPPPPPPPPTTSPP-PPPP-PPP--------------PPPP------S-TTEEEEE-SSHHHHHHHHHTTHHHHHSTTHHHHHHHHHHHHH-HHHHHTTSS-TTS-SB-TTT-PBPHHHHHHHHHS---S--SBS-EEETTEEE--B-S--SSEEEEHHHHTTS----HHHHS-SSSEEEEE-SS-EEEEEES-SGGG-S--HHHHHHHHHTTT-TT--SEEEGGGHHHHHHHTT----HHHHHHHHHHH-TT--SEEEHHHHHHHHS------S-SEEEEEEE---STTSGGG---PEEEEEEE--SS--S------HHHHHHHTTSTTEEEEESSSSPPP--

pLDDT: mean 71.19, std 26.76, range [22.33, 97.81]

Organism: Anas platyrhynchos platyrhynchos (NCBI:txid8840)

Foldseek 3Di:
DFKAKDFDDPDPDDDDDDDDDDDDDDDDDDDDDDDDDDDDDDDDDDDDDDDDDDDDDDDDDDDDDDDDDDDDDDDDDDDDPDDDDDPAPQDDDDDDDDDDDDDDDDDDDDDDDDDDDDDPDDDDPVDDPRMDMDGDDDPVVRVVVCVVRVVCCPDVCNVVSVLVRLCVVLDVVQLCVQEPDSVDDQADPPQGDGACLSVCCVFPVTSFRAAAEAWAADPNDIHGYHPAQTQAAEFELCVLVVSHAHYPSRLQHQFQWYWYYYPGAIKIKGFHDRLSRPPQALLSVLVSLQCVQVSVPPQKHFLVCQLVSCVVSVHDNDPVVSVVVCCVQCVVPPRMGGSVSVCCVPPNDDPSPPDQKGKMKMFRQAQVQDPPSDGDIWIWMKGQDDPDDDPDDDDPASVVSRCCSNRVRIDIGIPDPDDGHND

Sequence (423 aa):
LNQLILAGNLNDSVTKTPPLTPKRPPPPSTGGCWAGGKAAAAPARPPAPAPPSRRGPARPLPCAGAAAAGSRRLARPAPGPPPPPPPSPFSPFPLPRPRHVRGGPGACPAGVGQESRAPRAGRHHLLPLGASKRAFKSFPELKDAIWDQYSVWTNRFGVLLFLYSVILTKGIENIKNEIEDATEPLIDPVYGHGSQSLINLLLTGHAVSNVWDGDRECSGMKLLGIHKQATIGFLTLMESLRYCKVGSYLKSPKFPIWILGSETHLTVFFAKDMALVAPEAPSEQARRVFQTYDPEDNGFIPDTLLEDVMKALDLVSDPEYVNLMKTKLDPEGLGIILLGPFLQEFFPEQDSRVSESFTVYHYNGLKQSNYNEKVMYVEGTAVVMGFEEPMLQTDDTPVKRCLQTKWPYIELLWTTDRSPSLN

InterPro domains:
  IPR011992 EF-hand domain pair [SSF47473] (274-345)
  IPR025257 Deubiquitinating enzyme MINDY-3/4, conserved domain [PF13898] (136-279)
  IPR025257 Deubiquitinating enzyme MINDY-3/4, conserved domain [SM01174] (72-330)
  IPR039785 Deubiquitinating enzyme MINDY-3/4 [PTHR12473] (134-422)